Protein 6KLI (pdb70)

Solvent-accessible surface area: 20769 Å² total; per-residue (Å²): 108,109,53,67,1,44,0,31,103,24,140,18,66,39,12,87,91,109,18,57,6,4,0,0,54,40,83,25,24,10,24,31,0,118,6,100,58,62,35,69,0,54,0,27,0,91,0,112,7,86,29,52,0,0,0,2,0,0,10,2,18,0,37,64,3,0,0,4,0,0,0,20,51,1,0,1,0,7,0,96,68,63,39,87,9,65,0,78,0,22,2,42,69,5,13,8,2,0,0,0,2,1,22,2,84,6,10,6,4,12,0,5,1,0,0,3,1,53,10,84,196,88,69,112,25,59,23,117,171,3,73,120,50,60,28,0,10,2,7,12,3,6,36,46,57,14,46,95,12,6,58,78,7,87,147,51,2,4,66,19,76,56,2,46,3,4,3,0,29,3,28,4,0,14,136,22,92,62,3,138,118,79,6,40,100,11,70,0,67,92,47,83,38,4,0,0,1,0,0,1,1,4,6,27,8,3,8,0,0,1,4,3,62,12,129,0,36,0,3,4,3,4,4,29,8,2,119,69,27,56,14,84,43,0,6,0,0,0,0,4,2,1,7,0,23,0,101,0,80,24,43,41,110,31,89,33,33,4,46,8,8,0,6,0,64,0,15,24,34,30,140,97,67,106,18,4,72,113,65,0,5,0,2,0,48,8,74,104,19,46,126,84,12,37,90,37,104,8,65,80,26,139,33,18,55,49,96,48,61,76,11,6,53,52,3,15,69,70,10,87,1,22,68,59,201,128,32,94,41,84,13,0,111,146,33,95,45,94,2,17,0,8,0,8,15,1,0,18,93,30,66,118,164,79,113,2,65,9,37,51,94,22,32,19,1,0,1,0,1,64,21,0,12,90,75,15,113,59,0,0,0,17,1,51,89,75,103,61,106,84,23,46,92,86,85,8,43,37,86,9,98,128,116,50,93,10,24,34,108,141,20,78,103,103,41,42,79,16,160,125,9,15,45,0,24,51,6,96,76,33,22,21,0,4,0,4,2,1,1,2,6,10,46,24,35,20,13,2,0,1,2,2,2,5,17,12,1,19,8,2,11,73,20,112,23,62,32,47,153,118,149,36,46,93,122,20,47,57,113,16,0,11,32,4,0,0,0,8,0,15,17,13,0,10,1,0,1,20,6,93,0,47,8,2,0,0,0,8,0,5,0,2,7,11,26,2,24,63,33,0,0,5,0,0,1,1,1,78,70,24,208,33,121,117,5,55,23,28,97,74,41,122,119,6,22,140,95

B-factor: mean 24.48, std 9.29, range [11.94, 62.38]

Nearest PDB structures (foldseek):
  6klg-assembly1_A  TM=1.002E+00  e=0.000E+00  Zea mays
  1aoz-assembly1_A  TM=8.893E-01  e=3.671E-51  Cucurbita melopepo
  5ehf-assembly1_A  TM=8.232E-01  e=7.717E-39  Antrodiella faginea
  3pps-assembly1_A  TM=8.105E-01  e=1.182E-36  Canariomyces arenarius
  2ih9-assembly1_A  TM=8.086E-01  e=3.743E-34  Melanocarpus albomyces

InterPro domains:
  IPR001117 Multicopper oxidase, second cupredoxin domain [PF00394] (170-324)
  IPR002355 Multicopper oxidase, copper-binding site [PS00080] (547-558)
  IPR008972 Cupredoxin [G3DSA:2.60.40.420] (30-156)
  IPR008972 Cupredoxin [G3DSA:2.60.40.420] (168-362)
  IPR008972 Cupredoxin [G3DSA:2.60.40.420] (390-584)
  IPR008972 Cupredoxin [SSF49503] (34-181)
  IPR008972 Cupredoxin [SSF49503] (165-360)
  IPR008972 Cupredoxin [SSF49503] (372-584)
  IPR011706 Multicopper oxidase, C-terminal [PF07731] (433-567)
  IPR011707 Multicopper oxidase-like, N-terminal [PF07732] (44-158)
  IPR017761 Laccase [TIGR03389] (37-584)
  IPR033138 Multicopper oxidases, conserved site [PS00079] (542-562)
  IPR034285 Laccase, second cupredoxin domain [cd13875] (172-323)
  IPR034288 Laccase, first cupredoxin domain [cd13849] (40-156)
  IPR034289 Laccase, third cupredoxin domain [cd13897] (428-567)
  IPR045087 Multicopper oxidase [PTHR11709] (39-571)

Secondary structure (DSSP, 8-state):
-EEEEEEEEEEEEETTEEEEEEEETTBSS-PPEEEETT-EEEEEEEE-SSS-B-EEEET---TT-GGGT--BTTTB--B-TT-EEEEEEE-SS--EEEEEEE-STTGGGTSEEEEEEEPPTT---SSPPPSEEEEEEEEEE-SS-HHHHHHHHHHH-SPPPPPSEEEETTB--TTSTT-GGG--EEEE-TT-EEEEEEEE--SS-EEEEEETTB-EEEEEETTEEEEEEEES-EEE-TT-EEEEEEE--S--SSSS-SEEEEEEEEE---TTS------EEEEEEETTS-GGGGSSPPB---PPPTT-HHHHHHHHTT--B--SSSS------S-SEEEEEEEEEEEEPPPTT----SGGG-EEEEEETTEEE---SS-HHHHHHHT-TTS-BS---SS-SS---TT-SS--GGGGB-EEE-BEEEE-TTEEEEEEEEE--TTS----EEEETT--EEEEEEEESS--TTTGGGG---SS--EESEEEPPTTEEEEEEEEE-S-EEEEEEESSHHHHHHT-EEEEEE---SSGGGSPPPPPTTPPP-

Radius of gyration: 22.53 Å; Cα contacts (8 Å, |Δi|>4): 1545; chains: 1; bounding box: 57×58×61 Å

CATH classification: 2.60.40.420

Foldseek 3Di:
DEEEWEFDFEWDDDLNFIDTATDTVNFFPHDEAEAAAFDKYKYKYFYQDDAWWWKAFFLQLCFLHLCQGTADLANFDTQGHRGIDMHIGGGHLFAAKAKMAINDAVRRLGHIGIYHYHHDPPDHDPDPDFPEEEEWEKEFAASDHVVVQRVVCVAQLADGDAGPAIETSNAQECPGHPGPVPFAEDEDAAFTKYKYWYAYSYQAFKKKKAKPPWKKWWFDKSRAGWDTDIDRIAIGGHSMIIITMTHRHPDQALPAAQKIKIKMAGQWAPPVDDYNRRMGIHIYGHPSHDPNNNVDPHHYGDTPDNPPLVVNCVRQVRTWGDDDPVHHDDFDDDAQAEAEKEKDWAFAADDPPDFHDYVVSTRIFIEILQEFEDRFPNRNQVCVVVVPPPGAAAPDDRYRPDDDQFLDAPDDNVVRHGYYGAYAHEDEAFHKYKYKYAYGQRVHFDWFWKFKHSAWWFFQFKDAGGDDPVPRNVRTDRDTGHTHRIDGHRRRIMIIIIDTRHRAGKMKMAGSNSVNVNSGRIHIYHYHADPDPSRHNDDNDPDGDDD

Organism: Zea mays (NCBI:txid4577)

Structure (mmCIF, N/CA/C/O backbone):
data_6KLI
#
_entry.id   6KLI
#
_cell.length_a   112.213
_cell.length_b   112.213
_cell.length_c   207.562
_cell.angle_alpha   90.000
_cell.angle_beta   90.000
_cell.angle_gamma   120.000
#
_symmetry.space_group_name_H-M   'P 61 2 2'
#
loop_
_entity.id
_entity.type
_entity.pdbx_description
1 polymer Laccase
2 branched 2-acetamido-2-deoxy-beta-D-glucopyranose-(1-4)-2-acetamido-2-deoxy-beta-D-glucopyranose
3 non-polymer 'COPPER (II) ION'
4 non-polymer 2-acetamido-2-deoxy-beta-D-glucopyranose
5 non-polymer GLYCEROL
6 non-polymer 4-[(1E)-3-hydroxyprop-1-en-1-yl]-2,6-dimethoxyphenol
7 non-polymer 'OXYGEN MOLECULE'
8 water water
#
loop_
_atom_site.group_PDB
_atom_site.id
_atom_site.type_symbol
_atom_site.label_atom_id
_atom_site.label_alt_id
_atom_site.label_comp_id
_atom_site.label_asym_id
_atom_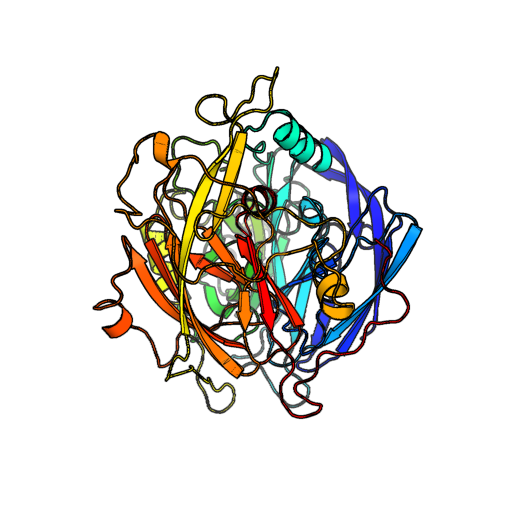site.label_entity_id
_atom_site.label_seq_id
_atom_site.pdbx_PDB_ins_code
_atom_site.Cartn_x
_atom_site.Cartn_y
_atom_site.Cartn_z
_atom_site.occupancy
_atom_site.B_iso_or_equiv
_atom_site.auth_seq_id
_atom_site.auth_comp_id
_atom_site.auth_asym_id
_atom_site.auth_atom_id
_atom_site.pdbx_PDB_model_num
ATOM 1 N N . THR A 1 4 ? -19.334 12.588 -1.692 1.00 44.42 4 THR A N 1
ATOM 2 C CA . THR A 1 4 ? -19.749 13.640 -2.614 1.00 40.34 4 THR A CA 1
ATOM 3 C C . THR A 1 4 ? -21.181 14.119 -2.374 1.00 32.30 4 THR A C 1
ATOM 4 O O . THR A 1 4 ? -21.812 14.628 -3.295 1.00 26.95 4 THR A O 1
ATOM 8 N N . HIS A 1 5 ? -21.703 13.950 -1.154 1.00 29.95 5 HIS A N 1
ATOM 9 C CA . HIS A 1 5 ? -23.037 14.440 -0.824 1.00 29.90 5 HIS A CA 1
ATOM 10 C C . HIS A 1 5 ? -23.005 15.109 0.543 1.00 27.92 5 HIS A C 1
ATOM 11 O O . HIS A 1 5 ? -22.412 14.574 1.483 1.00 25.69 5 HIS A O 1
ATOM 18 N N . TYR A 1 6 ? -23.626 16.283 0.644 1.00 22.49 6 TYR A N 1
ATOM 19 C CA . TYR A 1 6 ? -23.703 17.033 1.894 1.00 22.94 6 TYR A CA 1
ATOM 20 C C . TYR A 1 6 ? -25.146 17.433 2.174 1.00 21.13 6 TYR A C 1
ATOM 21 O O . TYR A 1 6 ? -25.933 17.670 1.257 1.00 22.64 6 TYR A O 1
ATOM 30 N N . ASP A 1 7 ? -25.497 17.498 3.460 1.00 19.87 7 ASP A N 1
ATOM 31 C CA . ASP A 1 7 ? -26.739 18.122 3.899 1.00 22.71 7 ASP A CA 1
ATOM 32 C C . ASP A 1 7 ? -26.354 19.408 4.611 1.00 19.71 7 ASP A C 1
ATOM 33 O O . ASP A 1 7 ? -25.655 19.364 5.623 1.00 20.70 7 ASP A O 1
ATOM 38 N N . PHE A 1 8 ? -26.784 20.543 4.069 1.00 18.02 8 PHE A N 1
ATOM 39 C CA . PHE A 1 8 ? -26.538 21.857 4.661 1.00 16.05 8 PHE A CA 1
ATOM 40 C C . PHE A 1 8 ? -27.867 22.350 5.222 1.00 15.67 8 PHE A C 1
ATOM 41 O O . PHE A 1 8 ? -28.732 22.796 4.470 1.00 17.59 8 PHE A O 1
ATOM 49 N N . VAL A 1 9 ? -28.037 22.275 6.538 1.00 16.41 9 VAL A N 1
ATOM 50 C CA . VAL A 1 9 ? -29.233 22.801 7.181 1.00 14.61 9 VAL A CA 1
ATOM 51 C C . VAL A 1 9 ? -28.938 24.229 7.626 1.00 14.51 9 VAL A C 1
ATOM 52 O O . VAL A 1 9 ? -28.034 24.458 8.441 1.00 18.60 9 VAL A O 1
ATOM 56 N N . ILE A 1 10 ? -29.686 25.187 7.090 1.00 16.00 10 ILE A N 1
ATOM 57 C CA . ILE A 1 10 ? -29.572 26.568 7.553 1.00 16.57 10 ILE A CA 1
ATOM 58 C C . ILE A 1 10 ? -30.286 26.648 8.895 1.00 19.72 10 ILE A C 1
ATOM 59 O O . ILE A 1 10 ? -31.490 26.397 8.973 1.00 18.67 10 ILE A O 1
ATOM 64 N N . THR A 1 11 ? -29.552 27.012 9.946 1.00 18.61 11 THR A N 1
ATOM 65 C CA . THR A 1 11 ? -30.079 26.965 11.307 1.00 22.32 11 THR A CA 1
ATOM 66 C C . THR A 1 11 ? -30.051 28.340 11.953 1.00 23.67 11 THR A C 1
ATOM 67 O O . THR A 1 11 ? -29.162 29.153 11.677 1.00 23.61 11 THR A O 1
ATOM 71 N N . GLU A 1 12 ? -31.031 28.594 12.824 1.00 22.14 12 GLU A N 1
ATOM 72 C CA . GLU A 1 12 ? -30.932 29.712 13.750 1.00 24.63 12 GLU A CA 1
ATOM 73 C C . GLU A 1 12 ? -30.045 29.270 14.894 1.00 27.46 12 GLU A C 1
ATOM 74 O O . GLU A 1 12 ? -30.384 28.316 15.601 1.00 25.18 12 GLU A O 1
ATOM 80 N N . THR A 1 13 ? -28.926 29.953 15.079 1.00 21.78 13 THR A N 1
ATOM 81 C CA . THR A 1 13 ? -27.890 29.513 15.999 1.00 22.01 13 THR A CA 1
ATOM 82 C C . THR A 1 13 ? -27.478 30.662 16.902 1.00 21.64 13 THR A C 1
ATOM 83 O O . THR A 1 13 ? -27.134 31.744 16.420 1.00 20.71 13 THR A O 1
ATOM 87 N N . LYS A 1 14 ? -27.500 30.422 18.212 1.00 23.30 14 LYS A N 1
ATOM 88 C CA . LYS A 1 14 ? -27.035 31.428 19.159 1.00 18.79 14 LYS A CA 1
ATOM 89 C C . LYS A 1 14 ? -25.516 31.385 19.243 1.00 19.89 14 LYS A C 1
ATOM 90 O O . LYS A 1 14 ? -24.919 30.319 19.419 1.00 22.06 14 LYS A O 1
ATOM 96 N N . VAL A 1 15 ? -24.892 32.549 19.092 1.00 18.62 15 VAL A N 1
ATOM 97 C CA . VAL A 1 15 ? -23.445 32.683 19.052 1.00 19.65 15 VAL A CA 1
ATOM 98 C C . VAL A 1 15 ? -23.071 33.929 19.841 1.00 22.36 15 VAL A C 1
ATOM 99 O O . VAL A 1 15 ? -23.749 34.957 19.740 1.00 24.42 15 VAL A O 1
ATOM 103 N N . THR A 1 16 ? -21.994 33.843 20.618 1.00 19.19 16 THR A N 1
ATOM 104 C CA . THR A 1 16 ? -21.473 34.979 21.365 1.00 22.20 16 THR A CA 1
ATOM 105 C C . THR A 1 16 ? -20.066 35.333 20.889 1.00 18.40 16 THR A C 1
ATOM 106 O O . THR A 1 16 ? -19.178 34.474 20.852 1.00 18.96 16 THR A O 1
ATOM 110 N N . ARG A 1 17 ? -19.867 36.601 20.535 1.00 17.23 17 ARG A N 1
ATOM 111 C CA . ARG A 1 17 ? -18.544 37.168 20.317 1.00 16.36 17 ARG A CA 1
ATOM 112 C C . ARG A 1 17 ? -18.540 38.562 20.918 1.00 16.94 17 ARG A C 1
ATOM 113 O O . ARG A 1 17 ? -19.580 39.223 20.972 1.00 18.32 17 ARG A O 1
ATOM 121 N N . LEU A 1 18 ? -17.365 39.011 21.345 1.00 16.93 18 LEU A N 1
ATOM 122 C CA . LEU A 1 18 ? -17.231 40.316 22.011 1.00 17.13 18 LEU A CA 1
ATOM 123 C C . LEU A 1 18 ? -18.209 40.470 23.185 1.00 21.51 18 LEU A C 1
ATOM 124 O O . LEU A 1 18 ? -18.667 41.581 23.483 1.00 22.09 18 LEU A O 1
ATOM 129 N N . CYS A 1 19 ? -18.559 39.359 23.842 1.00 20.95 19 CYS A N 1
ATOM 130 C CA . CYS A 1 19 ? -19.511 39.313 24.960 1.00 20.58 19 CYS A CA 1
ATOM 131 C C . CYS A 1 19 ? -20.948 39.575 24.546 1.00 23.65 19 CYS A C 1
ATOM 132 O O . CYS A 1 19 ? -21.822 39.709 25.416 1.00 24.81 19 CYS A O 1
ATOM 135 N N . HIS A 1 20 ? -21.226 39.670 23.253 1.00 22.37 20 HIS A N 1
ATOM 136 C CA . HIS A 1 20 ? -22.562 39.942 22.749 1.00 23.20 20 HIS A CA 1
ATOM 137 C C . HIS A 1 20 ? -23.120 38.661 22.145 1.00 23.38 20 HIS A C 1
ATOM 138 O O . HIS A 1 20 ? -22.528 38.107 21.212 1.00 20.95 20 HIS A O 1
ATOM 145 N N . GLU A 1 21 ? -24.265 38.214 22.648 1.00 19.62 21 GLU A N 1
ATOM 146 C CA . GLU A 1 21 ? -24.949 37.050 22.106 1.00 23.02 21 GLU A CA 1
ATOM 147 C C . GLU A 1 21 ? -26.049 37.484 21.145 1.00 25.40 21 GLU A C 1
ATOM 148 O O . GLU A 1 21 ? -26.790 38.436 21.409 1.00 23.39 21 GLU A O 1
ATOM 154 N N . LYS A 1 22 ? -26.141 36.789 20.019 1.00 21.52 22 LYS A N 1
ATOM 155 C CA . LYS A 1 22 ? -27.253 36.991 19.105 1.00 19.99 22 LYS A CA 1
ATOM 156 C C . LYS A 1 22 ? -27.527 35.669 18.410 1.00 21.32 22 LYS A C 1
ATOM 157 O O . LYS A 1 22 ? -26.739 34.725 18.498 1.00 24.78 22 LYS A O 1
ATOM 163 N N . THR A 1 23 ? -28.669 35.590 17.745 1.00 21.16 23 THR A N 1
ATOM 164 C CA . THR A 1 23 ? -28.967 34.442 16.908 1.00 20.87 23 THR A CA 1
ATOM 165 C C . THR A 1 23 ? -28.614 34.803 15.474 1.00 22.10 23 THR A C 1
ATOM 166 O O . THR A 1 23 ? -29.063 35.831 14.951 1.00 21.81 23 THR A O 1
ATOM 170 N N . ILE A 1 24 ? -27.784 33.970 14.860 1.00 21.60 24 ILE A N 1
ATOM 171 C CA . ILE A 1 24 ? -27.353 34.168 13.487 1.00 20.08 24 ILE A CA 1
ATOM 172 C C . ILE A 1 24 ? -27.902 33.020 12.658 1.00 22.83 24 ILE A C 1
ATOM 173 O O . ILE A 1 24 ? -28.369 32.010 13.186 1.00 21.45 24 ILE A O 1
ATOM 178 N N . LEU A 1 25 ? -27.846 33.186 11.335 1.00 18.98 25 LEU A N 1
ATOM 179 C CA . LEU A 1 25 ? -27.990 32.047 10.446 1.00 17.46 25 LEU A CA 1
ATOM 180 C C . LEU A 1 25 ? -26.642 31.355 10.339 1.00 18.65 25 LEU A C 1
ATOM 181 O O . LEU A 1 25 ? -25.608 32.014 10.188 1.00 16.26 25 LEU A O 1
ATOM 186 N N . ALA A 1 26 ? -26.644 30.033 10.459 1.00 17.81 26 ALA A N 1
ATOM 187 C CA . ALA A 1 26 ? -25.426 29.257 10.312 1.00 17.98 26 ALA A CA 1
ATOM 188 C C . ALA A 1 26 ? -25.792 28.008 9.533 1.00 20.31 26 ALA A C 1
ATOM 189 O O . ALA A 1 26 ? -26.964 27.764 9.250 1.00 25.45 26 ALA A O 1
ATOM 191 N N . VAL A 1 27 ? -24.785 27.233 9.145 1.00 17.17 27 VAL A N 1
ATOM 192 C CA . VAL A 1 27 ? -25.016 25.977 8.446 1.00 16.58 27 VAL A CA 1
ATOM 193 C C . VAL A 1 27 ? -24.656 24.850 9.394 1.00 15.80 27 VAL A C 1
ATOM 194 O O . VAL A 1 27 ? -23.513 24.761 9.863 1.00 17.32 27 VAL A O 1
ATOM 198 N N . ASN A 1 28 ? -25.638 23.996 9.686 1.00 18.65 28 ASN A N 1
ATOM 199 C CA . ASN A 1 28 ? -25.444 22.878 10.612 1.00 16.67 28 ASN A CA 1
ATOM 200 C C . ASN A 1 28 ? -24.907 23.376 11.948 1.00 17.69 28 ASN A C 1
ATOM 201 O O . ASN A 1 28 ? -24.091 22.722 12.601 1.00 19.21 28 ASN A O 1
ATOM 206 N N . GLY A 1 29 ? -25.392 24.549 12.354 1.00 19.77 29 GLY A N 1
ATOM 207 C CA . GLY A 1 29 ? -24.994 25.177 13.599 1.00 21.84 29 GLY A CA 1
ATOM 208 C C . GLY A 1 29 ? -23.538 25.558 13.709 1.00 21.99 29 GLY A C 1
ATOM 209 O O . GLY A 1 29 ? -23.054 25.774 14.824 1.00 21.19 29 GLY A O 1
ATOM 210 N N . GLN A 1 30 ? -22.824 25.670 12.588 1.00 18.40 30 GLN A N 1
ATOM 211 C CA . GLN A 1 30 ? -21.395 25.960 12.582 1.00 18.16 30 GLN A CA 1
ATOM 212 C C . GLN A 1 30 ? -21.143 27.329 11.965 1.00 17.84 30 GLN A C 1
ATOM 213 O O . GLN A 1 30 ? -21.673 27.638 10.889 1.00 15.57 30 GLN A O 1
ATOM 219 N N . PHE A 1 31 ? -20.337 28.135 12.650 1.00 17.38 31 PHE A N 1
ATOM 220 C CA . PHE A 1 31 ? -19.917 29.454 12.178 1.00 17.88 31 PHE A CA 1
ATOM 221 C C . PHE A 1 31 ? -18.409 29.590 12.372 1.00 18.76 31 PHE A C 1
ATOM 222 O O . PHE A 1 31 ? -17.937 29.560 13.528 1.00 20.23 31 PHE A O 1
ATOM 230 N N . PRO A 1 32 ? -17.599 29.686 11.293 1.00 16.43 32 PRO A N 1
ATOM 231 C CA . PRO A 1 32 ? -17.989 29.489 9.897 1.00 18.05 32 PRO A CA 1
ATOM 232 C C . PRO A 1 32 ? -18.526 28.078 9.674 1.00 16.75 32 PRO A C 1
ATOM 233 O O . PRO A 1 32 ? -18.373 27.212 10.557 1.00 16.68 32 PRO A O 1
ATOM 237 N N . GLY A 1 33 ? -19.151 27.861 8.518 1.00 15.28 33 GLY A N 1
ATOM 238 C CA . GLY A 1 33 ? -19.786 26.597 8.224 1.00 16.36 33 GLY A CA 1
ATOM 239 C C . GLY A 1 33 ? -18.794 25.516 7.822 1.00 16.52 33 GLY A C 1
ATOM 240 O O . GLY A 1 33 ? -17.582 25.724 7.742 1.00 18.07 33 GLY A O 1
ATOM 241 N N . PRO A 1 34 ? -19.337 24.330 7.541 1.00 16.01 34 PRO A N 1
ATOM 242 C CA . PRO A 1 34 ? -18.491 23.173 7.215 1.00 18.37 34 PRO A CA 1
ATOM 243 C C . PRO A 1 34 ? -17.719 23.378 5.925 1.00 18.03 34 PRO A C 1
ATOM 244 O O . PRO A 1 34 ? -18.135 24.125 5.038 1.00 17.51 34 PRO A O 1
ATOM 248 N N . THR A 1 35 ? -16.595 22.675 5.823 1.00 18.51 35 THR A N 1
ATOM 249 C CA . THR A 1 35 ? -15.793 22.641 4.603 1.00 17.32 35 THR A CA 1
ATOM 250 C C . THR A 1 35 ? -16.309 21.557 3.661 1.00 19.13 35 THR A C 1
ATOM 251 O O . THR A 1 35 ? -16.564 20.421 4.083 1.00 19.72 35 THR A O 1
ATOM 255 N N . ILE A 1 36 ? -16.471 21.906 2.391 1.00 17.79 36 ILE A N 1
ATOM 256 C CA . ILE A 1 36 ? -16.717 20.920 1.348 1.00 19.01 36 ILE A CA 1
ATOM 257 C C . ILE A 1 36 ? -15.372 20.438 0.826 1.00 20.18 36 ILE A C 1
ATOM 258 O O . ILE A 1 36 ? -14.522 21.248 0.431 1.00 18.93 36 ILE A O 1
ATOM 263 N N . TYR A 1 37 ? -15.174 19.120 0.835 1.00 19.28 37 TYR A N 1
ATOM 264 C CA . TYR A 1 37 ? -13.964 18.490 0.328 1.00 19.14 37 TYR A CA 1
ATOM 265 C C . TYR A 1 37 ? -14.291 17.765 -0.968 1.00 24.29 37 TYR A C 1
ATOM 266 O O . TYR A 1 37 ? -15.248 16.985 -1.025 1.00 22.92 37 TYR A O 1
ATOM 275 N N . ALA A 1 38 ? -13.504 18.029 -2.006 1.00 19.18 38 ALA A N 1
ATOM 276 C CA . ALA A 1 38 ? -13.696 17.385 -3.291 1.00 20.33 38 ALA A CA 1
ATOM 277 C C . ALA A 1 38 ? -12.325 17.097 -3.874 1.00 21.61 38 ALA A C 1
ATOM 278 O O . ALA A 1 38 ? -11.295 17.529 -3.345 1.00 19.92 38 ALA A O 1
ATOM 280 N N . ARG A 1 39 ? -12.322 16.336 -4.961 1.00 22.31 39 ARG A N 1
ATOM 281 C CA . ARG A 1 39 ? -11.140 16.175 -5.789 1.00 22.08 39 ARG A CA 1
ATOM 282 C C . ARG A 1 39 ? -11.460 16.695 -7.180 1.00 18.79 39 ARG A C 1
ATOM 283 O O . ARG A 1 39 ? -12.626 16.741 -7.582 1.00 20.52 39 ARG A O 1
ATOM 291 N N . LYS A 1 40 ? -10.419 17.104 -7.903 1.00 20.80 40 LYS A N 1
ATOM 292 C CA . LYS A 1 40 ? -10.621 17.713 -9.215 1.00 21.14 40 LYS A CA 1
ATOM 293 C C . LYS A 1 40 ? -11.548 16.866 -10.076 1.00 23.08 40 LYS A C 1
ATOM 294 O O . LYS A 1 40 ? -11.418 15.638 -10.136 1.00 22.59 40 LYS A O 1
ATOM 300 N N . ASP A 1 41 ? -12.510 17.541 -10.705 1.00 20.86 41 ASP A N 1
ATOM 301 C CA . ASP A 1 41 ? -13.531 17.005 -11.599 1.00 19.92 41 ASP A CA 1
ATOM 302 C C . ASP A 1 41 ? -14.645 16.250 -10.885 1.00 20.83 41 ASP A C 1
ATOM 303 O O . ASP A 1 41 ? -15.492 15.649 -11.553 1.00 22.00 41 ASP A O 1
ATOM 308 N N . ASP A 1 42 ? -14.702 16.289 -9.556 1.00 19.83 42 ASP A N 1
ATOM 309 C CA . ASP A 1 42 ? -15.826 15.709 -8.834 1.00 22.06 42 ASP A CA 1
ATOM 310 C C . ASP A 1 42 ? -17.120 16.466 -9.135 1.00 22.93 42 ASP A C 1
ATOM 311 O O . ASP A 1 42 ? -17.114 17.640 -9.512 1.00 21.96 42 ASP A O 1
ATOM 316 N N . VAL A 1 43 ? -18.246 15.778 -8.957 1.00 19.27 43 VAL A N 1
ATOM 317 C CA . VAL A 1 43 ? -19.555 16.419 -8.878 1.00 20.31 43 VAL A CA 1
ATOM 318 C C . VAL A 1 43 ? -20.054 16.228 -7.457 1.00 24.41 43 VAL A C 1
ATOM 319 O O . VAL A 1 43 ? -20.157 15.093 -6.976 1.00 23.06 43 VAL A O 1
ATOM 323 N N . VAL A 1 44 ? -20.357 17.326 -6.778 1.00 19.78 44 VAL A N 1
ATOM 324 C CA . VAL A 1 44 ? -20.779 17.277 -5.383 1.00 20.36 44 VAL A CA 1
ATOM 325 C C . VAL A 1 44 ? -22.226 17.737 -5.295 1.00 19.89 44 VAL A C 1
ATOM 326 O O . VAL A 1 44 ? -22.611 18.727 -5.928 1.00 20.01 44 VAL A O 1
ATOM 330 N N . ILE A 1 45 ? -23.029 17.010 -4.512 1.00 19.59 45 ILE A N 1
ATOM 331 C CA . ILE A 1 45 ? -24.432 17.325 -4.281 1.00 18.28 45 ILE A CA 1
ATOM 332 C C . ILE A 1 45 ? -24.569 17.894 -2.876 1.00 19.43 45 ILE A C 1
ATOM 333 O O . ILE A 1 45 ? -24.070 17.300 -1.913 1.00 21.28 45 ILE A O 1
ATOM 338 N N . VAL A 1 46 ? -25.248 19.031 -2.752 1.00 16.47 46 VAL A N 1
ATOM 339 C CA . VAL A 1 46 ? -25.520 19.630 -1.447 1.00 17.41 46 VAL A CA 1
ATOM 340 C C . VAL A 1 46 ? -27.018 19.846 -1.340 1.00 17.19 46 VAL A C 1
ATOM 341 O O . VAL A 1 46 ? -27.587 20.664 -2.076 1.00 17.13 46 VAL A O 1
ATOM 345 N N . ASN A 1 47 ? -27.659 19.129 -0.426 1.00 17.57 47 ASN A N 1
ATOM 346 C CA . ASN A 1 47 ? -29.064 19.370 -0.134 1.00 20.91 47 ASN A CA 1
ATOM 347 C C . ASN A 1 47 ? -29.143 20.485 0.899 1.00 18.21 47 ASN A C 1
ATOM 348 O O . ASN A 1 47 ? -28.604 20.347 2.000 1.00 19.17 47 ASN A O 1
ATOM 353 N N . VAL A 1 48 ? -29.786 21.591 0.544 1.00 17.97 48 VAL A N 1
ATOM 354 C CA . VAL A 1 48 ? -29.895 22.744 1.431 1.00 16.90 48 VAL A CA 1
ATOM 355 C C . VAL A 1 48 ? -31.297 22.768 2.015 1.00 15.64 48 VAL A C 1
ATOM 356 O O . VAL A 1 48 ? -32.281 22.889 1.277 1.00 20.52 48 VAL A O 1
ATOM 360 N N . TYR A 1 49 ? -31.387 22.636 3.343 1.00 17.67 49 TYR A N 1
ATOM 361 C CA . TYR A 1 49 ? -32.643 22.706 4.080 1.00 18.50 49 TYR A CA 1
ATOM 362 C C . TYR A 1 49 ? -32.682 24.035 4.818 1.00 18.29 49 TYR A C 1
ATOM 363 O O . TYR A 1 49 ? -31.914 24.246 5.768 1.00 19.33 49 TYR A O 1
ATOM 372 N N . ASN A 1 50 ? -33.586 24.922 4.412 1.00 17.71 50 ASN A N 1
ATOM 373 C CA . ASN A 1 50 ? -33.677 26.224 5.073 1.00 19.38 50 ASN A CA 1
ATOM 374 C C . ASN A 1 50 ? -34.574 26.105 6.296 1.00 18.37 50 ASN A C 1
ATOM 375 O O . ASN A 1 50 ? -35.793 26.246 6.209 1.00 20.93 50 ASN A O 1
ATOM 380 N N . GLN A 1 51 ? -33.967 25.883 7.457 1.00 16.08 51 GLN A N 1
ATOM 381 C CA . GLN A 1 51 ? -34.720 25.874 8.707 1.00 17.54 51 GLN A CA 1
ATOM 382 C C . GLN A 1 51 ? -34.614 27.202 9.448 1.00 21.86 51 GLN A C 1
ATOM 383 O O . GLN A 1 51 ? -34.913 27.270 10.646 1.00 20.68 51 GLN A O 1
ATOM 389 N N . GLY A 1 52 ? -34.204 28.264 8.750 1.00 20.09 52 GLY A N 1
ATOM 390 C CA . GLY A 1 52 ? -34.005 29.561 9.357 1.00 21.62 52 GLY A CA 1
ATOM 391 C C . GLY A 1 52 ? -35.178 30.496 9.127 1.00 23.11 52 GLY A C 1
ATOM 392 O O . GLY A 1 52 ? -36.225 30.124 8.591 1.00 22.06 52 GLY A O 1
ATOM 393 N N . TYR A 1 53 ? -34.981 31.750 9.527 1.00 21.13 53 TYR A N 1
ATOM 394 C CA . TYR A 1 53 ? -36.085 32.694 9.585 1.00 25.77 53 TYR A CA 1
ATOM 395 C C . TYR A 1 53 ? -36.248 33.548 8.331 1.00 22.60 53 TYR A C 1
ATOM 396 O O . TYR A 1 53 ? -37.121 34.421 8.315 1.00 21.74 53 TYR A O 1
ATOM 405 N N . LYS A 1 54 ? -35.462 33.328 7.279 1.00 19.22 54 LYS A N 1
ATOM 406 C CA . LYS A 1 54 ? -35.563 34.219 6.132 1.00 19.97 54 LYS A CA 1
ATOM 407 C C . LYS A 1 54 ? -35.202 33.493 4.841 1.00 19.77 54 LYS A C 1
ATOM 408 O O . LYS A 1 54 ? -34.538 32.454 4.846 1.00 20.47 54 LYS A O 1
ATOM 414 N N . ASN A 1 55 ? -35.670 34.071 3.734 1.00 19.41 55 ASN A N 1
ATOM 415 C CA . ASN A 1 55 ? -35.236 33.680 2.395 1.00 18.31 55 ASN A CA 1
ATOM 416 C C . ASN A 1 55 ? -33.716 33.613 2.306 1.00 19.15 55 ASN A C 1
ATOM 417 O O . ASN A 1 55 ? -33.015 34.462 2.861 1.00 19.39 55 ASN A O 1
ATOM 422 N N . ILE A 1 56 ? -33.190 32.636 1.565 1.00 15.81 56 ILE A N 1
ATOM 423 C CA . ILE A 1 56 ? -31.741 32.489 1.465 1.00 15.53 56 ILE A CA 1
ATOM 424 C C . ILE A 1 56 ? -31.401 31.726 0.192 1.00 14.42 56 ILE A C 1
ATOM 425 O O . ILE A 1 56 ? -32.224 30.981 -0.346 1.00 16.49 56 ILE A O 1
ATOM 430 N N . THR A 1 57 ? -30.181 31.937 -0.307 1.00 15.01 57 THR A N 1
ATOM 431 C CA . THR A 1 57 ? -29.594 31.119 -1.365 1.00 14.15 57 THR A CA 1
ATOM 432 C C . THR A 1 57 ? -28.143 30.835 -1.005 1.00 15.20 57 THR A C 1
ATOM 433 O O . THR A 1 57 ? -27.548 31.536 -0.184 1.00 15.08 57 THR A O 1
ATOM 437 N N . LEU A 1 58 ? -27.571 29.798 -1.619 1.00 14.01 58 LEU A N 1
ATOM 438 C CA . LEU A 1 58 ? -26.152 29.495 -1.469 1.00 12.43 58 LEU A CA 1
ATOM 439 C C . LEU A 1 58 ? -25.472 29.522 -2.834 1.00 13.60 58 LEU A C 1
ATOM 440 O O . LEU A 1 58 ? -26.080 29.164 -3.845 1.00 15.93 58 LEU A O 1
ATOM 445 N N . HIS A 1 59 ? -24.197 29.933 -2.840 1.00 12.36 59 HIS A N 1
ATOM 446 C CA . HIS A 1 59 ? -23.368 30.047 -4.044 1.00 13.68 59 HIS A CA 1
ATOM 447 C C . HIS A 1 59 ? -22.030 29.354 -3.813 1.00 14.59 59 HIS A C 1
ATOM 448 O O . HIS A 1 59 ? -21.461 29.431 -2.719 1.00 13.34 59 HIS A O 1
ATOM 455 N N . TRP A 1 60 ? -21.519 28.687 -4.846 1.00 12.95 60 TRP A N 1
ATOM 456 C CA . TRP A 1 60 ? -20.257 27.954 -4.765 1.00 14.11 60 TRP A CA 1
ATOM 457 C C . TRP A 1 60 ? -19.232 28.827 -5.478 1.00 16.12 60 TRP A C 1
ATOM 458 O O . TRP A 1 60 ? -19.092 28.794 -6.700 1.00 14.65 60 TRP A O 1
ATOM 469 N N . HIS A 1 61 ? -18.562 29.672 -4.701 1.00 14.02 61 HIS A N 1
ATOM 470 C CA . HIS A 1 61 ? -17.793 30.763 -5.289 1.00 14.81 61 HIS A CA 1
ATOM 471 C C . HIS A 1 61 ? -16.591 30.235 -6.063 1.00 13.61 61 HIS A C 1
ATOM 472 O O . HIS A 1 61 ? -15.758 29.511 -5.512 1.00 15.12 61 HIS A O 1
ATOM 479 N N . GLY A 1 62 ? -16.460 30.657 -7.324 1.00 13.65 62 GLY A N 1
ATOM 480 C CA . GLY A 1 62 ? -15.321 30.259 -8.128 1.00 13.76 62 GLY A CA 1
ATOM 481 C C . GLY A 1 62 ? -15.495 28.944 -8.854 1.00 15.15 62 GLY A C 1
ATOM 482 O O . GLY A 1 62 ? -14.585 28.527 -9.583 1.00 16.20 62 GLY A O 1
ATOM 483 N N . VAL A 1 63 ? -16.627 28.277 -8.683 1.00 13.11 63 VAL A N 1
ATOM 484 C CA . VAL A 1 63 ? -16.932 27.070 -9.447 1.00 14.78 63 VAL A CA 1
ATOM 485 C C . VAL A 1 63 ? -17.641 27.481 -10.734 1.00 14.34 63 VAL A C 1
ATOM 486 O O . VAL A 1 63 ? -18.705 28.108 -10.698 1.00 14.18 63 VAL A O 1
ATOM 490 N N . ASP A 1 64 ? -17.046 27.128 -11.881 1.00 14.43 64 ASP A N 1
ATOM 491 C CA . ASP A 1 64 ? -17.614 27.518 -13.172 1.00 16.48 64 ASP A CA 1
ATOM 492 C C . ASP A 1 64 ? -19.068 27.107 -13.310 1.00 14.52 64 ASP A C 1
ATOM 493 O O . ASP A 1 64 ? -19.877 27.843 -13.892 1.00 14.17 64 ASP A O 1
ATOM 498 N N . GLN A 1 65 ? -19.410 25.914 -12.827 1.00 15.45 65 GLN A N 1
ATOM 499 C CA . GLN A 1 65 ? -20.746 25.364 -13.037 1.00 15.90 65 GLN A CA 1
ATOM 500 C C . GLN A 1 65 ? -21.063 25.296 -14.532 1.00 14.95 65 GLN A C 1
ATOM 501 O O . GLN A 1 65 ? -22.028 25.921 -14.989 1.00 15.08 65 GLN A O 1
ATOM 507 N N . PRO A 1 66 ? -20.292 24.555 -15.323 1.00 15.24 66 PRO A N 1
ATOM 508 C CA . PRO A 1 66 ? -20.517 24.560 -16.779 1.00 15.75 66 PRO A CA 1
ATOM 509 C C . PRO A 1 66 ? -21.931 24.127 -17.139 1.00 15.48 66 PRO A C 1
ATOM 510 O O . PRO A 1 66 ? -22.399 23.057 -16.730 1.00 16.81 66 PRO A O 1
ATOM 514 N N . ARG A 1 67 ? -22.605 24.977 -17.909 1.00 15.13 67 ARG A N 1
ATOM 515 C CA . ARG A 1 67 ? -23.964 24.779 -18.405 1.00 17.29 67 ARG A CA 1
ATOM 516 C C . ARG A 1 67 ? -24.996 24.741 -17.289 1.00 17.50 67 ARG A C 1
ATOM 517 O O . ARG A 1 67 ? -26.158 24.417 -17.545 1.00 17.98 67 ARG A O 1
ATOM 525 N N . ASN A 1 68 ? -24.620 25.109 -16.063 1.00 16.17 68 ASN A N 1
ATOM 526 C CA . ASN A 1 68 ? -25.434 24.826 -14.878 1.00 14.28 68 ASN A CA 1
ATOM 527 C C . ASN A 1 68 ? -25.647 26.063 -14.002 1.00 16.69 68 ASN A C 1
ATOM 528 O O . ASN A 1 68 ? -25.367 26.038 -12.797 1.00 15.17 68 ASN A O 1
ATOM 533 N N . PRO A 1 69 ? -26.200 27.152 -14.550 1.00 16.52 69 PRO A N 1
ATOM 534 C CA . PRO A 1 69 ? -26.466 28.316 -13.693 1.00 13.28 69 PRO A CA 1
ATOM 535 C C . PRO A 1 69 ? -27.544 28.047 -12.665 1.00 15.21 69 PRO A C 1
ATOM 536 O O . PRO A 1 69 ? -27.631 28.793 -11.683 1.00 14.68 69 PRO A O 1
ATOM 540 N N . TRP A 1 70 ? -28.364 27.012 -12.881 1.00 15.57 70 TRP A N 1
ATOM 541 C CA . TRP A 1 70 ? -29.448 26.679 -11.966 1.00 16.43 70 TRP A CA 1
ATOM 542 C C . TRP A 1 70 ? -28.952 26.460 -10.550 1.00 14.43 70 TRP A C 1
ATOM 543 O O . TRP A 1 70 ? -29.698 26.717 -9.600 1.00 16.18 70 TRP A O 1
ATOM 554 N N . SER A 1 71 ? -27.726 25.955 -10.388 1.00 14.95 71 SER A N 1
ATOM 555 C CA . SER A 1 71 ? -27.155 25.702 -9.072 1.00 15.65 71 SER A CA 1
ATOM 556 C C . SER A 1 71 ? -26.130 26.757 -8.655 1.00 16.19 71 SER A C 1
ATOM 557 O O . SER A 1 71 ? -25.321 26.499 -7.758 1.00 16.81 71 SER A O 1
ATOM 560 N N . ASP A 1 72 ? -26.146 27.935 -9.278 1.00 14.91 72 ASP A N 1
ATOM 561 C CA . ASP A 1 72 ? -25.122 28.939 -8.996 1.00 14.49 72 ASP A CA 1
ATOM 562 C C . ASP A 1 72 ? -25.465 29.819 -7.800 1.00 14.94 72 ASP A C 1
ATOM 563 O O . ASP A 1 72 ? -24.555 30.265 -7.086 1.00 14.18 72 ASP A O 1
ATOM 568 N N . GLY A 1 73 ? -26.743 30.126 -7.587 1.00 14.71 73 GLY A N 1
ATOM 569 C CA . GLY A 1 73 ? -27.154 30.703 -6.327 1.00 15.09 73 GLY A CA 1
ATOM 570 C C . GLY A 1 73 ? -27.517 32.181 -6.205 1.00 15.01 73 GLY A C 1
ATOM 571 O O . GLY A 1 73 ? -28.279 32.530 -5.300 1.00 17.00 73 GLY A O 1
ATOM 572 N N . PRO A 1 74 ? -26.986 33.096 -7.021 1.00 14.64 74 PRO A N 1
ATOM 573 C CA . PRO A 1 74 ? -27.211 34.518 -6.699 1.00 14.07 74 PRO A CA 1
ATOM 574 C C . PRO A 1 74 ? -28.700 34.876 -6.743 1.00 17.14 74 PRO A C 1
ATOM 575 O O . PRO A 1 74 ? -29.393 34.618 -7.727 1.00 14.00 74 PRO A O 1
ATOM 579 N N . GLU A 1 75 ? -29.190 35.456 -5.643 1.00 15.64 75 GLU A N 1
ATOM 580 C CA . GLU A 1 75 ? -30.619 35.712 -5.482 1.00 14.45 75 GLU A CA 1
ATOM 581 C C . GLU A 1 75 ? -31.152 36.640 -6.567 1.00 16.38 75 GLU A C 1
ATOM 582 O O . GLU A 1 75 ? -30.588 37.706 -6.819 1.00 17.85 75 GLU A O 1
ATOM 588 N N . TYR A 1 76 ? -32.257 36.231 -7.198 1.00 16.08 76 TYR A N 1
ATOM 589 C CA . TYR A 1 76 ? -32.953 36.946 -8.272 1.00 16.71 76 TYR A CA 1
ATOM 590 C C . TYR A 1 76 ? -32.135 37.025 -9.553 1.00 15.97 76 TYR A C 1
ATOM 591 O O . TYR A 1 76 ? -32.572 37.669 -10.522 1.00 17.86 76 TYR A O 1
ATOM 600 N N . ILE A 1 77 ? -30.996 36.339 -9.610 1.00 14.85 77 ILE A N 1
ATOM 601 C CA . ILE A 1 77 ? -30.221 36.248 -10.843 1.00 16.10 77 ILE A CA 1
ATOM 602 C C . ILE A 1 77 ? -30.417 34.860 -11.445 1.00 16.73 77 ILE A C 1
ATOM 603 O O . ILE A 1 77 ? -30.894 34.733 -12.574 1.00 16.03 77 ILE A O 1
ATOM 608 N N . THR A 1 78 ? -30.070 33.798 -10.702 1.00 14.00 78 THR A N 1
ATOM 609 C CA . THR A 1 78 ? -30.279 32.446 -11.216 1.00 15.49 78 THR A CA 1
ATOM 610 C C . THR A 1 78 ? -31.408 31.705 -10.516 1.00 16.89 78 THR A C 1
ATOM 611 O O . THR A 1 78 ? -31.792 30.615 -10.965 1.00 16.85 78 THR A O 1
ATOM 615 N N . GLN A 1 79 ? -31.942 32.254 -9.438 1.00 16.84 79 GLN A N 1
ATOM 616 C CA . GLN A 1 79 ? -33.012 31.572 -8.730 1.00 15.96 79 GLN A CA 1
ATOM 617 C C . GLN A 1 79 ? -33.732 32.572 -7.858 1.00 18.91 79 GLN A C 1
ATOM 618 O O . GLN A 1 79 ? -33.159 33.584 -7.450 1.00 16.86 79 GLN A O 1
ATOM 624 N N . CYS A 1 80 ? -34.989 32.272 -7.577 1.00 16.98 80 CYS A N 1
ATOM 625 C CA . CYS A 1 80 ? -35.641 32.931 -6.470 1.00 18.42 80 CYS A CA 1
ATOM 626 C C . CYS A 1 80 ? -35.250 32.211 -5.177 1.00 16.78 80 CYS A C 1
ATOM 627 O O . CYS A 1 80 ? -34.697 31.109 -5.215 1.00 18.93 80 CYS A O 1
ATOM 630 N N . PRO A 1 81 ? -35.453 32.832 -4.021 1.00 17.49 81 PRO A N 1
ATOM 631 C CA . PRO A 1 81 ? -34.821 32.309 -2.802 1.00 18.29 81 PRO A CA 1
ATOM 632 C C . PRO A 1 81 ? -35.462 31.023 -2.309 1.00 19.05 81 PRO A C 1
ATOM 633 O O . PRO A 1 81 ? -36.608 30.693 -2.627 1.00 19.40 81 PRO A O 1
ATOM 637 N N . ILE A 1 82 ? -34.682 30.292 -1.517 1.00 19.43 82 ILE A N 1
ATOM 638 C CA . ILE A 1 82 ? -35.190 29.159 -0.749 1.00 19.18 82 ILE A CA 1
ATOM 639 C C . ILE A 1 82 ? -35.943 29.736 0.441 1.00 18.54 82 ILE A C 1
ATOM 640 O O . ILE A 1 82 ? -35.349 30.371 1.311 1.00 18.30 82 ILE A O 1
ATOM 645 N N . GLN A 1 83 ? -37.253 29.536 0.470 1.00 21.36 83 GLN A N 1
ATOM 646 C CA . GLN A 1 83 ? -38.052 30.134 1.518 1.00 22.07 83 GLN A CA 1
ATOM 647 C C . GLN A 1 83 ? -37.889 29.351 2.812 1.00 18.81 83 GLN A C 1
ATOM 648 O O . GLN A 1 83 ? -37.443 28.199 2.798 1.00 19.73 83 GLN A O 1
ATOM 654 N N . PRO A 1 84 ? -38.203 29.968 3.951 1.00 20.81 84 PRO A N 1
ATOM 655 C CA . PRO A 1 84 ? -38.115 29.233 5.219 1.00 20.84 84 PRO A CA 1
ATOM 656 C C . PRO A 1 84 ? -38.986 27.989 5.156 1.00 20.33 84 PRO A C 1
ATOM 657 O O . PRO A 1 84 ? -40.116 28.028 4.657 1.00 21.13 84 PRO A O 1
ATOM 661 N N . GLY A 1 85 ? -38.418 26.868 5.602 1.00 21.86 85 GLY A N 1
ATOM 662 C CA . GLY A 1 85 ? -39.088 25.585 5.546 1.00 24.78 85 GLY A CA 1
ATOM 663 C C . GLY A 1 85 ? -38.944 24.839 4.239 1.00 25.92 85 GLY A C 1
ATOM 664 O O . GLY A 1 85 ? -39.362 23.676 4.159 1.00 23.29 85 GLY A O 1
ATOM 665 N N . ALA A 1 86 ? -38.382 25.468 3.209 1.00 21.40 86 ALA A N 1
ATOM 666 C CA . ALA A 1 86 ? -38.191 24.840 1.911 1.00 19.16 86 ALA A CA 1
ATOM 667 C C . ALA A 1 86 ? -36.780 24.276 1.808 1.00 19.91 86 ALA A C 1
ATOM 668 O O . ALA A 1 86 ? -35.917 24.517 2.654 1.00 19.88 86 ALA A O 1
ATOM 670 N N . ASN A 1 87 ? -36.554 23.499 0.758 1.00 21.24 87 ASN A N 1
ATOM 671 C CA . ASN A 1 87 ? -35.232 22.948 0.518 1.00 21.50 87 ASN A CA 1
ATOM 672 C C . ASN A 1 87 ? -34.906 23.068 -0.960 1.00 20.77 87 ASN A C 1
ATOM 673 O O . ASN A 1 87 ? -35.786 23.274 -1.799 1.00 21.09 87 ASN A O 1
ATOM 678 N N . PHE A 1 88 ? -33.626 22.907 -1.275 1.00 18.33 88 PHE A N 1
ATOM 679 C CA . PHE A 1 88 ? -33.210 22.882 -2.669 1.00 19.54 88 PHE A CA 1
ATOM 680 C C . PHE A 1 88 ? -31.897 22.126 -2.772 1.00 20.75 88 PHE A C 1
ATOM 681 O O . PHE A 1 88 ? -31.011 22.299 -1.934 1.00 20.18 88 PHE A O 1
ATOM 689 N N . THR A 1 89 ? -31.784 21.287 -3.796 1.00 20.03 89 THR A N 1
ATOM 690 C CA . THR A 1 89 ? -30.596 20.474 -4.018 1.00 18.84 89 THR A CA 1
ATOM 691 C C . THR A 1 89 ? -29.696 21.150 -5.044 1.00 19.23 89 THR A C 1
ATOM 692 O O . THR A 1 89 ? -30.089 21.315 -6.202 1.00 19.70 89 THR A O 1
ATOM 696 N N . TYR A 1 90 ? -28.487 21.503 -4.627 1.00 15.25 90 TYR A N 1
ATOM 697 C CA . TYR A 1 90 ? -27.507 22.097 -5.526 1.00 16.88 90 TYR A CA 1
ATOM 698 C C . TYR A 1 90 ? -26.589 21.020 -6.069 1.00 19.39 90 TYR A C 1
ATOM 699 O O . TYR A 1 90 ? -26.147 20.137 -5.331 1.00 17.58 90 TYR A O 1
ATOM 708 N N . LYS A 1 91 ? -26.295 21.103 -7.362 1.00 17.62 91 LYS A N 1
ATOM 709 C CA . LYS A 1 91 ? -25.298 20.256 -7.997 1.00 17.76 91 LYS A CA 1
ATOM 710 C C . LYS A 1 91 ? -24.071 21.114 -8.282 1.00 18.25 91 LYS A C 1
ATOM 711 O O . LYS A 1 91 ? -24.172 22.105 -9.010 1.00 19.97 91 LYS A O 1
ATOM 717 N N . ILE A 1 92 ? -22.930 20.761 -7.689 1.00 16.84 92 ILE A N 1
ATOM 718 C CA . ILE A 1 92 ? -21.684 21.509 -7.860 1.00 15.65 92 ILE A CA 1
ATOM 719 C C . ILE A 1 92 ? -20.797 20.727 -8.820 1.00 18.18 92 ILE A C 1
ATOM 720 O O . ILE A 1 92 ? -20.320 19.640 -8.483 1.00 20.17 92 ILE A O 1
ATOM 725 N N . ILE A 1 93 ? -20.544 21.277 -10.005 1.00 18.10 93 ILE A N 1
ATOM 726 C CA . ILE A 1 93 ? -19.774 20.592 -11.045 1.00 16.14 93 ILE A CA 1
ATOM 727 C C . ILE A 1 93 ? -18.378 21.202 -11.071 1.00 19.29 93 ILE A C 1
ATOM 728 O O . ILE A 1 93 ? -18.179 22.292 -11.615 1.00 19.49 93 ILE A O 1
ATOM 733 N N . PHE A 1 94 ? -17.405 20.500 -10.492 1.00 16.59 94 PHE A N 1
ATOM 734 C CA . PHE A 1 94 ? -16.024 20.948 -10.536 1.00 17.55 94 PHE A CA 1
ATOM 735 C C . PHE A 1 94 ? -15.380 20.498 -11.840 1.00 19.21 94 PHE A C 1
ATOM 736 O O . PHE A 1 94 ? -15.607 19.377 -12.301 1.00 19.69 94 PHE A O 1
ATOM 744 N N . THR A 1 95 ? -14.588 21.377 -12.442 1.00 19.52 95 THR A N 1
ATOM 745 C CA . THR A 1 95 ? -13.887 21.014 -13.667 1.00 20.42 95 THR A CA 1
ATOM 746 C C . THR A 1 95 ? -12.425 21.442 -13.588 1.00 19.83 95 THR A C 1
ATOM 747 O O . THR A 1 95 ? -11.569 20.663 -13.157 1.00 20.64 95 THR A O 1
ATOM 751 N N . GLU A 1 96 ? -12.128 22.683 -13.970 1.00 18.56 96 GLU A N 1
ATOM 752 C CA . GLU A 1 96 ? -10.749 23.147 -14.038 1.00 17.75 96 GLU A CA 1
ATOM 753 C C . GLU A 1 96 ? -10.170 23.535 -12.681 1.00 19.41 96 GLU A C 1
ATOM 754 O O . GLU A 1 96 ? -8.958 23.742 -12.583 1.00 19.57 96 GLU A O 1
ATOM 760 N N . GLU A 1 97 ? -10.993 23.630 -11.641 1.00 18.27 97 GLU A N 1
ATOM 761 C CA . GLU A 1 97 ? -10.564 24.184 -10.357 1.00 18.87 97 GLU A CA 1
ATOM 762 C C . GLU A 1 97 ? -9.790 23.164 -9.534 1.00 16.57 97 GLU A C 1
ATOM 763 O O . GLU A 1 97 ? -10.224 22.021 -9.373 1.00 18.04 97 GLU A O 1
ATOM 769 N N . GLU A 1 98 ? -8.661 23.590 -8.979 1.00 16.16 98 GLU A N 1
ATOM 770 C CA . GLU A 1 98 ? -7.889 22.741 -8.075 1.00 17.40 98 GLU A CA 1
ATOM 771 C C . GLU A 1 98 ? -7.173 23.653 -7.099 1.00 18.10 98 GLU A C 1
ATOM 772 O O . GLU A 1 98 ? -6.351 24.476 -7.511 1.00 20.12 98 GLU A O 1
ATOM 778 N N . GLY A 1 99 ? -7.491 23.524 -5.814 1.00 16.71 99 GLY A N 1
ATOM 779 C CA . GLY A 1 99 ? -6.970 24.470 -4.844 1.00 17.01 99 GLY A CA 1
ATOM 780 C C . GLY A 1 99 ? -8.011 24.817 -3.797 1.00 17.69 99 GLY A C 1
ATOM 781 O O . GLY A 1 99 ? -8.699 23.921 -3.310 1.00 16.62 99 GLY A O 1
ATOM 782 N N . THR A 1 100 ? -8.158 26.098 -3.455 1.00 17.33 100 THR A N 1
ATOM 783 C CA . THR A 1 100 ? -9.133 26.532 -2.455 1.00 15.58 100 THR A CA 1
ATOM 784 C C . THR A 1 100 ? -10.175 27.436 -3.098 1.00 15.38 100 THR A C 1
ATOM 785 O O . THR A 1 100 ? -9.822 28.386 -3.803 1.00 15.70 100 THR A O 1
ATOM 789 N N . LEU A 1 101 ? -11.449 27.137 -2.853 1.00 13.72 101 LEU A N 1
ATOM 790 C CA . LEU A 1 101 ? -12.539 28.037 -3.195 1.00 13.02 101 LEU A CA 1
ATOM 791 C C . LEU A 1 101 ? -13.326 28.205 -1.900 1.00 12.07 101 LEU A C 1
ATOM 792 O O . LEU A 1 101 ? -12.835 27.889 -0.808 1.00 13.90 101 LEU A O 1
ATOM 797 N N . TRP A 1 102 ? -14.556 28.697 -2.000 1.00 13.35 102 TRP A N 1
ATOM 798 C CA . TRP A 1 102 ? -15.378 28.793 -0.800 1.00 14.57 102 TRP A CA 1
ATOM 799 C C . TRP A 1 102 ? -16.834 28.896 -1.220 1.00 14.11 102 TRP A C 1
ATOM 800 O O . TRP A 1 102 ? -17.153 29.041 -2.398 1.00 15.53 102 TRP A O 1
ATOM 811 N N . TRP A 1 103 ? -17.723 28.776 -0.246 1.00 13.14 103 TRP A N 1
ATOM 812 C CA . TRP A 1 103 ? -19.147 28.866 -0.519 1.00 13.44 103 TRP A CA 1
ATOM 813 C C . TRP A 1 103 ? -19.750 29.870 0.444 1.00 13.97 103 TRP A C 1
ATOM 814 O O . TRP A 1 103 ? -19.215 30.092 1.536 1.00 13.86 103 TRP A O 1
ATOM 825 N N . HIS A 1 104 ? -20.859 30.477 0.031 1.00 14.42 104 HIS A N 1
ATOM 826 C CA . HIS A 1 104 ? -21.443 31.499 0.892 1.00 13.47 104 HIS A CA 1
ATOM 827 C C . HIS A 1 104 ? -22.861 31.788 0.445 1.00 12.96 104 HIS A C 1
ATOM 828 O O . HIS A 1 104 ? -23.212 31.588 -0.719 1.00 13.91 104 HIS A O 1
ATOM 835 N N . ALA A 1 105 ? -23.679 32.256 1.388 1.00 13.24 105 ALA A N 1
ATOM 836 C CA . ALA A 1 105 ? -24.999 32.732 1.016 1.00 13.48 105 ALA A CA 1
ATOM 837 C C . ALA A 1 105 ? -24.871 33.813 -0.049 1.00 12.86 105 ALA A C 1
ATOM 838 O O . ALA A 1 105 ? -23.878 34.544 -0.104 1.00 15.35 105 ALA A O 1
ATOM 840 N N . HIS A 1 106 ? -25.875 33.907 -0.915 1.00 12.07 106 HIS A N 1
ATOM 841 C CA . HIS A 1 106 ? -25.834 34.927 -1.964 1.00 14.05 106 HIS A CA 1
ATOM 842 C C . HIS A 1 106 ? -27.134 35.699 -1.977 1.00 16.71 106 HIS A C 1
ATOM 843 O O . HIS A 1 106 ? -27.720 35.984 -3.020 1.00 16.26 106 HIS A O 1
ATOM 850 N N . SER A 1 107 ? -27.576 36.065 -0.774 1.00 14.11 107 SER A N 1
ATOM 851 C CA . SER A 1 107 ? -28.834 36.759 -0.533 1.00 16.09 107 SER A CA 1
ATOM 852 C C . SER A 1 107 ? -28.566 37.823 0.516 1.00 17.17 107 SER A C 1
ATOM 853 O O . SER A 1 107 ? -28.080 37.503 1.604 1.00 16.32 107 SER A O 1
ATOM 856 N N . GLU A 1 108 ? -28.856 39.082 0.184 1.00 15.74 108 GLU A N 1
ATOM 857 C CA . GLU A 1 108 ? -28.754 40.196 1.147 1.00 16.93 108 GLU A CA 1
ATOM 858 C C . GLU A 1 108 ? -27.362 40.166 1.779 1.00 18.10 108 GLU A C 1
ATOM 859 O O . GLU A 1 108 ? -26.372 40.005 1.049 1.00 17.53 108 GLU A O 1
ATOM 865 N N . PHE A 1 109 ? -27.237 40.313 3.104 1.00 14.29 109 PHE A N 1
ATOM 866 C CA . PHE A 1 109 ? -25.942 40.245 3.769 1.00 15.32 109 PHE A CA 1
ATOM 867 C C . PHE A 1 109 ? -25.742 38.915 4.496 1.00 13.73 109 PHE A C 1
ATOM 868 O O . PHE A 1 109 ? -24.916 38.827 5.412 1.00 14.94 109 PHE A O 1
ATOM 876 N N . ASP A 1 110 ? -26.484 37.877 4.099 1.00 14.75 110 ASP A N 1
ATOM 877 C CA . ASP A 1 110 ? -26.508 36.628 4.854 1.00 16.67 110 ASP A CA 1
ATOM 878 C C . ASP A 1 110 ? -25.143 35.961 4.918 1.00 16.22 110 ASP A C 1
ATOM 879 O O . ASP A 1 110 ? -24.861 35.230 5.875 1.00 13.94 110 ASP A O 1
ATOM 884 N N . ARG A 1 111 ? -24.282 36.189 3.923 1.00 16.41 111 ARG A N 1
ATOM 885 C CA . ARG A 1 111 ? -22.969 35.553 3.957 1.00 14.33 111 ARG A CA 1
ATOM 886 C C . ARG A 1 111 ? -22.083 36.077 5.081 1.00 13.52 111 ARG A C 1
ATOM 887 O O . ARG A 1 111 ? -21.003 35.522 5.294 1.00 13.70 111 ARG A O 1
ATOM 895 N N . ALA A 1 112 ? -22.495 37.123 5.803 1.00 13.53 112 ALA A N 1
ATOM 896 C CA . ALA A 1 112 ? -21.715 37.553 6.965 1.00 14.54 112 ALA A CA 1
ATOM 897 C C . ALA A 1 112 ? -21.430 36.394 7.908 1.00 13.21 112 ALA A C 1
ATOM 898 O O . ALA A 1 112 ? -20.361 36.335 8.529 1.00 15.84 112 ALA A O 1
ATOM 900 N N . THR A 1 113 ? -22.391 35.476 8.053 1.00 14.93 113 THR A N 1
ATOM 901 C CA . THR A 1 113 ? -22.211 34.286 8.876 1.00 13.61 113 THR A CA 1
ATOM 902 C C . THR A 1 113 ? -22.376 32.976 8.113 1.00 15.90 113 THR A C 1
ATOM 903 O O . THR A 1 113 ? -21.905 31.942 8.597 1.00 17.25 113 THR A O 1
ATOM 907 N N . VAL A 1 114 ? -23.014 32.985 6.947 1.00 15.22 114 VAL A N 1
ATOM 908 C CA . VAL A 1 114 ? -23.302 31.759 6.202 1.00 14.83 114 VAL A CA 1
ATOM 909 C C . VAL A 1 114 ? -22.238 31.647 5.111 1.00 15.77 114 VAL A C 1
ATOM 910 O O . VAL A 1 114 ? -22.392 32.177 4.008 1.00 15.01 114 VAL A O 1
ATOM 914 N N . HIS A 1 115 ? -21.144 30.955 5.428 1.00 14.75 115 HIS A N 1
ATOM 915 C CA . HIS A 1 115 ? -20.022 30.762 4.519 1.00 13.90 115 HIS A CA 1
ATOM 916 C C . HIS A 1 115 ? -19.107 29.679 5.079 1.00 15.14 115 HIS A C 1
ATOM 917 O O . HIS A 1 115 ? -19.125 29.371 6.274 1.00 15.93 115 HIS A O 1
ATOM 924 N N . GLY A 1 116 ? -18.303 29.106 4.195 1.00 15.09 116 GLY A N 1
ATOM 925 C CA . GLY A 1 116 ? -17.317 28.126 4.615 1.00 14.25 116 GLY A CA 1
ATOM 926 C C . GLY A 1 116 ? -16.409 27.816 3.445 1.00 14.99 116 GLY A C 1
ATOM 927 O O . GLY A 1 116 ? -16.584 28.340 2.341 1.00 15.47 116 GLY A O 1
ATOM 928 N N . ALA A 1 117 ? -15.436 26.947 3.698 1.00 15.20 117 ALA A N 1
ATOM 929 C CA . ALA A 1 117 ? -14.390 26.657 2.722 1.00 14.77 117 ALA A CA 1
ATOM 930 C C . ALA A 1 117 ? -14.799 25.571 1.722 1.00 15.59 117 ALA A C 1
ATOM 931 O O . ALA A 1 117 ? -15.663 24.734 1.989 1.00 16.29 117 ALA A O 1
ATOM 933 N N . ILE A 1 118 ? -14.173 25.606 0.545 1.00 15.55 118 ILE A N 1
ATOM 934 C CA . ILE A 1 118 ? -14.166 24.483 -0.389 1.00 15.05 118 ILE A CA 1
ATOM 935 C C . ILE A 1 118 ? -12.713 24.118 -0.650 1.00 16.10 118 ILE A C 1
ATOM 936 O O . ILE A 1 118 ? -11.919 24.970 -1.065 1.00 15.26 118 ILE A O 1
ATOM 941 N N . VAL A 1 119 ? -12.379 22.849 -0.451 1.00 15.98 119 VAL A N 1
ATOM 942 C CA . VAL A 1 119 ? -11.036 22.344 -0.713 1.00 15.92 119 VAL A CA 1
ATOM 943 C C . VAL A 1 119 ? -11.128 21.353 -1.8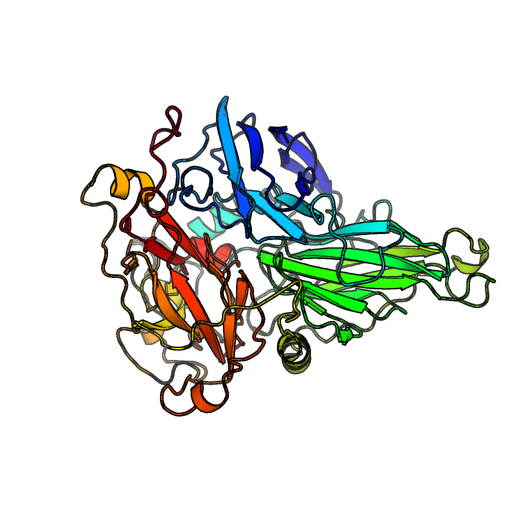70 1.00 18.09 119 VAL A C 1
ATOM 944 O O . VAL A 1 119 ? -11.867 20.366 -1.791 1.00 20.19 119 VAL A O 1
ATOM 948 N N . ILE A 1 120 ? -10.409 21.622 -2.959 1.00 18.31 120 ILE A N 1
ATOM 949 C CA . ILE A 1 120 ? -10.391 20.725 -4.116 1.00 17.44 120 ILE A CA 1
ATOM 950 C C . ILE A 1 120 ? -8.983 20.156 -4.230 1.00 17.69 120 ILE A C 1
ATOM 951 O O . ILE A 1 120 ? -8.053 20.848 -4.663 1.00 19.79 120 ILE A O 1
ATOM 956 N N . HIS A 1 121 ? -8.827 18.898 -3.845 1.00 19.90 121 HIS A N 1
ATOM 957 C CA . HIS A 1 121 ? -7.536 18.239 -3.888 1.00 20.63 121 HIS A CA 1
ATOM 958 C C . HIS A 1 121 ? -7.243 17.736 -5.300 1.00 20.38 121 HIS A C 1
ATOM 959 O O . HIS A 1 121 ? -8.159 17.556 -6.106 1.00 19.85 121 HIS A O 1
ATOM 966 N N . PRO A 1 122 ? -5.969 17.510 -5.630 1.00 20.92 122 PRO A N 1
ATOM 967 C CA . PRO A 1 122 ? -5.654 16.842 -6.900 1.00 24.42 122 PRO A CA 1
ATOM 968 C C . PRO A 1 122 ? -6.435 15.542 -7.025 1.00 24.29 122 PRO A C 1
ATOM 969 O O . PRO A 1 122 ? -6.662 14.836 -6.043 1.00 24.77 122 PRO A O 1
ATOM 973 N N . LYS A 1 123 ? -6.878 15.232 -8.241 1.00 26.19 123 LYS A N 1
ATOM 974 C CA . LYS A 1 123 ? -7.593 13.978 -8.411 1.00 27.64 123 LYS A CA 1
ATOM 975 C C . LYS A 1 123 ? -6.628 12.797 -8.297 1.00 32.67 123 LYS A C 1
ATOM 976 O O . LYS A 1 123 ? -5.402 12.951 -8.376 1.00 29.49 123 LYS A O 1
ATOM 982 N N . ARG A 1 124 ? -7.206 11.613 -8.076 1.00 34.44 124 ARG A N 1
ATOM 983 C CA . ARG A 1 124 ? -6.428 10.390 -7.913 1.00 34.03 124 ARG A CA 1
ATOM 984 C C . ARG A 1 124 ? -5.464 10.223 -9.081 1.00 32.07 124 ARG A C 1
ATOM 985 O O . ARG A 1 124 ? -5.834 10.425 -10.238 1.00 30.72 124 ARG A O 1
ATOM 993 N N . GLY A 1 125 ? -4.212 9.900 -8.767 1.00 35.33 125 GLY A N 1
ATOM 994 C CA . GLY A 1 125 ? -3.192 9.754 -9.784 1.00 33.63 125 GLY A CA 1
ATOM 995 C C . GLY A 1 125 ? -2.449 11.023 -10.133 1.00 35.41 125 GLY A C 1
ATOM 996 O O . GLY A 1 125 ? -1.566 10.985 -10.996 1.00 34.85 125 GLY A O 1
ATOM 997 N N . THR A 1 126 ? -2.781 12.152 -9.504 1.00 31.24 126 THR A N 1
ATOM 998 C CA . THR A 1 126 ? -2.044 13.394 -9.682 1.00 29.89 126 THR A CA 1
ATOM 999 C C . THR A 1 126 ? -1.621 13.908 -8.315 1.00 26.62 126 THR A C 1
ATOM 1000 O O . THR A 1 126 ? -2.103 13.446 -7.278 1.00 28.21 126 THR A O 1
ATOM 1004 N N . VAL A 1 127 ? -0.702 14.872 -8.310 1.00 28.04 127 VAL A N 1
ATOM 1005 C CA . VAL A 1 127 ? -0.185 15.443 -7.072 1.00 28.83 127 VAL A CA 1
ATOM 1006 C C . VAL A 1 127 ? -0.040 16.952 -7.231 1.00 26.67 127 VAL A C 1
ATOM 1007 O O . VAL A 1 127 ? -0.135 17.503 -8.329 1.00 26.02 127 VAL A O 1
ATOM 1011 N N . TYR A 1 128 ? 0.173 17.614 -6.096 1.00 28.05 128 TYR A N 1
ATOM 1012 C CA . TYR A 1 128 ? 0.494 19.028 -6.085 1.00 24.87 128 TYR A CA 1
ATOM 1013 C C . TYR A 1 128 ? 1.761 19.294 -6.895 1.00 27.82 128 TYR A C 1
ATOM 1014 O O . TYR A 1 128 ? 2.675 18.462 -6.927 1.00 29.08 128 TYR A O 1
ATOM 1023 N N . PRO A 1 129 ? 1.875 20.478 -7.501 1.00 27.63 129 PRO A N 1
ATOM 1024 C CA . PRO A 1 129 ? 3.146 20.865 -8.123 1.00 27.43 129 PRO A CA 1
ATOM 1025 C C . PRO A 1 129 ? 4.232 21.217 -7.123 1.00 27.07 129 PRO A C 1
ATOM 1026 O O . PRO A 1 129 ? 5.349 21.545 -7.534 1.00 34.82 129 PRO A O 1
ATOM 1030 N N . TYR A 1 130 ? 3.953 21.151 -5.832 1.00 27.15 130 TYR A N 1
ATOM 1031 C CA . TYR A 1 130 ? 4.920 21.417 -4.783 1.00 27.12 130 TYR A CA 1
ATOM 1032 C C . TYR A 1 130 ? 4.932 20.227 -3.838 1.00 25.89 130 TYR A C 1
ATOM 1033 O O . TYR A 1 130 ? 4.012 19.403 -3.866 1.00 26.38 130 TYR A O 1
ATOM 1042 N N . PRO A 1 131 ? 5.968 20.090 -3.001 1.00 27.23 131 PRO A N 1
ATOM 1043 C CA . PRO A 1 131 ? 6.017 18.940 -2.086 1.00 30.18 131 PRO A CA 1
ATOM 1044 C C . PRO A 1 131 ? 4.794 18.907 -1.187 1.00 29.72 131 PRO A C 1
ATOM 1045 O O . PRO A 1 131 ? 4.332 19.942 -0.705 1.00 30.73 131 PRO A O 1
ATOM 1049 N N . LYS A 1 132 ? 4.277 17.706 -0.965 1.00 27.80 132 LYS A N 1
ATOM 1050 C CA . LYS A 1 132 ? 3.039 17.535 -0.214 1.00 28.03 132 LYS A CA 1
ATOM 1051 C C . LYS A 1 132 ? 3.162 18.132 1.187 1.00 32.97 132 LYS A C 1
ATOM 1052 O O . LYS A 1 132 ? 4.041 17.715 1.957 1.00 29.99 132 LYS A O 1
ATOM 1058 N N . PRO A 1 133 ? 2.324 19.103 1.555 1.00 30.14 133 PRO A N 1
ATOM 1059 C CA . PRO A 1 133 ? 2.442 19.701 2.889 1.00 26.16 133 PRO A CA 1
ATOM 1060 C C . PRO A 1 133 ? 2.142 18.686 3.976 1.00 27.35 133 PRO A C 1
ATOM 1061 O O . PRO A 1 133 ? 1.347 17.758 3.798 1.00 28.67 133 PRO A O 1
ATOM 1065 N N . HIS A 1 134 ? 2.786 18.882 5.126 1.00 27.17 134 HIS A N 1
ATOM 1066 C CA . HIS A 1 134 ? 2.531 18.003 6.257 1.00 26.62 134 HIS A CA 1
ATOM 1067 C C . HIS A 1 134 ? 1.089 18.128 6.734 1.00 31.51 134 HIS A C 1
ATOM 1068 O O . HIS A 1 134 ? 0.427 17.119 7.005 1.00 29.46 134 HIS A O 1
ATOM 1075 N N . LYS A 1 135 ? 0.585 19.357 6.849 1.00 25.37 135 LYS A N 1
ATOM 1076 C CA . LYS A 1 135 ? -0.805 19.600 7.215 1.00 27.93 135 LYS A CA 1
ATOM 1077 C C . LYS A 1 135 ? -1.327 20.792 6.427 1.00 23.68 135 LYS A C 1
ATOM 1078 O O . LYS A 1 135 ? -0.558 21.581 5.874 1.00 24.37 135 LYS A O 1
ATOM 1084 N N . GLU A 1 136 ? -2.654 20.917 6.394 1.00 23.10 136 GLU A N 1
ATOM 1085 C CA . GLU A 1 136 ? -3.345 21.971 5.661 1.00 21.54 136 GLU A CA 1
ATOM 1086 C C . GLU A 1 136 ? -4.390 22.596 6.573 1.00 22.00 136 GLU A C 1
ATOM 1087 O O . GLU A 1 136 ? -5.013 21.897 7.376 1.00 21.36 136 GLU A O 1
ATOM 1093 N N . MET A 1 137 ? -4.578 23.914 6.451 1.00 19.38 137 MET A N 1
ATOM 1094 C CA . MET A 1 137 ? -5.473 24.624 7.361 1.00 20.46 137 MET A CA 1
ATOM 1095 C C . MET A 1 137 ? -6.219 25.752 6.648 1.00 20.36 137 MET A C 1
ATOM 1096 O O . MET A 1 137 ? -5.583 26.703 6.172 1.00 20.55 137 MET A O 1
ATOM 1101 N N . PRO A 1 138 ? -7.550 25.680 6.530 1.00 20.80 138 PRO A N 1
ATOM 1102 C CA . PRO A 1 138 ? -8.306 26.860 6.089 1.00 20.38 138 PRO A CA 1
ATOM 1103 C C . PRO A 1 138 ? -8.157 28.007 7.082 1.00 20.12 138 PRO A C 1
ATOM 1104 O O . PRO A 1 138 ? -8.213 27.819 8.301 1.00 19.86 138 PRO A O 1
ATOM 1108 N N . ILE A 1 139 ? -7.937 29.202 6.543 1.00 16.94 139 ILE A N 1
ATOM 1109 C CA . ILE A 1 139 ? -7.789 30.424 7.323 1.00 16.43 139 ILE A CA 1
ATOM 1110 C C . ILE A 1 139 ? -8.789 31.413 6.733 1.00 16.72 139 ILE A C 1
ATOM 1111 O O . ILE A 1 139 ? -8.501 32.062 5.722 1.00 15.81 139 ILE A O 1
ATOM 1116 N N . ILE A 1 140 ? -9.963 31.534 7.355 1.00 15.55 140 ILE A N 1
ATOM 1117 C CA . ILE A 1 140 ? -11.051 32.343 6.811 1.00 13.97 140 ILE A CA 1
ATOM 1118 C C . ILE A 1 140 ? -11.029 33.698 7.506 1.00 16.61 140 ILE A C 1
ATOM 1119 O O . ILE A 1 140 ? -11.196 33.781 8.730 1.00 17.39 140 ILE A O 1
ATOM 1124 N N . LEU A 1 141 ? -10.800 34.757 6.736 1.00 15.43 141 LEU A N 1
ATOM 1125 C CA . LEU A 1 141 ? -10.890 36.108 7.270 1.00 15.81 141 LEU A CA 1
ATOM 1126 C C . LEU A 1 141 ? -12.326 36.590 7.132 1.00 15.28 141 LEU A C 1
ATOM 1127 O O . LEU A 1 141 ? -12.967 36.375 6.098 1.00 14.70 141 LEU A O 1
ATOM 1132 N N . GLY A 1 142 ? -12.846 37.212 8.190 1.00 15.74 142 GLY A N 1
ATOM 1133 C CA . GLY A 1 142 ? -14.231 37.632 8.144 1.00 14.99 142 GLY A CA 1
ATOM 1134 C C . GLY A 1 142 ? -14.512 38.823 9.036 1.00 14.93 142 GLY A C 1
ATOM 1135 O O . GLY A 1 142 ? -13.586 39.462 9.549 1.00 14.96 142 GLY A O 1
ATOM 1136 N N . GLU A 1 143 ? -15.787 39.137 9.207 1.00 16.08 143 GLU A N 1
ATOM 1137 C CA . GLU A 1 143 ? -16.205 40.245 10.050 1.00 16.90 143 GLU A CA 1
ATOM 1138 C C . GLU A 1 143 ? -17.278 39.779 11.018 1.00 15.73 143 GLU A C 1
ATOM 1139 O O . GLU A 1 143 ? -18.013 38.822 10.755 1.00 18.02 143 GLU A O 1
ATOM 1145 N N . TRP A 1 144 ? -17.376 40.496 12.135 1.00 15.36 144 TRP A N 1
ATOM 1146 C CA . TRP A 1 144 ? -18.429 40.287 13.113 1.00 15.17 144 TRP A CA 1
ATOM 1147 C C . TRP A 1 144 ? -19.077 41.627 13.443 1.00 14.82 144 TRP A C 1
ATOM 1148 O O . TRP A 1 144 ? -18.374 42.613 13.685 1.00 16.07 144 TRP A O 1
ATOM 1159 N N . TRP A 1 145 ? -20.406 41.665 13.424 1.00 14.27 145 TRP A N 1
ATOM 1160 C CA . TRP A 1 145 ? -21.184 42.762 13.991 1.00 14.82 145 TRP A CA 1
ATOM 1161 C C . TRP A 1 145 ? -21.902 42.263 15.237 1.00 17.64 145 TRP A C 1
ATOM 1162 O O . TRP A 1 145 ? -22.440 41.156 15.241 1.00 15.23 145 TRP A O 1
ATOM 1173 N N . ASN A 1 146 ? -21.944 43.093 16.282 1.00 17.04 146 ASN A N 1
ATOM 1174 C CA . ASN A 1 146 ? -22.748 42.738 17.450 1.00 16.27 146 ASN A CA 1
ATOM 1175 C C . ASN A 1 146 ? -24.235 42.756 17.131 1.00 18.69 146 ASN A C 1
ATOM 1176 O O . ASN A 1 146 ? -24.988 41.900 17.608 1.00 17.18 146 ASN A O 1
ATOM 1181 N N . ALA A 1 147 ? -24.676 43.747 16.357 1.00 15.93 147 ALA A N 1
ATOM 1182 C CA . ALA A 1 147 ? -26.051 43.837 15.896 1.00 18.12 147 ALA A CA 1
ATOM 1183 C C . ALA A 1 147 ? -26.351 42.725 14.894 1.00 18.39 147 ALA A C 1
ATOM 1184 O O . ALA A 1 147 ? -25.443 42.156 14.283 1.00 18.31 147 ALA A O 1
ATOM 1186 N N . ASP A 1 148 ? -27.637 42.383 14.771 1.00 18.37 148 ASP A N 1
ATOM 1187 C CA . ASP A 1 148 ? -28.069 41.496 13.692 1.00 20.50 148 ASP A CA 1
ATOM 1188 C C . ASP A 1 148 ? -27.644 42.108 12.369 1.00 18.57 148 ASP A C 1
ATOM 1189 O O . ASP A 1 148 ? -27.895 43.290 12.120 1.00 17.86 148 ASP A O 1
ATOM 1194 N N . VAL A 1 149 ? -27.014 41.306 11.511 1.00 18.34 149 VAL A N 1
ATOM 1195 C CA . VAL A 1 149 ? -26.582 41.856 10.231 1.00 17.70 149 VAL A CA 1
ATOM 1196 C C . VAL A 1 149 ? -27.779 42.266 9.383 1.00 17.20 149 VAL A C 1
ATOM 1197 O O . VAL A 1 149 ? -27.691 43.204 8.575 1.00 17.85 149 VAL A O 1
ATOM 1201 N N . GLU A 1 150 ? -28.912 41.577 9.533 1.00 16.91 150 GLU A N 1
ATOM 1202 C CA . GLU A 1 150 ? -30.126 42.008 8.845 1.00 17.51 150 GLU A CA 1
ATOM 1203 C C . GLU A 1 150 ? -30.510 43.434 9.230 1.00 19.89 150 GLU A C 1
ATOM 1204 O O . GLU A 1 150 ? -31.000 44.206 8.396 1.00 19.70 150 GLU A O 1
ATOM 1210 N N . GLN A 1 151 ? -30.301 43.800 10.495 1.00 19.02 151 GLN A N 1
ATOM 1211 C CA . GLN A 1 151 ? -30.636 45.147 10.946 1.00 19.47 151 GLN A CA 1
ATOM 1212 C C . GLN A 1 151 ? -29.628 46.166 10.434 1.00 19.17 151 GLN A C 1
ATOM 1213 O O . GLN A 1 151 ? -29.993 47.301 10.102 1.00 20.53 151 GLN A O 1
ATOM 1219 N N . ILE A 1 152 ? -28.352 45.779 10.378 1.00 17.01 152 ILE A N 1
ATOM 1220 C CA . ILE A 1 152 ? -27.323 46.621 9.771 1.00 17.56 152 ILE A CA 1
ATOM 1221 C C . ILE A 1 152 ? -27.688 46.953 8.325 1.00 17.09 152 ILE A C 1
ATOM 1222 O O . ILE A 1 152 ? -27.613 48.112 7.892 1.00 15.99 152 ILE A O 1
ATOM 1227 N N . LEU A 1 153 ? -28.103 45.944 7.557 1.00 16.30 153 LEU A N 1
ATOM 1228 C CA . LEU A 1 153 ? -28.517 46.183 6.175 1.00 17.61 153 LEU A CA 1
ATOM 1229 C C . LEU A 1 153 ? -29.776 47.047 6.111 1.00 18.64 153 LEU A C 1
ATOM 1230 O O . LEU A 1 153 ? -29.812 48.063 5.409 1.00 17.01 153 LEU A O 1
ATOM 1235 N N . LEU A 1 154 ? -30.815 46.661 6.853 1.00 17.03 154 LEU A N 1
ATOM 1236 C CA . LEU A 1 154 ? -32.089 47.372 6.781 1.00 19.96 154 LEU A CA 1
ATOM 1237 C C . LEU A 1 154 ? -31.931 48.846 7.128 1.00 18.39 154 LEU A C 1
ATOM 1238 O O . LEU A 1 154 ? -32.549 49.707 6.490 1.00 21.01 154 LEU A O 1
ATOM 1243 N N . GLU A 1 155 ? -31.123 49.154 8.143 1.00 18.04 155 GLU A N 1
ATOM 1244 C CA . GLU A 1 155 ? -30.925 50.546 8.532 1.00 22.28 155 GLU A CA 1
ATOM 1245 C C . GLU A 1 155 ? -30.293 51.352 7.406 1.00 22.71 155 GLU A C 1
ATOM 1246 O O . GLU A 1 155 ? -30.708 52.486 7.132 1.00 20.34 155 GLU A O 1
ATOM 1252 N N . SER A 1 156 ? -29.296 50.781 6.730 1.00 19.65 156 SER A N 1
ATOM 1253 C CA . SER A 1 156 ? -28.691 51.500 5.616 1.00 18.31 156 SER A CA 1
ATOM 1254 C C . SER A 1 156 ? -29.673 51.638 4.459 1.00 18.87 156 SER A C 1
ATOM 1255 O O . SER A 1 156 ? -29.667 52.659 3.764 1.00 19.76 156 SER A O 1
ATOM 1258 N N . GLN A 1 157 ? -30.537 50.639 4.256 1.00 18.92 157 GLN A N 1
ATOM 1259 C CA . GLN A 1 157 ? -31.590 50.759 3.251 1.00 21.31 157 GLN A CA 1
ATOM 1260 C C . GLN A 1 157 ? -32.556 51.887 3.592 1.00 20.50 157 GLN A C 1
ATOM 1261 O O . GLN A 1 157 ? -33.010 52.617 2.705 1.00 20.57 157 GLN A O 1
ATOM 1267 N N . ARG A 1 158 ? -32.871 52.053 4.879 1.00 19.67 158 ARG A N 1
ATOM 1268 C CA . ARG A 1 158 ? -33.828 53.080 5.283 1.00 21.26 158 ARG A CA 1
ATOM 1269 C C . ARG A 1 158 ? -33.226 54.478 5.182 1.00 22.87 158 ARG A C 1
ATOM 1270 O O . ARG A 1 158 ? -33.846 55.383 4.617 1.00 27.07 158 ARG A O 1
ATOM 1278 N N . THR A 1 159 ? -32.011 54.673 5.702 1.00 20.35 159 THR A N 1
ATOM 1279 C CA . THR A 1 159 ? -31.418 56.007 5.716 1.00 20.94 159 THR A CA 1
ATOM 1280 C C . THR A 1 159 ? -30.849 56.421 4.368 1.00 23.09 159 THR A C 1
ATOM 1281 O O . THR A 1 159 ? -30.729 57.622 4.104 1.00 20.58 159 THR A O 1
ATOM 1285 N N . GLY A 1 160 ? -30.447 55.463 3.533 1.00 19.81 160 GLY A N 1
ATOM 1286 C CA . GLY A 1 160 ? -29.669 55.806 2.357 1.00 22.60 160 GLY A CA 1
ATOM 1287 C C . GLY A 1 160 ? -28.226 56.172 2.624 1.00 19.73 160 GLY A C 1
ATOM 1288 O O . GLY A 1 160 ? -27.539 56.623 1.700 1.00 20.51 160 GLY A O 1
ATOM 1289 N N . GLY A 1 161 ? -27.741 55.993 3.855 1.00 18.72 161 GLY A N 1
ATOM 1290 C CA . GLY A 1 161 ? -26.372 56.296 4.209 1.00 18.53 161 GLY A CA 1
ATOM 1291 C C . GLY A 1 161 ? -25.478 55.064 4.165 1.00 17.43 161 GLY A C 1
ATOM 1292 O O . GLY A 1 161 ? -25.862 53.995 3.692 1.00 20.86 161 GLY A O 1
ATOM 1293 N N . ASP A 1 162 ? -24.257 55.231 4.664 1.00 18.28 162 ASP A N 1
ATOM 1294 C CA . ASP A 1 162 ? -23.288 54.152 4.581 1.00 20.55 162 ASP A CA 1
ATOM 1295 C C . ASP A 1 162 ? -23.647 53.042 5.563 1.00 23.57 162 ASP A C 1
ATOM 1296 O O . ASP A 1 162 ? -24.361 53.256 6.540 1.00 19.68 162 ASP A O 1
ATOM 1301 N N . VAL A 1 163 ? -23.150 51.844 5.276 1.00 19.45 163 VAL A N 1
ATOM 1302 C CA . VAL A 1 163 ? -23.371 50.676 6.124 1.00 20.35 163 VAL A CA 1
ATOM 1303 C C . VAL A 1 163 ? -22.475 50.786 7.349 1.00 18.04 163 VAL A C 1
ATOM 1304 O O . VAL A 1 163 ? -21.288 51.108 7.231 1.00 18.65 163 VAL A O 1
ATOM 1308 N N . ASN A 1 164 ? -23.030 50.510 8.534 1.00 17.39 164 ASN A N 1
ATOM 1309 C CA . ASN A 1 164 ? -22.224 50.549 9.748 1.00 16.47 164 ASN A CA 1
ATOM 1310 C C . ASN A 1 164 ? -21.035 49.614 9.626 1.00 17.28 164 ASN A C 1
ATOM 1311 O O . ASN A 1 164 ? -21.162 48.504 9.109 1.00 18.01 164 ASN A O 1
ATOM 1316 N N . ILE A 1 165 ? -19.882 50.051 10.142 1.00 17.32 165 ILE A N 1
ATOM 1317 C CA . ILE A 1 165 ? -18.705 49.196 10.116 1.00 18.72 165 ILE A CA 1
ATOM 1318 C C . ILE A 1 165 ? -18.880 48.042 11.091 1.00 19.11 165 ILE A C 1
ATOM 1319 O O . ILE A 1 165 ? -19.609 48.132 12.095 1.00 17.89 165 ILE A O 1
ATOM 1324 N N . SER A 1 166 ? -18.196 46.945 10.798 1.00 16.55 166 SER A N 1
ATOM 1325 C CA . SER A 1 166 ? -18.212 45.808 11.702 1.00 15.88 166 SER A CA 1
ATOM 1326 C C . SER A 1 166 ? -17.515 46.161 13.011 1.00 17.70 166 SER A C 1
ATOM 1327 O O . SER A 1 166 ? -16.739 47.124 13.109 1.00 17.04 166 SER A O 1
ATOM 1330 N N . ASP A 1 167 ? -17.811 45.364 14.034 1.00 17.00 167 ASP A N 1
ATOM 1331 C CA . ASP A 1 167 ? -17.203 45.555 15.340 1.00 16.88 167 ASP A CA 1
ATOM 1332 C C . ASP A 1 167 ? -15.869 44.844 15.479 1.00 19.99 167 ASP A C 1
ATOM 1333 O O . ASP A 1 167 ? -15.052 45.251 16.315 1.00 20.68 167 ASP A O 1
ATOM 1338 N N . ALA A 1 168 ? -15.614 43.810 14.673 1.00 16.95 168 ALA A N 1
ATOM 1339 C CA . ALA A 1 168 ? -14.332 43.123 14.710 1.00 16.38 168 ALA A CA 1
ATOM 1340 C C . ALA A 1 168 ? -14.056 42.476 13.360 1.00 17.16 168 ALA A C 1
ATOM 1341 O O . ALA A 1 168 ? -14.975 42.060 12.652 1.00 16.45 168 ALA A O 1
ATOM 1343 N N . ASN A 1 169 ? -12.778 42.412 13.013 1.00 18.24 169 ASN A N 1
ATOM 1344 C CA . ASN A 1 169 ? -12.319 41.458 12.021 1.00 15.40 169 ASN A CA 1
ATOM 1345 C C . ASN A 1 169 ? -12.038 40.122 12.698 1.00 18.43 169 ASN A C 1
ATOM 1346 O O . ASN A 1 169 ? -11.776 40.062 13.902 1.00 17.28 169 ASN A O 1
ATOM 1351 N N . THR A 1 170 ? -12.124 39.033 11.933 1.00 16.61 170 THR A N 1
ATOM 1352 C CA . THR A 1 170 ? -12.049 37.708 12.540 1.00 15.67 170 THR A CA 1
ATOM 1353 C C . THR A 1 170 ? -11.179 36.776 11.711 1.00 15.34 170 THR A C 1
ATOM 1354 O O . THR A 1 170 ? -11.047 36.933 10.494 1.00 17.16 170 THR A O 1
ATOM 1358 N N . ILE A 1 171 ? -10.636 35.761 12.390 1.00 17.04 171 ILE A N 1
ATOM 1359 C CA . ILE A 1 171 ? -9.971 34.623 11.761 1.00 16.36 171 ILE A CA 1
ATOM 1360 C C . ILE A 1 171 ? -10.702 33.373 12.223 1.00 17.99 171 ILE A C 1
ATOM 1361 O O . ILE A 1 171 ? -10.806 33.116 13.433 1.00 17.17 171 ILE A O 1
ATOM 1366 N N . ASN A 1 172 ? -11.263 32.631 11.267 1.00 17.60 172 ASN A N 1
ATOM 1367 C CA . ASN A 1 172 ? -12.061 31.442 11.561 1.00 16.42 172 ASN A CA 1
ATOM 1368 C C . ASN A 1 172 ? -13.130 31.745 12.610 1.00 18.13 172 ASN A C 1
ATOM 1369 O O . ASN A 1 172 ? -13.388 30.964 13.531 1.00 18.46 172 ASN A O 1
ATOM 1374 N N . GLY A 1 173 ? -13.769 32.904 12.444 1.00 17.85 173 GLY A N 1
ATOM 1375 C CA . GLY A 1 173 ? -14.855 33.335 13.297 1.00 16.89 173 GLY A CA 1
ATOM 1376 C C . GLY A 1 173 ? -14.430 33.960 14.609 1.00 17.01 173 GLY A C 1
ATOM 1377 O O . GLY A 1 173 ? -15.303 34.376 15.378 1.00 18.51 173 GLY A O 1
ATOM 1378 N N . GLN A 1 174 ? -13.128 34.056 14.883 1.00 17.42 174 GLN A N 1
ATOM 1379 C CA . GLN A 1 174 ? -12.629 34.477 16.196 1.00 18.99 174 GLN A CA 1
ATOM 1380 C C . GLN A 1 174 ? -11.841 35.776 16.079 1.00 16.37 174 GLN A C 1
ATOM 1381 O O . GLN A 1 174 ? -10.833 35.827 15.351 1.00 19.15 174 GLN A O 1
ATOM 1387 N N . PRO A 1 175 ? -12.248 36.846 16.767 1.00 18.34 175 PRO A N 1
ATOM 1388 C CA . PRO A 1 175 ? -11.501 38.114 16.664 1.00 18.73 175 PRO A CA 1
ATOM 1389 C C . PRO A 1 175 ? -10.043 38.014 17.085 1.00 18.55 175 PRO A C 1
ATOM 1390 O O . PRO A 1 175 ? -9.191 38.702 16.505 1.00 18.03 175 PRO A O 1
ATOM 1394 N N . GLY A 1 176 ? -9.724 37.190 18.076 1.00 19.61 176 GLY A N 1
ATOM 1395 C CA . GLY A 1 176 ? -8.347 37.018 18.491 1.00 22.32 176 GLY A CA 1
ATOM 1396 C C . GLY A 1 176 ? -8.021 37.714 19.798 1.00 22.91 176 GLY A C 1
ATOM 1397 O O . GLY A 1 176 ? -8.894 38.133 20.557 1.00 22.99 176 GLY A O 1
ATOM 1398 N N . ASP A 1 177 ? -6.717 37.880 20.030 1.00 22.03 177 ASP A N 1
ATOM 1399 C CA . ASP A 1 177 ? -6.226 38.218 21.364 1.00 25.00 177 ASP A CA 1
ATOM 1400 C C . ASP A 1 177 ? -6.553 39.645 21.798 1.00 28.37 177 ASP A C 1
ATOM 1401 O O . ASP A 1 177 ? -6.555 39.914 23.006 1.00 29.19 177 ASP A O 1
ATOM 1406 N N . PHE A 1 178 ? -6.809 40.569 20.867 1.00 23.86 178 PHE A N 1
ATOM 1407 C CA . PHE A 1 178 ? -6.875 41.987 21.205 1.00 26.42 178 PHE A CA 1
ATOM 1408 C C . PHE A 1 178 ? -8.284 42.564 21.134 1.00 29.10 178 PHE A C 1
ATOM 1409 O O . PHE A 1 178 ? -8.442 43.783 21.017 1.00 35.83 178 PHE A O 1
ATOM 1417 N N . ALA A 1 179 ? -9.305 41.725 21.203 1.00 25.02 179 ALA A N 1
ATOM 1418 C CA . ALA A 1 179 ? -10.684 42.174 21.248 1.00 23.47 179 ALA A CA 1
ATOM 1419 C C . ALA A 1 179 ? -11.288 41.780 22.589 1.00 22.77 179 ALA A C 1
ATOM 1420 O O . ALA A 1 179 ? -10.815 40.836 23.231 1.00 22.35 179 ALA A O 1
ATOM 1422 N N . PRO A 1 180 ? -12.331 42.476 23.045 1.00 23.39 180 PRO A N 1
ATOM 1423 C CA . PRO A 1 180 ? -12.933 42.118 24.336 1.00 24.56 180 PRO A CA 1
ATOM 1424 C C . PRO A 1 180 ? -13.571 40.739 24.285 1.00 25.24 180 PRO A C 1
ATOM 1425 O O . PRO A 1 180 ? -14.137 40.334 23.266 1.00 21.17 180 PRO A O 1
ATOM 1429 N N . CYS A 1 181 ? -13.454 40.011 25.400 1.00 22.58 181 CYS A N 1
ATOM 1430 C CA . CYS A 1 181 ? -14.115 38.717 25.574 1.00 22.15 181 CYS A CA 1
ATOM 1431 C C . CYS A 1 181 ? -13.724 37.726 24.481 1.00 24.20 181 CYS A C 1
ATOM 1432 O O . CYS A 1 181 ? -14.533 36.890 24.080 1.00 22.57 181 CYS A O 1
ATOM 1435 N N . SER A 1 182 ? -12.487 37.807 23.993 1.00 22.50 182 SER A N 1
ATOM 1436 C CA . SER A 1 182 ? -12.071 37.033 22.824 1.00 22.11 182 SER A CA 1
ATOM 1437 C C . SER A 1 182 ? -10.805 36.213 23.029 1.00 25.99 182 SER A C 1
ATOM 1438 O O . SER A 1 182 ? -10.608 35.231 22.299 1.00 22.98 182 SER A O 1
ATOM 1441 N N . LYS A 1 183 ? -9.958 36.561 24.001 1.00 23.98 183 LYS A N 1
ATOM 1442 C CA . LYS A 1 183 ? -8.633 35.958 24.093 1.00 25.36 183 LYS A CA 1
ATOM 1443 C C . LYS A 1 183 ? -8.702 34.469 24.407 1.00 23.82 183 LYS A C 1
ATOM 1444 O O . LYS A 1 183 ? -7.819 33.712 23.995 1.00 26.88 183 LYS A O 1
ATOM 1450 N N . GLU A 1 184 ? -9.743 34.029 25.115 1.00 24.46 184 GLU A N 1
ATOM 1451 C CA . GLU A 1 184 ? -9.842 32.621 25.487 1.00 23.91 184 GLU A CA 1
ATOM 1452 C C . GLU A 1 184 ? -10.053 31.721 24.274 1.00 29.07 184 GLU A C 1
ATOM 1453 O O . GLU A 1 184 ? -9.628 30.560 24.285 1.00 26.21 184 GLU A O 1
ATOM 1459 N N . ASP A 1 185 ? -10.684 32.233 23.217 1.00 23.57 185 ASP A N 1
ATOM 1460 C CA . ASP A 1 185 ? -11.059 31.403 22.078 1.00 22.35 185 ASP A CA 1
ATOM 1461 C C . ASP A 1 185 ? -10.382 31.815 20.776 1.00 23.25 185 ASP A C 1
ATOM 1462 O O . ASP A 1 185 ? -10.821 31.376 19.704 1.00 21.35 185 ASP A O 1
ATOM 1467 N N . THR A 1 186 ? -9.335 32.640 20.844 1.00 20.01 186 THR A N 1
ATOM 1468 C CA . THR A 1 186 ? -8.482 32.927 19.695 1.00 20.33 186 THR A CA 1
ATOM 1469 C C . THR A 1 186 ? -8.164 31.648 18.926 1.00 22.81 186 THR A C 1
ATOM 1470 O O . THR A 1 186 ? -7.846 30.614 19.521 1.00 21.15 186 THR A O 1
ATOM 1474 N N . PHE A 1 187 ? -8.269 31.706 17.600 1.00 19.17 187 PHE A N 1
ATOM 1475 C CA . PHE A 1 187 ? -7.936 30.533 16.794 1.00 22.18 187 PHE A CA 1
ATOM 1476 C C . PHE A 1 187 ? -6.459 30.191 16.947 1.00 21.79 187 PHE A C 1
ATOM 1477 O O . PHE A 1 187 ? -5.598 31.070 16.887 1.00 20.57 187 PHE A O 1
ATOM 1485 N N . LYS A 1 188 ? -6.163 28.908 17.145 1.00 22.31 188 LYS A N 1
ATOM 1486 C CA . LYS A 1 188 ? -4.792 28.449 17.322 1.00 25.14 188 LYS A CA 1
ATOM 1487 C C . LYS A 1 188 ? -4.528 27.255 16.424 1.00 24.52 188 LYS A C 1
ATOM 1488 O O . LYS A 1 188 ? -5.395 26.392 16.263 1.00 28.12 188 LYS A O 1
ATOM 1494 N N . MET A 1 189 ? -3.323 27.185 15.867 1.00 24.84 189 MET A N 1
ATOM 1495 C CA . MET A 1 189 ? -2.908 26.000 15.130 1.00 28.79 189 MET A CA 1
ATOM 1496 C C . MET A 1 189 ? -1.527 25.565 15.601 1.00 29.30 189 MET A C 1
ATOM 1497 O O . MET A 1 189 ? -0.660 26.400 15.877 1.00 27.87 189 MET A O 1
ATOM 1502 N N . SER A 1 190 ? -1.337 24.251 15.705 1.00 29.70 190 SER A N 1
ATOM 1503 C CA . SER A 1 190 ? -0.085 23.671 16.171 1.00 29.24 190 SER A CA 1
ATOM 1504 C C . SER A 1 190 ? 0.821 23.352 14.992 1.00 30.37 190 SER A C 1
ATOM 1505 O O . SER A 1 190 ? 0.361 22.844 13.969 1.00 30.09 190 SER A O 1
ATOM 1508 N N . VAL A 1 191 ? 2.116 23.645 15.140 1.00 30.06 191 VAL A N 1
ATOM 1509 C CA . VAL A 1 191 ? 3.107 23.296 14.130 1.00 28.26 191 VAL A CA 1
ATOM 1510 C C . VAL A 1 191 ? 4.256 22.536 14.784 1.00 34.28 191 VAL A C 1
ATOM 1511 O O . VAL A 1 191 ? 4.567 22.733 15.962 1.00 33.03 191 VAL A O 1
ATOM 1515 N N . GLU A 1 192 ? 4.874 21.645 14.010 1.00 32.62 192 GLU A N 1
ATOM 1516 C CA . GLU A 1 192 ? 6.090 20.948 14.409 1.00 37.64 192 GLU A CA 1
ATOM 1517 C C . GLU A 1 192 ? 7.279 21.545 13.674 1.00 35.56 192 GLU A C 1
ATOM 1518 O O . GLU A 1 192 ? 7.173 21.895 12.495 1.00 35.60 192 GLU A O 1
ATOM 1524 N N . HIS A 1 193 ? 8.417 21.630 14.360 1.00 33.81 193 HIS A N 1
ATOM 1525 C CA . HIS A 1 193 ? 9.618 22.158 13.727 1.00 35.75 193 HIS A CA 1
ATOM 1526 C C . HIS A 1 193 ? 9.973 21.330 12.496 1.00 34.11 193 HIS A C 1
ATOM 1527 O O . HIS A 1 193 ? 9.903 20.098 12.514 1.00 34.37 193 HIS A O 1
ATOM 1534 N N . GLY A 1 194 ? 10.317 22.016 11.404 1.00 38.34 194 GLY A N 1
ATOM 1535 C CA . GLY A 1 194 ? 10.754 21.360 10.189 1.00 35.44 194 GLY A CA 1
ATOM 1536 C C . GLY A 1 194 ? 9.665 20.989 9.199 1.00 39.27 194 GLY A C 1
ATOM 1537 O O . GLY A 1 194 ? 9.989 20.679 8.046 1.00 37.06 194 GLY A O 1
ATOM 1538 N N . LYS A 1 195 ? 8.395 21.014 9.596 1.00 34.48 195 LYS A N 1
ATOM 1539 C CA . LYS A 1 195 ? 7.305 20.640 8.705 1.00 31.46 195 LYS A CA 1
ATOM 1540 C C . LYS A 1 195 ? 6.770 21.860 7.953 1.00 30.39 195 LYS A C 1
ATOM 1541 O O . LYS A 1 195 ? 6.934 23.005 8.376 1.00 30.08 195 LYS A O 1
ATOM 1547 N N . THR A 1 196 ? 6.119 21.602 6.823 1.00 29.86 196 THR A N 1
ATOM 1548 C CA . THR A 1 196 ? 5.556 22.663 5.999 1.00 28.21 196 THR A CA 1
ATOM 1549 C C . THR A 1 196 ? 4.037 22.558 5.997 1.00 27.14 196 THR A C 1
ATOM 1550 O O . THR A 1 196 ? 3.476 21.457 5.922 1.00 27.68 196 THR A O 1
ATOM 1554 N N . TYR A 1 197 ? 3.381 23.714 6.084 1.00 24.87 197 TYR A N 1
ATOM 1555 C CA . TYR A 1 197 ? 1.941 23.802 6.254 1.00 24.12 197 TYR A CA 1
ATOM 1556 C C . TYR A 1 197 ? 1.338 24.606 5.116 1.00 21.64 197 TYR A C 1
ATOM 1557 O O . TYR A 1 197 ? 1.899 25.623 4.697 1.00 24.55 197 TYR A O 1
ATOM 1566 N N . LEU A 1 198 ? 0.204 24.140 4.614 1.00 20.39 198 LEU A N 1
ATOM 1567 C CA . LEU A 1 198 ? -0.522 24.843 3.564 1.00 19.59 198 LEU A CA 1
ATOM 1568 C C . LEU A 1 198 ? -1.633 25.648 4.228 1.00 21.03 198 LEU A C 1
ATOM 1569 O O . LEU A 1 198 ? -2.589 25.073 4.759 1.00 20.82 198 LEU A O 1
ATOM 1574 N N . LEU A 1 199 ? -1.492 26.971 4.218 1.00 22.22 199 LEU A N 1
ATOM 1575 C CA . LEU A 1 199 ? -2.548 27.864 4.676 1.00 19.01 199 LEU A CA 1
ATOM 1576 C C . LEU A 1 199 ? -3.458 28.155 3.489 1.00 18.21 199 LEU A C 1
ATOM 1577 O O . LEU A 1 199 ? -2.996 28.662 2.463 1.00 18.55 199 LEU A O 1
ATOM 1582 N N . ARG A 1 200 ? -4.740 27.828 3.629 1.00 16.93 200 ARG A N 1
ATOM 1583 C CA . ARG A 1 200 ? -5.746 28.106 2.604 1.00 16.14 200 ARG A CA 1
ATOM 1584 C C . ARG A 1 200 ? -6.541 29.332 3.056 1.00 16.61 200 ARG A C 1
ATOM 1585 O O . ARG A 1 200 ? -7.533 29.219 3.772 1.00 17.31 200 ARG A O 1
ATOM 1593 N N . VAL A 1 201 ? -6.089 30.507 2.636 1.00 15.79 201 VAL A N 1
ATOM 1594 C CA . VAL A 1 201 ? -6.627 31.777 3.116 1.00 15.90 201 VAL A CA 1
ATOM 1595 C C . VAL A 1 201 ? -7.788 32.215 2.233 1.00 14.98 201 VAL A C 1
ATOM 1596 O O . VAL A 1 201 ? -7.678 32.250 1.001 1.00 15.44 201 VAL A O 1
ATOM 1600 N N . ILE A 1 202 ? -8.898 32.567 2.865 1.00 16.47 202 ILE A N 1
ATOM 1601 C CA . ILE A 1 202 ? -10.115 32.972 2.174 1.00 14.95 202 ILE A CA 1
ATOM 1602 C C . ILE A 1 202 ? -10.528 34.302 2.775 1.00 15.80 202 ILE A C 1
ATOM 1603 O O . ILE A 1 202 ? -10.586 34.419 4.000 1.00 15.90 202 ILE A O 1
ATOM 1608 N N . ASN A 1 203 ? -10.804 35.310 1.939 1.00 14.92 203 ASN A N 1
ATOM 1609 C CA . ASN A 1 203 ? -11.355 36.560 2.467 1.00 15.72 203 ASN A CA 1
ATOM 1610 C C . ASN A 1 203 ? -12.869 36.499 2.319 1.00 15.29 203 ASN A C 1
ATOM 1611 O O . ASN A 1 203 ? -13.414 36.775 1.243 1.00 14.10 203 ASN A O 1
ATOM 1616 N N . ALA A 1 204 ? -13.538 36.123 3.415 1.00 12.85 204 ALA A N 1
ATOM 1617 C CA . ALA A 1 204 ? -14.989 36.026 3.508 1.00 14.76 204 ALA A CA 1
ATOM 1618 C C . ALA A 1 204 ? -15.603 37.233 4.215 1.00 15.54 204 ALA A C 1
ATOM 1619 O O . ALA A 1 204 ? -16.764 37.181 4.639 1.00 15.26 204 ALA A O 1
ATOM 1621 N N . GLY A 1 205 ? -14.844 38.310 4.367 1.00 15.63 205 GLY A N 1
ATOM 1622 C CA . GLY A 1 205 ? -15.415 39.539 4.875 1.00 15.53 205 GLY A CA 1
ATOM 1623 C C . GLY A 1 205 ? -16.288 40.204 3.832 1.00 16.21 205 GLY A C 1
ATOM 1624 O O . GLY A 1 205 ? -16.293 39.849 2.651 1.00 14.88 205 GLY A O 1
ATOM 1625 N N . LEU A 1 206 ? -17.051 41.198 4.283 1.00 14.01 206 LEU A N 1
ATOM 1626 C CA . LEU A 1 206 ? -18.002 41.880 3.419 1.00 15.67 206 LEU A CA 1
ATOM 1627 C C . LEU A 1 206 ? -17.487 43.209 2.895 1.00 13.96 206 LEU A C 1
ATOM 1628 O O . LEU A 1 206 ? -18.096 43.764 1.974 1.00 13.71 206 LEU A O 1
ATOM 1633 N N . THR A 1 207 ? -16.382 43.720 3.433 1.00 14.76 207 THR A N 1
ATOM 1634 C CA . THR A 1 207 ? -16.169 45.165 3.343 1.00 13.99 207 THR A CA 1
ATOM 1635 C C . THR A 1 207 ? -14.791 45.589 2.852 1.00 15.26 207 THR A C 1
ATOM 1636 O O . THR A 1 207 ? -14.701 46.575 2.131 1.00 18.68 207 THR A O 1
ATOM 1640 N N . ASN A 1 208 ? -13.721 44.899 3.239 1.00 13.98 208 ASN A N 1
ATOM 1641 C CA . ASN A 1 208 ? -12.377 45.421 3.022 1.00 16.45 208 ASN A CA 1
ATOM 1642 C C . ASN A 1 208 ? -11.438 44.373 2.442 1.00 16.51 208 ASN A C 1
ATOM 1643 O O . ASN A 1 208 ? -11.489 43.197 2.810 1.00 16.89 208 ASN A O 1
ATOM 1648 N N . GLU A 1 209 ? -10.531 44.833 1.582 1.00 14.87 209 GLU A N 1
ATOM 1649 C CA . GLU A 1 209 ? -9.323 44.061 1.306 1.00 16.23 209 GLU A CA 1
ATOM 1650 C C . GLU A 1 209 ? -8.456 44.021 2.564 1.00 18.65 209 GLU A C 1
ATOM 1651 O O . GLU A 1 209 ? -8.507 44.929 3.398 1.00 18.90 209 GLU A O 1
ATOM 1657 N N . MET A 1 210 ? -7.683 42.940 2.725 1.00 14.89 210 MET A N 1
ATOM 1658 C CA . MET A 1 210 ? -6.935 42.720 3.959 1.00 16.63 210 MET A CA 1
ATOM 1659 C C . MET A 1 210 ? -5.478 42.395 3.666 1.00 17.93 210 MET A C 1
ATOM 1660 O O . MET A 1 210 ? -5.176 41.627 2.746 1.00 18.49 210 MET A O 1
ATOM 1665 N N . PHE A 1 211 ? -4.582 42.986 4.461 1.00 19.79 211 PHE A N 1
ATOM 1666 C CA . PHE A 1 211 ? -3.214 42.500 4.604 1.00 18.27 211 PHE A CA 1
ATOM 1667 C C . PHE A 1 211 ? -3.163 41.374 5.634 1.00 19.97 211 PHE A C 1
ATOM 1668 O O . PHE A 1 211 ? -3.886 41.382 6.633 1.00 21.26 211 PHE A O 1
ATOM 1676 N N . PHE A 1 212 ? -2.278 40.409 5.402 1.00 19.64 212 PHE A N 1
ATOM 1677 C CA . PHE A 1 212 ? -2.203 39.225 6.244 1.00 19.16 212 PHE A CA 1
ATOM 1678 C C . PHE A 1 212 ? -0.747 38.789 6.315 1.00 19.80 212 PHE A C 1
ATOM 1679 O O . PHE A 1 212 ? -0.045 38.829 5.303 1.00 19.87 212 PHE A O 1
ATOM 1687 N N . ALA A 1 213 ? -0.310 38.363 7.499 1.00 20.83 213 ALA A N 1
ATOM 1688 C CA . ALA A 1 213 ? 1.068 37.932 7.700 1.00 22.19 213 ALA A CA 1
ATOM 1689 C C . ALA A 1 213 ? 1.152 37.052 8.938 1.00 23.41 213 ALA A C 1
ATOM 1690 O O . ALA A 1 213 ? 0.259 37.052 9.790 1.00 21.68 213 ALA A O 1
ATOM 1692 N N . VAL A 1 214 ? 2.248 36.307 9.032 1.00 21.62 214 VAL A N 1
ATOM 1693 C CA . VAL A 1 214 ? 2.530 35.464 10.189 1.00 23.41 214 VAL A CA 1
ATOM 1694 C C . VAL A 1 214 ? 3.888 35.874 10.737 1.00 27.40 214 VAL A C 1
ATOM 1695 O O . VAL A 1 214 ? 4.888 35.843 10.011 1.00 28.31 214 VAL A O 1
ATOM 1699 N N . ALA A 1 215 ? 3.918 36.270 12.009 1.00 24.56 215 ALA A N 1
ATOM 1700 C CA . ALA A 1 215 ? 5.167 36.670 12.641 1.00 28.28 215 ALA A CA 1
ATOM 1701 C C . ALA A 1 215 ? 6.223 35.588 12.460 1.00 28.23 215 ALA A C 1
ATOM 1702 O O . ALA A 1 215 ? 5.948 34.399 12.651 1.00 27.20 215 ALA A O 1
ATOM 1704 N N . GLY A 1 216 ? 7.422 36.009 12.052 1.00 31.24 216 GLY A N 1
ATOM 1705 C CA . GLY A 1 216 ? 8.580 35.141 11.983 1.00 30.15 216 GLY A CA 1
ATOM 1706 C C . GLY A 1 216 ? 8.603 34.154 10.839 1.00 34.93 216 GLY A C 1
ATOM 1707 O O . GLY A 1 216 ? 9.544 33.356 10.753 1.00 33.94 216 GLY A O 1
ATOM 1708 N N . HIS A 1 217 ? 7.613 34.173 9.952 1.00 29.94 217 HIS A N 1
ATOM 1709 C CA . HIS A 1 217 ? 7.494 33.146 8.927 1.00 28.40 217 HIS A CA 1
ATOM 1710 C C . HIS A 1 217 ? 7.195 33.782 7.583 1.00 29.39 217 HIS A C 1
ATOM 1711 O O . HIS A 1 217 ? 6.248 34.564 7.459 1.00 29.73 217 HIS A O 1
ATOM 1718 N N . ARG A 1 218 ? 8.000 33.442 6.586 1.00 25.42 218 ARG A N 1
ATOM 1719 C CA . ARG A 1 218 ? 7.695 33.839 5.225 1.00 27.07 218 ARG A CA 1
ATOM 1720 C C . ARG A 1 218 ? 6.641 32.907 4.636 1.00 24.16 218 ARG A C 1
ATOM 1721 O O . ARG A 1 218 ? 6.465 31.765 5.069 1.00 26.86 218 ARG A O 1
ATOM 1729 N N . LEU A 1 219 ? 5.926 33.416 3.640 1.00 26.92 219 LEU A N 1
ATOM 1730 C CA . LEU A 1 219 ? 4.826 32.691 3.019 1.00 24.59 219 LEU A CA 1
ATOM 1731 C C . LEU A 1 219 ? 5.128 32.529 1.541 1.00 23.25 219 LE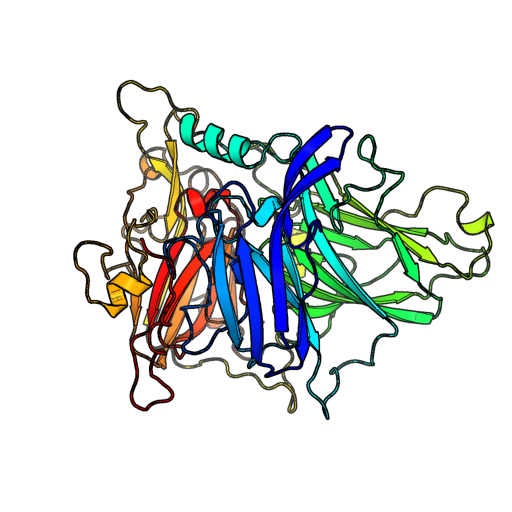U A C 1
ATOM 1732 O O . LEU A 1 219 ? 5.339 33.523 0.835 1.00 23.85 219 LEU A O 1
ATOM 1737 N N . THR A 1 220 ? 5.146 31.287 1.072 1.00 22.47 220 THR A N 1
ATOM 1738 C CA . THR A 1 220 ? 5.360 31.000 -0.342 1.00 22.18 220 THR A CA 1
ATOM 1739 C C . THR A 1 220 ? 4.001 30.762 -0.995 1.00 20.90 220 THR A C 1
ATOM 1740 O O . THR A 1 220 ? 3.385 29.706 -0.808 1.00 20.28 220 THR A O 1
ATOM 1744 N N . VAL A 1 221 ? 3.543 31.749 -1.757 1.00 22.74 221 VAL A N 1
ATOM 1745 C CA . VAL A 1 221 ? 2.227 31.703 -2.384 1.00 20.78 221 VAL A CA 1
ATOM 1746 C C . VAL A 1 221 ? 2.277 30.757 -3.575 1.00 21.10 221 VAL A C 1
ATOM 1747 O O . VAL A 1 221 ? 3.174 30.863 -4.420 1.00 22.94 221 VAL A O 1
ATOM 1751 N N . VAL A 1 222 ? 1.299 29.850 -3.663 1.00 18.06 222 VAL A N 1
ATOM 1752 C CA . VAL A 1 222 ? 1.349 28.795 -4.674 1.00 18.16 222 VAL A CA 1
ATOM 1753 C C . VAL A 1 222 ? 0.062 28.690 -5.486 1.00 19.53 222 VAL A C 1
ATOM 1754 O O . VAL A 1 222 ? 0.016 27.943 -6.471 1.00 19.74 222 VAL A O 1
ATOM 1758 N N . GLY A 1 223 ? -0.988 29.419 -5.099 1.00 19.74 223 GLY A N 1
ATOM 1759 C CA . GLY A 1 223 ? -2.253 29.313 -5.819 1.00 15.11 223 GLY A CA 1
ATOM 1760 C C . GLY A 1 223 ? -3.245 30.378 -5.399 1.00 16.71 223 GLY A C 1
ATOM 1761 O O . GLY A 1 223 ? -3.121 30.991 -4.330 1.00 17.89 223 GLY A O 1
ATOM 1762 N N . THR A 1 224 ? -4.237 30.594 -6.266 1.00 16.92 224 THR A N 1
ATOM 1763 C CA . THR A 1 224 ? -5.329 31.522 -5.985 1.00 17.17 224 THR A CA 1
ATOM 1764 C C . THR A 1 224 ? -6.554 31.100 -6.783 1.00 16.20 224 THR A C 1
ATOM 1765 O O . THR A 1 224 ? -6.425 30.681 -7.933 1.00 16.16 224 THR A O 1
ATOM 1769 N N . ASP A 1 225 ? -7.739 31.196 -6.166 1.00 15.50 225 ASP A N 1
ATOM 1770 C CA . ASP A 1 225 ? -8.998 31.047 -6.904 1.00 15.12 225 ASP A CA 1
ATOM 1771 C C . ASP A 1 225 ? -9.066 29.721 -7.675 1.00 16.39 225 ASP A C 1
ATOM 1772 O O . ASP A 1 225 ? -9.649 29.640 -8.761 1.00 15.50 225 ASP A O 1
ATOM 1777 N N . GLY A 1 226 ? -8.466 28.671 -7.127 1.00 15.54 226 GLY A N 1
ATOM 1778 C CA . GLY A 1 226 ? -8.526 27.368 -7.759 1.00 16.07 226 GLY A CA 1
ATOM 1779 C C . GLY A 1 226 ? -7.544 27.151 -8.886 1.00 18.24 226 GLY A C 1
ATOM 1780 O O . GLY A 1 226 ? -7.736 26.223 -9.679 1.00 16.58 226 GLY A O 1
ATOM 1781 N N . ARG A 1 227 ? -6.513 27.989 -8.998 1.00 17.20 227 ARG A N 1
ATOM 1782 C CA . ARG A 1 227 ? -5.528 27.868 -10.075 1.00 17.39 227 ARG A CA 1
ATOM 1783 C C . ARG A 1 227 ? -4.127 28.139 -9.541 1.00 17.90 227 ARG A C 1
ATOM 1784 O O . ARG A 1 227 ? -3.877 29.179 -8.923 1.00 18.46 227 ARG A O 1
ATOM 1792 N N . TYR A 1 228 ? -3.206 27.209 -9.808 1.00 17.07 228 TYR A N 1
ATOM 1793 C CA . TYR A 1 228 ? -1.833 27.346 -9.346 1.00 20.04 228 TYR A CA 1
ATOM 1794 C C . TYR A 1 228 ? -1.169 28.594 -9.917 1.00 17.01 228 TYR A C 1
ATOM 1795 O O . TYR A 1 228 ? -1.349 28.938 -11.092 1.00 18.45 228 TYR A O 1
ATOM 1804 N N . LEU A 1 229 ? -0.391 29.257 -9.068 1.00 18.41 229 LEU A N 1
ATOM 1805 C CA . LEU A 1 229 ? 0.407 30.428 -9.394 1.00 17.12 229 LEU A CA 1
ATOM 1806 C C . LEU A 1 229 ? 1.880 30.056 -9.491 1.00 21.16 229 LEU A C 1
ATOM 1807 O O . LEU A 1 229 ? 2.342 29.099 -8.868 1.00 21.27 229 LEU A O 1
ATOM 1812 N N . ARG A 1 230 ? 2.614 30.845 -10.255 1.00 19.15 230 ARG A N 1
ATOM 1813 C CA . ARG A 1 230 ? 4.072 30.782 -10.227 1.00 24.12 230 ARG A CA 1
ATOM 1814 C C . ARG A 1 230 ? 4.555 31.129 -8.823 1.00 22.35 230 ARG A C 1
ATOM 1815 O O . ARG A 1 230 ? 4.335 32.259 -8.373 1.00 24.25 230 ARG A O 1
ATOM 1823 N N . PRO A 1 231 ? 5.187 30.203 -8.097 1.00 22.98 231 PRO A N 1
ATOM 1824 C CA . PRO A 1 231 ? 5.438 30.434 -6.667 1.00 22.69 231 PRO A CA 1
ATOM 1825 C C . PRO A 1 231 ? 6.322 31.644 -6.418 1.00 22.59 231 PRO A C 1
ATOM 1826 O O . PRO A 1 231 ? 7.238 31.944 -7.190 1.00 26.66 231 PRO A O 1
ATOM 1830 N N . PHE A 1 232 ? 6.018 32.353 -5.332 1.00 20.95 232 PHE A N 1
ATOM 1831 C CA . PHE A 1 232 ? 6.813 33.483 -4.879 1.00 24.58 232 PHE A CA 1
ATOM 1832 C C . PHE A 1 232 ? 6.651 33.598 -3.372 1.00 26.99 232 PHE A C 1
ATOM 1833 O O . PHE A 1 232 ? 5.597 33.265 -2.823 1.00 23.58 232 PHE A O 1
ATOM 1841 N N . THR A 1 233 ? 7.707 34.059 -2.705 1.00 25.62 233 THR A N 1
ATOM 1842 C CA . THR A 1 233 ? 7.757 34.114 -1.251 1.00 23.76 233 THR A CA 1
ATOM 1843 C C . THR A 1 233 ? 7.765 35.563 -0.778 1.00 25.42 233 THR A C 1
ATOM 1844 O O . THR A 1 233 ? 8.476 36.410 -1.332 1.00 24.63 233 THR A O 1
ATOM 1848 N N . VAL A 1 234 ? 6.953 35.851 0.241 1.00 23.55 234 VAL A N 1
ATOM 1849 C CA . VAL A 1 234 ? 6.711 37.216 0.698 1.00 27.51 234 VAL A CA 1
ATOM 1850 C C . VAL A 1 234 ? 6.593 37.220 2.216 1.00 24.18 234 VAL A C 1
ATOM 1851 O O . VAL A 1 234 ? 6.471 36.177 2.861 1.00 23.74 234 VAL A O 1
ATOM 1855 N N . ASP A 1 235 ? 6.612 38.424 2.783 1.00 26.72 235 ASP A N 1
ATOM 1856 C CA . ASP A 1 235 ? 6.393 38.603 4.210 1.00 27.24 235 ASP A CA 1
ATOM 1857 C C . ASP A 1 235 ? 4.936 38.849 4.554 1.00 23.68 235 ASP A C 1
ATOM 1858 O O . ASP A 1 235 ? 4.547 38.647 5.710 1.00 24.21 235 ASP A O 1
ATOM 1863 N N . TYR A 1 236 ? 4.137 39.292 3.584 1.00 24.28 236 TYR A N 1
ATOM 1864 C CA . TYR A 1 236 ? 2.724 39.581 3.786 1.00 24.21 236 TYR A CA 1
ATOM 1865 C C . TYR A 1 236 ? 2.001 39.377 2.462 1.00 22.95 236 TYR A C 1
ATOM 1866 O O . TYR A 1 236 ? 2.602 39.452 1.387 1.00 23.17 236 TYR A O 1
ATOM 1875 N N . ILE A 1 237 ? 0.687 39.170 2.547 1.00 20.40 237 ILE A N 1
ATOM 1876 C CA . ILE A 1 237 ? -0.152 39.100 1.364 1.00 19.34 237 ILE A CA 1
ATOM 1877 C C . ILE A 1 237 ? -1.227 40.171 1.461 1.00 19.68 237 ILE A C 1
ATOM 1878 O O . ILE A 1 237 ? -1.515 40.720 2.532 1.00 21.24 237 ILE A O 1
ATOM 1883 N N . LEU A 1 238 ? -1.807 40.469 0.309 1.00 19.08 238 LEU A N 1
ATOM 1884 C CA . LEU A 1 238 ? -3.049 41.213 0.199 1.00 18.91 238 LEU A CA 1
ATOM 1885 C C . LEU A 1 238 ? -4.099 40.266 -0.357 1.00 18.37 238 LEU A C 1
ATOM 1886 O O . LEU A 1 238 ? -3.817 39.506 -1.288 1.00 19.51 238 LEU A O 1
ATOM 1891 N N . ILE A 1 239 ? -5.292 40.274 0.234 1.00 16.82 239 ILE A N 1
ATOM 1892 C CA . ILE A 1 239 ? -6.367 39.396 -0.222 1.00 15.08 239 ILE A CA 1
ATOM 1893 C C . ILE A 1 239 ? -7.685 40.152 -0.130 1.00 16.67 239 ILE A C 1
ATOM 1894 O O . ILE A 1 239 ? -8.003 40.738 0.911 1.00 16.07 239 ILE A O 1
ATOM 1899 N N . SER A 1 240 ? -8.459 40.136 -1.231 1.00 14.87 240 SER A N 1
ATOM 1900 C CA . SER A 1 240 ? -9.692 40.889 -1.321 1.00 14.53 240 SER A CA 1
ATOM 1901 C C . SER A 1 240 ? -10.886 39.964 -1.134 1.00 15.22 240 SER A C 1
ATOM 1902 O O . SER A 1 240 ? -10.787 38.763 -1.411 1.00 13.72 240 SER A O 1
ATOM 1905 N N . PRO A 1 241 ? -12.011 40.487 -0.639 1.00 15.09 241 PRO A N 1
ATOM 1906 C CA . PRO A 1 241 ? -13.204 39.648 -0.481 1.00 13.88 241 PRO A CA 1
ATOM 1907 C C . PRO A 1 241 ? -13.525 38.915 -1.774 1.00 12.65 241 PRO A C 1
ATOM 1908 O O . PRO A 1 241 ? -13.509 39.498 -2.862 1.00 13.38 241 PRO A O 1
ATOM 1912 N N . GLY A 1 242 ? -13.806 37.619 -1.649 1.00 12.36 242 GLY A N 1
ATOM 1913 C CA . GLY A 1 242 ? -14.015 36.791 -2.822 1.00 13.73 242 GLY A CA 1
ATOM 1914 C C . GLY A 1 242 ? -12.799 35.955 -3.180 1.00 15.01 242 GLY A C 1
ATOM 1915 O O . GLY A 1 242 ? -12.934 34.803 -3.609 1.00 13.70 242 GLY A O 1
ATOM 1916 N N . GLN A 1 243 ? -11.602 36.508 -2.984 1.00 14.16 243 GLN A N 1
ATOM 1917 C CA . GLN A 1 243 ? -10.391 35.790 -3.360 1.00 14.46 243 GLN A CA 1
ATOM 1918 C C . GLN A 1 243 ? -10.029 34.726 -2.336 1.00 14.02 243 GLN A C 1
ATOM 1919 O O . GLN A 1 243 ? -10.321 34.843 -1.141 1.00 14.59 243 GLN A O 1
ATOM 1925 N N . THR A 1 244 ? -9.353 33.687 -2.817 1.00 14.87 244 THR A N 1
ATOM 1926 C CA . THR A 1 244 ? -8.596 32.801 -1.953 1.00 14.07 244 THR A CA 1
ATOM 1927 C C . THR A 1 244 ? -7.135 32.827 -2.385 1.00 15.72 244 THR A C 1
ATOM 1928 O O . THR A 1 244 ? -6.818 33.079 -3.559 1.00 15.68 244 THR A O 1
ATOM 1932 N N . MET A 1 245 ? -6.253 32.570 -1.426 1.00 15.36 245 MET A N 1
ATOM 1933 C CA . MET A 1 245 ? -4.812 32.517 -1.660 1.00 16.27 245 MET A CA 1
ATOM 1934 C C . MET A 1 245 ? -4.241 31.354 -0.862 1.00 18.26 245 MET A C 1
ATOM 1935 O O . MET A 1 245 ? -4.464 31.264 0.348 1.00 17.46 245 MET A O 1
ATOM 1940 N N . ASN A 1 246 ? -3.509 30.467 -1.532 1.00 16.59 246 ASN A N 1
ATOM 1941 C CA . ASN A 1 246 ? -2.861 29.333 -0.879 1.00 18.66 246 ASN A CA 1
ATOM 1942 C C . ASN A 1 246 ? -1.374 29.615 -0.735 1.00 20.25 246 ASN A C 1
ATOM 1943 O O . ASN A 1 246 ? -0.734 30.119 -1.663 1.00 20.71 246 ASN A O 1
ATOM 1948 N N . MET A 1 247 ? -0.822 29.282 0.426 1.00 18.21 247 MET A N 1
ATOM 1949 C CA . MET A 1 247 ? 0.592 29.553 0.636 1.00 21.22 247 MET A CA 1
ATOM 1950 C C . MET A 1 247 ? 1.168 28.540 1.610 1.00 21.02 247 MET A C 1
ATOM 1951 O O . MET A 1 247 ? 0.478 28.052 2.510 1.00 19.60 247 MET A O 1
ATOM 1956 N N . LEU A 1 248 ? 2.450 28.241 1.419 1.00 22.53 248 LEU A N 1
ATOM 1957 C CA . LEU A 1 248 ? 3.175 27.312 2.270 1.00 21.85 248 LEU A CA 1
ATOM 1958 C C . LEU A 1 248 ? 3.888 28.069 3.379 1.00 22.59 248 LEU A C 1
ATOM 1959 O O . LEU A 1 248 ? 4.563 29.072 3.116 1.00 22.62 248 LEU A O 1
ATOM 1964 N N . LEU A 1 249 ? 3.757 27.572 4.607 1.00 24.23 249 LEU A N 1
ATOM 1965 C CA . LEU A 1 249 ? 4.476 28.094 5.765 1.00 26.27 249 LEU A CA 1
ATOM 1966 C C . LEU A 1 249 ? 5.443 27.026 6.255 1.00 25.42 249 LEU A C 1
ATOM 1967 O O . LEU A 1 249 ? 5.032 25.903 6.559 1.00 26.40 249 LEU A O 1
ATOM 1972 N N . GLU A 1 250 ? 6.713 27.387 6.357 1.00 28.54 250 GLU A N 1
ATOM 1973 C CA . GLU A 1 250 ? 7.767 26.467 6.773 1.00 31.86 250 GLU A CA 1
ATOM 1974 C C . GLU A 1 250 ? 8.075 26.736 8.241 1.00 30.91 250 GLU A C 1
ATOM 1975 O O . GLU A 1 250 ? 8.560 27.816 8.589 1.00 30.71 250 GLU A O 1
ATOM 1981 N N . ALA A 1 251 ? 7.786 25.759 9.104 1.00 29.59 251 ALA A N 1
ATOM 1982 C CA . ALA A 1 251 ? 7.903 25.941 10.554 1.00 33.87 251 ALA A CA 1
ATOM 1983 C C . ALA A 1 251 ? 9.291 25.500 11.010 1.00 38.54 251 ALA A C 1
ATOM 1984 O O . ALA A 1 251 ? 9.502 24.378 11.470 1.00 40.09 251 ALA A O 1
ATOM 1986 N N . ASN A 1 252 ? 10.257 26.410 10.888 1.00 38.54 252 ASN A N 1
ATOM 1987 C CA . ASN A 1 252 ? 11.642 26.083 11.217 1.00 42.91 252 ASN A CA 1
ATOM 1988 C C . ASN A 1 252 ? 12.223 27.000 12.291 1.00 46.12 252 ASN A C 1
ATOM 1989 O O . ASN A 1 252 ? 13.448 27.105 12.414 1.00 49.80 252 ASN A O 1
ATOM 1994 N N . CYS A 1 253 ? 11.377 27.663 13.074 1.00 42.62 253 CYS A N 1
ATOM 1995 C CA . CYS A 1 253 ? 11.871 28.398 14.229 1.00 46.27 253 CYS A CA 1
ATOM 1996 C C . CYS A 1 253 ? 12.380 27.421 15.289 1.00 46.23 253 CYS A C 1
ATOM 1997 O O . CYS A 1 253 ? 11.904 26.287 15.401 1.00 46.67 253 CYS A O 1
ATOM 2000 N N . ALA A 1 254 ? 13.364 27.871 16.068 1.00 50.95 254 ALA A N 1
ATOM 2001 C CA . ALA A 1 254 ? 14.044 26.991 17.013 1.00 51.55 254 ALA A CA 1
ATOM 2002 C C . ALA A 1 254 ? 13.107 26.560 18.136 1.00 53.03 254 ALA A C 1
ATOM 2003 O O . ALA A 1 254 ? 12.478 27.396 18.791 1.00 52.76 254 ALA A O 1
ATOM 2005 N N . THR A 1 255 ? 13.027 25.248 18.365 1.00 51.72 255 THR A N 1
ATOM 2006 C CA . THR A 1 255 ? 12.154 24.677 19.381 1.00 53.49 255 THR A CA 1
ATOM 2007 C C . THR A 1 255 ? 12.906 24.267 20.644 1.00 59.86 255 THR A C 1
ATOM 2008 O O . THR A 1 255 ? 12.347 23.555 21.486 1.00 57.69 255 THR A O 1
ATOM 2012 N N . ASP A 1 256 ? 14.154 24.706 20.797 1.00 59.47 256 ASP A N 1
ATOM 2013 C CA . ASP A 1 256 ? 14.987 24.358 21.941 1.00 59.86 256 ASP A CA 1
ATOM 2014 C C . ASP A 1 256 ? 14.869 25.356 23.088 1.00 61.14 256 ASP A C 1
ATOM 2015 O O . ASP A 1 256 ? 15.610 25.244 24.070 1.00 60.59 256 ASP A O 1
ATOM 2020 N N . GLY A 1 257 ? 13.969 26.332 22.982 1.00 59.62 257 GLY A N 1
ATOM 2021 C CA . GLY A 1 257 ? 13.825 27.367 23.982 1.00 55.42 257 GLY A CA 1
ATOM 2022 C C . GLY A 1 257 ? 14.522 28.670 23.652 1.00 56.46 257 GLY A C 1
ATOM 2023 O O . GLY A 1 257 ? 14.306 29.662 24.358 1.00 52.59 257 GLY A O 1
ATOM 2024 N N . SER A 1 258 ? 15.347 28.701 22.602 1.00 54.38 258 SER A N 1
ATOM 2025 C CA . SER A 1 258 ? 16.060 29.918 22.226 1.00 52.02 258 SER A CA 1
ATOM 2026 C C . SER A 1 258 ? 15.189 30.914 21.473 1.00 53.73 258 SER A C 1
ATOM 2027 O O . SER A 1 258 ? 15.658 32.017 21.176 1.00 52.92 258 SER A O 1
ATOM 2030 N N . ALA A 1 259 ? 13.947 30.556 21.153 1.00 53.91 259 ALA A N 1
ATOM 2031 C CA . ALA A 1 259 ? 13.045 31.432 20.420 1.00 47.69 259 ALA A CA 1
ATOM 2032 C C . ALA A 1 259 ? 11.646 31.302 20.997 1.00 42.55 259 ALA A C 1
ATOM 2033 O O . ALA A 1 259 ? 11.314 30.316 21.663 1.00 42.23 259 ALA A O 1
ATOM 2035 N N . ASN A 1 260 ? 10.821 32.314 20.730 1.00 40.38 260 ASN A N 1
ATOM 2036 C CA . ASN A 1 260 ? 9.408 32.227 21.065 1.00 35.96 260 ASN A CA 1
ATOM 2037 C C . ASN A 1 260 ? 8.805 30.974 20.445 1.00 34.24 260 ASN A C 1
ATOM 2038 O O . ASN A 1 260 ? 9.189 30.562 19.349 1.00 37.41 260 ASN A O 1
ATOM 2043 N N . SER A 1 261 ? 7.874 30.348 21.158 1.00 32.56 261 SER A N 1
ATOM 2044 C CA . SER A 1 261 ? 7.155 29.201 20.622 1.00 34.32 261 SER A CA 1
ATOM 2045 C C . SER A 1 261 ? 5.786 29.567 20.062 1.00 32.39 261 SER A C 1
ATOM 2046 O O . SER A 1 261 ? 5.110 28.695 19.505 1.00 34.04 261 SER A O 1
ATOM 2049 N N . ARG A 1 262 ? 5.363 30.823 20.193 1.00 32.60 262 ARG A N 1
ATOM 2050 C CA . ARG A 1 262 ? 4.061 31.264 19.706 1.00 29.93 262 ARG A CA 1
ATOM 2051 C C . ARG A 1 262 ? 4.246 32.482 18.815 1.00 31.44 262 ARG A C 1
ATOM 2052 O O . ARG A 1 262 ? 5.002 33.399 19.150 1.00 29.21 262 ARG A O 1
ATOM 2060 N N . TYR A 1 263 ? 3.561 32.483 17.673 1.00 27.63 263 TYR A N 1
ATOM 2061 C CA . TYR A 1 263 ? 3.685 33.545 16.689 1.00 26.22 263 TYR A CA 1
ATOM 2062 C C . TYR A 1 263 ? 2.292 33.977 16.261 1.00 25.55 263 TYR A C 1
ATOM 2063 O O . TYR A 1 263 ? 1.418 33.134 16.044 1.00 24.55 263 TYR A O 1
ATOM 2072 N N . TYR A 1 264 ? 2.086 35.287 16.160 1.00 26.61 264 TYR A N 1
ATOM 2073 C CA . TYR A 1 264 ? 0.789 35.807 15.756 1.00 26.50 264 TYR A CA 1
ATOM 2074 C C . TYR A 1 264 ? 0.649 35.722 14.248 1.00 22.74 264 TYR A C 1
ATOM 2075 O O . TYR A 1 264 ? 1.523 36.169 13.498 1.00 25.87 264 TYR A O 1
ATOM 2084 N N . MET A 1 265 ? -0.435 35.097 13.824 1.00 23.51 265 MET A N 1
ATOM 2085 C CA . MET A 1 265 ? -1.032 35.324 12.523 1.00 22.86 265 MET A CA 1
ATOM 2086 C C . MET A 1 265 ? -1.914 36.565 12.647 1.00 20.51 265 MET A C 1
ATOM 2087 O O . MET A 1 265 ? -2.664 36.685 13.615 1.00 24.65 265 MET A O 1
ATOM 2092 N N . ALA A 1 266 ? -1.806 37.512 11.715 1.00 21.14 266 ALA A N 1
ATOM 2093 C CA . ALA A 1 266 ? -2.583 38.739 11.874 1.00 20.74 266 ALA A CA 1
ATOM 2094 C C . ALA A 1 266 ? -3.039 39.294 10.534 1.00 17.87 266 ALA A C 1
ATOM 2095 O O . ALA A 1 266 ? -2.336 39.187 9.524 1.00 20.16 266 ALA A O 1
ATOM 2097 N N . ALA A 1 267 ? -4.204 39.944 10.561 1.00 19.45 267 ALA A N 1
ATOM 2098 C CA . ALA A 1 267 ? -4.750 40.619 9.394 1.00 18.50 267 ALA A CA 1
ATOM 2099 C C . ALA A 1 267 ? -5.313 41.975 9.799 1.00 20.67 267 ALA A C 1
ATOM 2100 O O . ALA A 1 267 ? -5.793 42.153 10.922 1.00 19.73 267 ALA A O 1
ATOM 2102 N N . ARG A 1 268 ? -5.258 42.926 8.863 1.00 18.32 268 ARG A N 1
ATOM 2103 C CA . ARG A 1 268 ? -5.771 44.274 9.075 1.00 20.97 268 ARG A CA 1
ATOM 2104 C C . ARG A 1 268 ? -6.100 44.875 7.717 1.00 18.60 268 ARG A C 1
ATOM 2105 O O . ARG A 1 268 ? -5.438 44.545 6.727 1.00 19.31 268 ARG A O 1
ATOM 2113 N N . PRO A 1 269 ? -7.108 45.746 7.628 1.00 17.80 269 PRO A N 1
ATOM 2114 C CA . PRO A 1 269 ? -7.558 46.202 6.307 1.00 18.90 269 PRO A CA 1
ATOM 2115 C C . PRO A 1 269 ? -6.498 46.956 5.521 1.00 22.97 269 PRO A C 1
ATOM 2116 O O . PRO A 1 269 ? -5.566 47.546 6.075 1.00 22.11 269 PRO A O 1
ATOM 2120 N N . PHE A 1 270 ? -6.645 46.891 4.202 1.00 19.33 270 PHE A N 1
ATOM 2121 C CA . PHE A 1 270 ? -6.057 47.847 3.279 1.00 20.07 270 PHE A CA 1
ATOM 2122 C C . PHE A 1 270 ? -7.189 48.776 2.876 1.00 21.69 270 PHE A C 1
ATOM 2123 O O . PHE A 1 270 ? -8.194 48.321 2.320 1.00 21.41 270 PHE A O 1
ATOM 2131 N N . PHE A 1 271 ? -7.060 50.059 3.204 1.00 20.58 271 PHE A N 1
ATOM 2132 C CA . PHE A 1 271 ? -8.164 50.994 3.022 1.00 23.57 271 PHE A CA 1
ATOM 2133 C C . PHE A 1 271 ? -7.589 52.393 2.890 1.00 28.64 271 PHE A C 1
ATOM 2134 O O . PHE A 1 271 ? -6.772 52.797 3.722 1.00 25.72 271 PHE A O 1
ATOM 2142 N N . THR A 1 272 ? -8.004 53.125 1.848 1.00 27.39 272 THR A N 1
ATOM 2143 C CA . THR A 1 272 ? -7.401 54.421 1.552 1.00 30.12 272 THR A CA 1
ATOM 2144 C C . THR A 1 272 ? -8.334 55.611 1.709 1.00 35.33 272 THR A C 1
ATOM 2145 O O . THR A 1 272 ? -7.852 56.747 1.714 1.00 36.69 272 THR A O 1
ATOM 2149 N N . ASN A 1 273 ? -9.644 55.389 1.806 1.00 36.74 273 ASN A N 1
ATOM 2150 C CA . ASN A 1 273 ? -10.604 56.483 1.896 1.00 41.14 273 ASN A CA 1
ATOM 2151 C C . ASN A 1 273 ? -10.569 57.117 3.277 1.00 46.38 273 ASN A C 1
ATOM 2152 O O . ASN A 1 273 ? -11.360 56.759 4.155 1.00 50.88 273 ASN A O 1
ATOM 2157 N N . THR A 1 274 ? -9.659 58.068 3.478 1.00 50.32 274 THR A N 1
ATOM 2158 C CA . THR A 1 274 ? -9.445 58.640 4.800 1.00 51.46 274 THR A CA 1
ATOM 2159 C C . THR A 1 274 ? -10.651 59.419 5.321 1.00 53.21 274 THR A C 1
ATOM 2160 O O . THR A 1 274 ? -10.650 59.820 6.491 1.00 50.78 274 THR A O 1
ATOM 2164 N N . ALA A 1 275 ? -11.682 59.623 4.501 1.00 53.07 275 ALA A N 1
ATOM 2165 C CA . ALA A 1 275 ? -12.868 60.357 4.924 1.00 54.49 275 ALA A CA 1
ATOM 2166 C C . ALA A 1 275 ? -13.937 59.470 5.552 1.00 57.89 275 ALA A C 1
ATOM 2167 O O . ALA A 1 275 ? -14.736 59.957 6.362 1.00 57.98 275 ALA A O 1
ATOM 2169 N N . VAL A 1 276 ? -13.971 58.184 5.205 1.00 53.99 276 VAL A N 1
ATOM 2170 C CA . VAL A 1 276 ? -15.050 57.280 5.589 1.00 51.39 276 VAL A CA 1
ATOM 2171 C C . VAL A 1 276 ? -14.552 56.330 6.677 1.00 46.61 276 VAL A C 1
ATOM 2172 O O . VAL A 1 276 ? -13.371 55.966 6.716 1.00 46.50 276 VAL A O 1
ATOM 2176 N N . ASN A 1 277 ? -15.456 55.944 7.578 1.00 40.83 277 ASN A N 1
ATOM 2177 C CA . ASN A 1 277 ? -15.064 55.083 8.684 1.00 36.69 277 ASN A CA 1
ATOM 2178 C C . ASN A 1 277 ? -14.793 53.652 8.214 1.00 31.60 277 ASN A C 1
ATOM 2179 O O . ASN A 1 277 ? -15.306 53.192 7.189 1.00 35.60 277 ASN A O 1
ATOM 2184 N N . VAL A 1 278 ? -13.978 52.944 8.993 1.00 28.41 278 VAL A N 1
ATOM 2185 C CA . VAL A 1 278 ? -13.552 51.592 8.657 1.00 25.02 278 VAL A CA 1
ATOM 2186 C C . VAL A 1 278 ? -13.313 50.817 9.950 1.00 24.05 278 VAL A C 1
ATOM 2187 O O . VAL A 1 278 ? -12.869 51.376 10.958 1.00 23.81 278 VAL A O 1
ATOM 2191 N N . ASP A 1 279 ? -13.622 49.520 9.926 1.00 20.00 279 ASP A N 1
ATOM 2192 C CA . ASP A 1 279 ? -13.241 48.621 11.011 1.00 20.05 279 ASP A CA 1
ATOM 2193 C C . ASP A 1 279 ? -11.758 48.333 10.848 1.00 21.43 279 ASP A C 1
ATOM 2194 O O . ASP A 1 279 ? -11.359 47.343 10.232 1.00 18.84 279 ASP A O 1
ATOM 2199 N N . ASP A 1 280 ? -10.919 49.202 11.413 1.00 20.83 280 ASP A N 1
ATOM 2200 C CA . ASP A 1 280 ? -9.472 49.080 11.248 1.00 23.46 280 ASP A CA 1
ATOM 2201 C C . ASP A 1 280 ? -8.842 48.173 12.286 1.00 22.79 280 ASP A C 1
ATOM 2202 O O . ASP A 1 280 ? -7.611 48.128 12.389 1.00 24.81 280 ASP A O 1
ATOM 2207 N N . LYS A 1 281 ? -9.652 47.447 13.047 1.00 21.07 281 LYS A N 1
ATOM 2208 C CA . LYS A 1 281 ? -9.117 46.583 14.089 1.00 22.74 281 LYS A CA 1
ATOM 2209 C C . LYS A 1 281 ? -8.406 45.391 13.471 1.00 22.92 281 LYS A C 1
ATOM 2210 O O . LYS A 1 281 ? -8.910 44.775 12.528 1.00 23.94 281 LYS A O 1
ATOM 2216 N N . ASN A 1 282 ? -7.228 45.066 13.997 1.00 19.90 282 ASN A N 1
ATOM 2217 C CA . ASN A 1 282 ? -6.586 43.860 13.511 1.00 21.26 282 ASN A CA 1
ATOM 2218 C C . ASN A 1 282 ? -7.297 42.641 14.083 1.00 19.16 282 ASN A C 1
ATOM 2219 O O . ASN A 1 282 ? -8.037 42.717 15.065 1.00 19.30 282 ASN A O 1
ATOM 2224 N N . THR A 1 283 ? -7.091 41.512 13.431 1.00 18.04 283 THR A N 1
ATOM 2225 C CA . THR A 1 283 ? -7.531 40.233 13.948 1.00 16.53 283 THR A CA 1
ATOM 2226 C C . THR A 1 283 ? -6.300 39.346 14.042 1.00 19.34 283 THR A C 1
ATOM 2227 O O . THR A 1 283 ? -5.380 39.469 13.230 1.00 20.66 283 THR A O 1
ATOM 2231 N N . THR A 1 284 ? -6.255 38.498 15.070 1.00 19.01 284 THR A N 1
ATOM 2232 C CA . THR A 1 284 ? -5.083 37.677 15.342 1.00 20.18 284 THR A CA 1
ATOM 2233 C C . THR A 1 284 ? -5.474 36.234 15.618 1.00 18.58 284 THR A C 1
ATOM 2234 O O . THR A 1 284 ? -6.567 35.939 16.111 1.00 20.68 284 THR A O 1
ATOM 2238 N N . ALA A 1 285 ? -4.537 35.346 15.303 1.00 19.54 285 ALA A N 1
ATOM 2239 C CA . ALA A 1 285 ? -4.587 33.933 15.640 1.00 21.01 285 ALA A CA 1
ATOM 2240 C C . ALA A 1 285 ? -3.168 33.525 16.004 1.00 18.43 285 ALA A C 1
ATOM 2241 O O . ALA A 1 285 ? -2.218 34.267 15.754 1.00 20.74 285 ALA A O 1
ATOM 2243 N N . ILE A 1 286 ? -3.013 32.348 16.607 1.00 23.33 286 ILE A N 1
ATOM 2244 C CA . ILE A 1 286 ? -1.724 31.950 17.166 1.00 22.95 286 ILE A CA 1
ATOM 2245 C C . ILE A 1 286 ? -1.232 30.674 16.498 1.00 21.01 286 ILE A C 1
ATOM 2246 O O . ILE A 1 286 ? -1.929 29.650 16.499 1.00 25.41 286 ILE A O 1
ATOM 2251 N N . VAL A 1 287 ? -0.023 30.740 15.951 1.00 23.50 287 VAL A N 1
ATOM 2252 C CA . VAL A 1 287 ? 0.735 29.567 15.535 1.00 24.42 287 VAL A CA 1
ATOM 2253 C C . VAL A 1 287 ? 1.643 29.190 16.697 1.00 27.77 287 VAL A C 1
ATOM 2254 O O . VAL A 1 287 ? 2.442 30.014 17.152 1.00 27.32 287 VAL A O 1
ATOM 2258 N N . GLU A 1 288 ? 1.526 27.955 17.174 1.00 27.75 288 GLU A N 1
ATOM 2259 C CA . GLU A 1 288 ? 2.234 27.509 18.369 1.00 30.63 288 GLU A CA 1
ATOM 2260 C C . GLU A 1 288 ? 3.065 26.274 18.055 1.00 29.92 288 GLU A C 1
ATOM 2261 O O . GLU A 1 288 ? 2.536 25.285 17.542 1.00 29.29 288 GLU A O 1
ATOM 2267 N N . TYR A 1 289 ? 4.358 26.334 18.373 1.00 32.73 289 TYR A N 1
ATOM 2268 C CA . TYR A 1 289 ? 5.231 25.167 18.278 1.00 34.89 289 TYR A CA 1
ATOM 2269 C C . TYR A 1 289 ? 4.983 24.292 19.499 1.00 38.75 289 TYR A C 1
ATOM 2270 O O . TYR A 1 289 ? 5.356 24.654 20.617 1.00 41.03 289 TYR A O 1
ATOM 2279 N N . THR A 1 290 ? 4.352 23.142 19.292 1.00 40.45 290 THR A N 1
ATOM 2280 C CA . THR A 1 290 ? 3.930 22.344 20.435 1.00 47.07 290 THR A CA 1
ATOM 2281 C C . THR A 1 290 ? 5.082 21.567 21.060 1.00 52.44 290 THR A C 1
ATOM 2282 O O . THR A 1 290 ? 5.104 21.384 22.283 1.00 57.49 290 THR A O 1
ATOM 2286 N N . ASP A 1 291 ? 6.049 21.121 20.261 1.00 52.62 291 ASP A N 1
ATOM 2287 C CA . ASP A 1 291 ? 7.148 20.311 20.774 1.00 55.94 291 ASP A CA 1
ATOM 2288 C C . ASP A 1 291 ? 8.248 21.142 21.438 1.00 57.56 291 ASP A C 1
ATOM 2289 O O . ASP A 1 291 ? 9.396 20.684 21.503 1.00 61.49 291 ASP A O 1
ATOM 2294 N N . ALA A 1 292 ? 7.921 22.327 21.946 1.00 55.84 292 ALA A N 1
ATOM 2295 C CA . ALA A 1 292 ? 8.858 23.268 22.538 1.00 54.47 292 ALA A CA 1
ATOM 2296 C C . ALA A 1 292 ? 8.687 23.332 24.052 1.00 58.16 292 ALA A C 1
ATOM 2297 O O . ALA A 1 292 ? 7.643 22.943 24.585 1.00 59.36 292 ALA A O 1
ATOM 2299 N N . PRO A 1 293 ? 9.697 23.820 24.784 1.00 58.76 293 PRO A N 1
ATOM 2300 C CA . PRO A 1 293 ? 9.592 23.842 26.244 1.00 58.57 293 PRO A CA 1
ATOM 2301 C C . PRO A 1 293 ? 8.563 24.855 26.708 1.00 59.77 293 PRO A C 1
ATOM 2302 O O . PRO A 1 293 ? 8.335 25.881 26.044 1.00 58.97 293 PRO A O 1
ATOM 2306 N N . PRO A 1 294 ? 7.918 24.615 27.855 1.00 60.09 294 PRO A N 1
ATOM 2307 C CA . PRO A 1 294 ? 6.900 25.564 28.342 1.00 58.94 294 PRO A CA 1
ATOM 2308 C C . PRO A 1 294 ? 7.436 26.963 28.595 1.00 58.58 294 PRO A C 1
ATOM 2309 O O . PRO A 1 294 ? 6.655 27.924 28.574 1.00 55.11 294 PRO A O 1
ATOM 2313 N N . SER A 1 295 ? 8.743 27.111 28.827 1.00 56.91 295 SER A N 1
ATOM 2314 C CA . SER A 1 295 ? 9.309 28.440 29.032 1.00 56.59 295 SER A CA 1
ATOM 2315 C C . SER A 1 295 ? 9.244 29.285 27.765 1.00 55.58 295 SER A C 1
ATOM 2316 O O . SER A 1 295 ? 9.226 30.519 27.846 1.00 54.62 295 SER A O 1
ATOM 2319 N N . ALA A 1 296 ? 9.210 28.649 26.591 1.00 54.51 296 ALA A N 1
ATOM 2320 C CA . ALA A 1 296 ? 9.247 29.396 25.339 1.00 50.01 296 ALA A CA 1
ATOM 2321 C C . ALA A 1 296 ? 7.949 30.150 25.065 1.00 48.78 296 ALA A C 1
ATOM 2322 O O . ALA A 1 296 ? 7.956 31.105 24.279 1.00 43.29 296 ALA A O 1
ATOM 2324 N N . SER A 1 297 ? 6.840 29.744 25.687 1.00 47.95 297 SER A N 1
ATOM 2325 C CA . SER A 1 297 ? 5.561 30.431 25.544 1.00 46.38 297 SER A CA 1
ATOM 2326 C C . SER A 1 297 ? 5.288 31.373 26.707 1.00 49.41 297 SER A C 1
ATOM 2327 O O . SER A 1 297 ? 4.125 31.651 27.026 1.00 49.26 297 SER A O 1
ATOM 2330 N N . ALA A 1 298 ? 6.348 31.880 27.342 1.00 48.86 298 ALA A N 1
ATOM 2331 C CA . ALA A 1 298 ? 6.184 32.659 28.565 1.00 50.54 298 ALA A CA 1
ATOM 2332 C C . ALA A 1 298 ? 5.524 34.002 28.283 1.00 50.78 298 ALA A C 1
ATOM 2333 O O . ALA A 1 298 ? 4.521 34.357 28.915 1.00 54.66 298 ALA A O 1
ATOM 2335 N N . GLY A 1 299 ? 6.073 34.765 27.340 1.00 43.80 299 GLY A N 1
ATOM 2336 C CA . GLY A 1 299 ? 5.560 36.078 27.032 1.00 44.36 299 GLY A CA 1
ATOM 2337 C C . GLY A 1 299 ? 4.517 36.038 25.933 1.00 39.72 299 GLY A C 1
ATOM 2338 O O . GLY A 1 299 ? 4.028 34.971 25.551 1.00 41.05 299 GLY A O 1
ATOM 2339 N N . PRO A 1 300 ? 4.161 37.202 25.400 1.00 38.30 300 PRO A N 1
ATOM 2340 C CA . PRO A 1 300 ? 3.173 37.254 24.314 1.00 36.77 300 PRO A CA 1
ATOM 2341 C C . PRO A 1 300 ? 3.741 36.654 23.042 1.00 36.07 300 PRO A C 1
ATOM 2342 O O . PRO A 1 300 ? 4.969 36.608 22.860 1.00 32.79 300 PRO A O 1
ATOM 2346 N N . PRO A 1 301 ? 2.889 36.174 22.137 1.00 34.18 301 PRO A N 1
ATOM 2347 C CA . PRO A 1 301 ? 3.394 35.732 20.832 1.00 31.10 301 PRO A CA 1
ATOM 2348 C C . PRO A 1 301 ? 4.050 36.890 20.100 1.00 27.75 301 PRO A C 1
ATOM 2349 O O . PRO A 1 301 ? 3.696 38.058 20.294 1.00 33.96 301 PRO A O 1
ATOM 2353 N N . ASP A 1 302 ? 5.041 36.558 19.276 1.00 30.97 302 ASP A N 1
ATOM 2354 C CA . ASP A 1 302 ? 5.643 37.550 18.399 1.00 30.63 302 ASP A CA 1
ATOM 2355 C C . ASP A 1 302 ? 4.592 38.112 17.445 1.00 33.16 302 ASP A C 1
ATOM 2356 O O . ASP A 1 302 ? 3.651 37.419 17.051 1.00 31.71 302 ASP A O 1
ATOM 2361 N N . SER A 1 303 ? 4.767 39.387 17.063 1.00 31.09 303 SER A N 1
ATOM 2362 C CA . SER A 1 303 ? 3.823 40.034 16.163 1.00 31.84 303 SER A CA 1
ATOM 2363 C C . SER A 1 303 ? 4.466 40.343 14.815 1.00 33.80 303 SER A C 1
ATOM 2364 O O . SER A 1 303 ? 5.623 40.780 14.761 1.00 31.47 303 SER A O 1
ATOM 2367 N N . PRO A 1 304 ? 3.745 40.144 13.717 1.00 29.37 304 PRO A N 1
ATOM 2368 C CA . PRO A 1 304 ? 4.277 40.512 12.407 1.00 28.95 304 PRO A CA 1
ATOM 2369 C C . PRO A 1 304 ? 4.207 42.015 12.186 1.00 30.34 304 PRO A C 1
ATOM 2370 O O . PRO A 1 304 ? 3.464 42.741 12.850 1.00 34.72 304 PRO A O 1
ATOM 2374 N N . ASP A 1 305 ? 5.013 42.475 11.238 1.00 30.39 305 ASP A N 1
ATOM 2375 C CA . ASP A 1 305 ? 4.907 43.836 10.728 1.00 34.95 305 ASP A CA 1
ATOM 2376 C C . ASP A 1 305 ? 3.871 43.829 9.612 1.00 33.47 305 ASP A C 1
ATOM 2377 O O . ASP A 1 305 ? 4.090 43.214 8.565 1.00 40.91 305 ASP A O 1
ATOM 2382 N N . LEU A 1 306 ? 2.728 44.485 9.842 1.00 30.49 306 LEU A N 1
ATOM 2383 C CA . LEU A 1 306 ? 1.797 44.605 8.729 1.00 26.89 306 LEU A CA 1
ATOM 2384 C C . LEU A 1 306 ? 1.971 45.956 8.046 1.00 28.51 306 LEU A C 1
ATOM 2385 O O . LEU A 1 306 ? 2.255 46.957 8.710 1.00 28.68 306 LEU A O 1
ATOM 2390 N N . PRO A 1 307 ? 1.800 46.027 6.728 1.00 26.97 307 PRO A N 1
ATOM 2391 C CA . PRO A 1 307 ? 1.788 47.335 6.067 1.00 26.50 307 PRO A CA 1
ATOM 2392 C C . PRO A 1 307 ? 0.727 48.228 6.690 1.00 28.55 307 PRO A C 1
ATOM 2393 O O . PRO A 1 307 ? -0.291 47.754 7.202 1.00 27.41 307 PRO A O 1
ATOM 2397 N N . ALA A 1 308 ? 0.976 49.533 6.648 1.00 28.24 308 ALA A N 1
ATOM 2398 C CA . ALA A 1 308 ? -0.022 50.477 7.125 1.00 29.20 308 ALA A CA 1
ATOM 2399 C C . ALA A 1 308 ? -1.300 50.350 6.303 1.00 27.46 308 ALA A C 1
ATOM 2400 O O . ALA A 1 308 ? -1.281 49.952 5.136 1.00 25.82 308 ALA A O 1
ATOM 2402 N N . MET A 1 309 ? -2.424 50.704 6.929 1.00 29.80 309 MET A N 1
ATOM 2403 C CA . MET A 1 309 ? -3.720 50.506 6.290 1.00 26.27 309 MET A CA 1
ATOM 2404 C C . MET A 1 309 ? -3.820 51.236 4.956 1.00 26.98 309 MET A C 1
ATOM 2405 O O . MET A 1 309 ? -4.467 50.740 4.026 1.00 23.22 309 MET A O 1
ATOM 2410 N N . ASP A 1 310 ? -3.183 52.400 4.822 1.00 25.68 310 ASP A N 1
ATOM 2411 C CA . ASP A 1 310 ? -3.288 53.153 3.580 1.00 27.11 310 ASP A CA 1
ATOM 2412 C C . ASP A 1 310 ? -2.088 52.949 2.659 1.00 26.31 310 ASP A C 1
ATOM 2413 O O . ASP A 1 310 ? -1.869 53.755 1.753 1.00 24.69 310 ASP A O 1
ATOM 2418 N N . ASP A 1 311 ? -1.329 51.872 2.851 1.00 25.92 311 ASP A N 1
ATOM 2419 C CA . ASP A 1 311 ? -0.105 51.637 2.081 1.00 28.49 311 ASP A CA 1
ATOM 2420 C C . ASP A 1 311 ? -0.459 51.029 0.722 1.00 27.39 311 ASP A C 1
ATOM 2421 O O . ASP A 1 311 ? -0.410 49.814 0.521 1.00 25.21 311 ASP A O 1
ATOM 2426 N N . ILE A 1 312 ? -0.793 51.907 -0.235 1.00 27.28 312 ILE A N 1
ATOM 2427 C CA . ILE A 1 312 ? -1.114 51.461 -1.592 1.00 27.00 312 ILE A CA 1
ATOM 2428 C C . ILE A 1 312 ? 0.085 50.770 -2.227 1.00 29.59 312 ILE A C 1
ATOM 2429 O O . ILE A 1 312 ? -0.068 49.789 -2.962 1.00 25.70 312 ILE A O 1
ATOM 2434 N N . ALA A 1 313 ? 1.296 51.267 -1.956 1.00 28.39 313 ALA A N 1
ATOM 2435 C CA . ALA A 1 313 ? 2.481 50.663 -2.555 1.00 29.07 313 ALA A CA 1
ATOM 2436 C C . ALA A 1 313 ? 2.629 49.207 -2.137 1.00 25.88 313 ALA A C 1
ATOM 2437 O O . ALA A 1 313 ? 2.991 48.352 -2.955 1.00 25.78 313 ALA A O 1
ATOM 2439 N N . ALA A 1 314 ? 2.339 48.902 -0.870 1.00 22.89 314 ALA A N 1
ATOM 2440 C CA . ALA A 1 314 ? 2.433 47.526 -0.400 1.00 25.90 314 ALA A CA 1
ATOM 2441 C C . ALA A 1 314 ? 1.390 46.641 -1.069 1.00 22.66 314 ALA A C 1
ATOM 2442 O O . ALA A 1 314 ? 1.673 45.485 -1.396 1.00 22.17 314 ALA A O 1
ATOM 2444 N N . ALA A 1 315 ? 0.173 47.157 -1.249 1.00 21.67 315 ALA A N 1
ATOM 2445 C CA . ALA A 1 315 ? -0.853 46.413 -1.974 1.00 23.17 315 ALA A CA 1
ATOM 2446 C C . ALA A 1 315 ? -0.419 46.154 -3.409 1.00 24.00 315 ALA A C 1
ATOM 2447 O O . ALA A 1 315 ? -0.438 45.012 -3.885 1.00 21.66 315 ALA A O 1
ATOM 2449 N N . THR A 1 316 ? -0.024 47.217 -4.114 1.00 20.71 316 THR A N 1
ATOM 2450 C CA . THR A 1 316 ? 0.424 47.090 -5.498 1.00 22.06 316 THR A CA 1
ATOM 2451 C C . THR A 1 316 ? 1.559 46.085 -5.623 1.00 21.99 316 THR A C 1
ATOM 2452 O O . THR A 1 316 ? 1.587 45.280 -6.562 1.00 21.90 316 THR A O 1
ATOM 2456 N N . ALA A 1 317 ? 2.488 46.097 -4.663 1.00 23.21 317 ALA A N 1
ATOM 2457 C CA . ALA A 1 317 ? 3.674 45.249 -4.744 1.00 24.18 317 ALA A CA 1
ATOM 2458 C C . ALA A 1 317 ? 3.320 43.775 -4.606 1.00 24.45 317 ALA A C 1
ATOM 2459 O O . ALA A 1 317 ? 3.954 42.914 -5.229 1.00 24.63 317 ALA A O 1
ATOM 2461 N N . TYR A 1 318 ? 2.320 43.457 -3.786 1.00 21.30 318 TYR A N 1
ATOM 2462 C CA . TYR A 1 318 ? 1.868 42.074 -3.734 1.00 21.96 318 TYR A CA 1
ATOM 2463 C C . TYR A 1 318 ? 1.154 41.684 -5.024 1.00 20.28 318 TYR A C 1
ATOM 2464 O O . TYR A 1 318 ? 1.474 40.656 -5.635 1.00 21.58 318 TYR A O 1
ATOM 2473 N N . THR A 1 319 ? 0.168 42.481 -5.447 1.00 17.84 319 THR A N 1
ATOM 2474 C CA . THR A 1 319 ? -0.650 42.093 -6.598 1.00 19.07 319 THR A CA 1
ATOM 2475 C C . THR A 1 319 ? 0.187 41.934 -7.860 1.00 21.64 319 THR A C 1
ATOM 2476 O O . THR A 1 319 ? -0.111 41.073 -8.704 1.00 20.19 319 THR A O 1
ATOM 2480 N N . ALA A 1 320 ? 1.250 42.733 -7.987 1.00 18.69 320 ALA A N 1
ATOM 2481 C CA . ALA A 1 320 ? 2.127 42.675 -9.150 1.00 22.58 320 ALA A CA 1
ATOM 2482 C C . ALA A 1 320 ? 2.817 41.320 -9.310 1.00 22.89 320 ALA A C 1
ATOM 2483 O O . ALA A 1 320 ? 3.272 40.994 -10.416 1.00 22.21 320 ALA A O 1
ATOM 2485 N N . GLN A 1 321 ? 2.912 40.527 -8.247 1.00 22.09 321 GLN A N 1
ATOM 2486 C CA . GLN A 1 321 ? 3.632 39.260 -8.298 1.00 21.68 321 GLN A CA 1
ATOM 2487 C C . GLN A 1 321 ? 2.783 38.085 -8.765 1.00 22.15 321 GLN A C 1
ATOM 2488 O O . GLN A 1 321 ? 3.326 36.991 -8.952 1.00 22.86 321 GLN A O 1
ATOM 2494 N N . LEU A 1 322 ? 1.480 38.275 -8.966 1.00 21.65 322 LEU A N 1
ATOM 2495 C CA . LEU A 1 322 ? 0.592 37.171 -9.301 1.00 18.49 322 LEU A CA 1
ATOM 2496 C C . LEU A 1 322 ? 0.763 36.798 -10.770 1.00 18.04 322 LEU A C 1
ATOM 2497 O O . LEU A 1 322 ? 0.557 37.637 -11.650 1.00 20.91 322 LEU A O 1
ATOM 2502 N N . ARG A 1 323 ? 1.132 35.546 -11.025 1.00 18.64 323 ARG A N 1
ATOM 2503 C CA . ARG A 1 323 ? 1.278 35.006 -12.371 1.00 18.38 323 ARG A CA 1
ATOM 2504 C C . ARG A 1 323 ? 0.838 33.551 -12.354 1.00 17.83 323 ARG A C 1
ATOM 2505 O O . ARG A 1 323 ? 1.153 32.822 -11.412 1.00 20.84 323 ARG A O 1
ATOM 2513 N N . SER A 1 324 ? 0.117 33.129 -13.389 1.00 18.15 324 SER A N 1
ATOM 2514 C CA . SER A 1 324 ? -0.291 31.735 -13.467 1.00 20.80 324 SER A CA 1
ATOM 2515 C C . SER A 1 324 ? 0.934 30.840 -13.547 1.00 21.03 324 SER A C 1
ATOM 2516 O O . SER A 1 324 ? 1.940 31.202 -14.164 1.00 22.39 324 SER A O 1
ATOM 2519 N N . LEU A 1 325 ? 0.853 29.682 -12.898 1.00 18.64 325 LEU A N 1
ATOM 2520 C CA . LEU A 1 325 ? 1.822 28.617 -13.125 1.00 22.28 325 LEU A CA 1
ATOM 2521 C C . LEU A 1 325 ? 1.567 28.015 -14.503 1.00 22.13 325 LEU A C 1
ATOM 2522 O O . LEU A 1 325 ? 0.448 27.587 -14.802 1.00 20.34 325 LEU A O 1
ATOM 2527 N N . VAL A 1 326 ? 2.589 27.977 -15.355 1.00 23.13 326 VAL A N 1
ATOM 2528 C CA . VAL A 1 326 ? 2.436 27.429 -16.701 1.00 24.27 326 VAL A CA 1
ATOM 2529 C C . VAL A 1 326 ? 3.447 26.299 -16.858 1.00 26.44 326 VAL A C 1
ATOM 2530 O O . VAL A 1 326 ? 4.652 26.551 -16.968 1.00 27.95 326 VAL A O 1
ATOM 2534 N N . THR A 1 327 ? 2.958 25.057 -16.853 1.00 27.53 327 THR A N 1
ATOM 2535 C CA . THR A 1 327 ? 3.781 23.866 -17.045 1.00 30.10 327 THR A CA 1
ATOM 2536 C C . THR A 1 327 ? 3.032 22.894 -17.945 1.00 30.20 327 THR A C 1
ATOM 2537 O O . THR A 1 327 ? 1.882 23.126 -18.329 1.00 28.59 327 THR A O 1
ATOM 2541 N N . LYS A 1 328 ? 3.687 21.775 -18.269 1.00 34.06 328 LYS A N 1
ATOM 2542 C CA . LYS A 1 328 ? 3.011 20.741 -19.048 1.00 35.18 328 LYS A CA 1
ATOM 2543 C C . LYS A 1 328 ? 1.812 20.182 -18.291 1.00 33.90 328 LYS A C 1
ATOM 2544 O O . LYS A 1 328 ? 0.759 19.917 -18.886 1.00 31.90 328 LYS A O 1
ATOM 2550 N N . GLU A 1 329 ? 1.952 20.001 -16.973 1.00 30.40 329 GLU A N 1
ATOM 2551 C CA . GLU A 1 329 ? 0.849 19.487 -16.171 1.00 32.08 329 GLU A CA 1
ATOM 2552 C C . GLU A 1 329 ? -0.226 20.541 -15.950 1.00 28.29 329 GLU A C 1
ATOM 2553 O O . GLU A 1 329 ? -1.399 20.199 -15.758 1.00 30.93 329 GLU A O 1
ATOM 2559 N N . HIS A 1 330 ? 0.147 21.816 -15.964 1.00 27.19 330 HIS A N 1
ATOM 2560 C CA . HIS A 1 330 ? -0.785 22.915 -15.704 1.00 27.03 330 HIS A CA 1
ATOM 2561 C C . HIS A 1 330 ? -0.636 23.941 -16.812 1.00 22.35 330 HIS A C 1
ATOM 2562 O O . HIS A 1 330 ? 0.052 24.961 -16.658 1.00 25.08 330 HIS A O 1
ATOM 2569 N N . PRO A 1 331 ? -1.242 23.682 -17.960 1.00 26.04 331 PRO A N 1
ATOM 2570 C CA . PRO A 1 331 ? -1.135 24.606 -19.084 1.00 25.82 331 PRO A CA 1
ATOM 2571 C C . PRO A 1 331 ? -2.129 25.752 -18.951 1.00 27.11 331 PRO A C 1
ATOM 2572 O O . PRO A 1 331 ? -3.048 25.744 -18.127 1.00 23.43 331 PRO A O 1
ATOM 2576 N N . ILE A 1 332 ? -1.917 26.740 -19.811 1.00 25.31 332 ILE A N 1
ATOM 2577 C CA . ILE A 1 332 ? -2.641 27.998 -19.829 1.00 25.10 332 ILE A CA 1
ATOM 2578 C C . ILE A 1 332 ? -3.170 28.197 -21.240 1.00 26.37 332 ILE A C 1
ATOM 2579 O O . ILE A 1 332 ? -2.622 27.659 -22.209 1.00 25.59 332 ILE A O 1
ATOM 2584 N N . ASP A 1 333 ? -4.250 28.960 -21.361 1.00 21.34 333 ASP A N 1
ATOM 2585 C CA . ASP A 1 333 ? -4.842 29.219 -22.677 1.00 22.70 333 ASP A CA 1
ATOM 2586 C C . ASP A 1 333 ? -5.314 30.672 -22.692 1.00 21.91 333 ASP A C 1
ATOM 2587 O O . ASP A 1 333 ? -6.513 30.954 -22.592 1.00 23.46 333 ASP A O 1
ATOM 2592 N N . VAL A 1 334 ? -4.361 31.589 -22.826 1.00 21.57 334 VAL A N 1
ATOM 2593 C CA . VAL A 1 334 ? -4.662 33.019 -22.887 1.00 19.81 334 VAL A CA 1
ATOM 2594 C C . VAL A 1 334 ? -5.311 33.330 -24.230 1.00 23.24 334 VAL A C 1
ATOM 2595 O O . VAL A 1 334 ? -4.724 33.037 -25.287 1.00 24.85 334 VAL A O 1
ATOM 2599 N N . PRO A 1 335 ? -6.516 33.901 -24.250 1.00 20.10 335 PRO A N 1
ATOM 2600 C CA . PRO A 1 335 ? -7.135 34.280 -25.531 1.00 21.36 335 PRO A CA 1
ATOM 2601 C C . PRO A 1 335 ? -6.346 35.411 -26.170 1.00 22.35 335 PRO A C 1
ATOM 2602 O O . PRO A 1 335 ? -6.135 36.459 -25.556 1.00 18.91 335 PRO A O 1
ATOM 2606 N N . MET A 1 336 ? -5.897 35.188 -27.404 1.00 21.68 336 MET A N 1
ATOM 2607 C CA . MET A 1 336 ? -4.980 36.110 -28.062 1.00 24.46 336 MET A CA 1
ATOM 2608 C C . MET A 1 336 ? -5.668 37.088 -28.998 1.00 23.09 336 MET A C 1
ATOM 2609 O O . MET A 1 336 ? -5.180 38.208 -29.171 1.00 23.76 336 MET A O 1
ATOM 2614 N N . GLU A 1 337 ? -6.786 36.701 -29.600 1.00 22.47 337 GLU A N 1
ATOM 2615 C CA . GLU A 1 337 ? -7.503 37.543 -30.549 1.00 25.02 337 GLU A CA 1
ATOM 2616 C C . GLU A 1 337 ? -8.886 37.825 -29.984 1.00 22.53 337 GLU A C 1
ATOM 2617 O O . GLU A 1 337 ? -9.750 36.944 -29.965 1.00 26.18 337 GLU A O 1
ATOM 2623 N N . VAL A 1 338 ? -9.085 39.049 -29.556 1.00 24.05 338 VAL A N 1
ATOM 2624 C CA . VAL A 1 338 ? -10.297 39.465 -28.864 1.00 24.67 338 VAL A CA 1
ATOM 2625 C C . VAL A 1 338 ? -11.406 39.712 -29.872 1.00 27.00 338 VAL A C 1
ATOM 2626 O O . VAL A 1 338 ? -11.190 40.371 -30.898 1.00 21.35 338 VAL A O 1
ATOM 2630 N N . ASP A 1 339 ? -12.611 39.206 -29.582 1.00 19.27 339 ASP A N 1
ATOM 2631 C CA . ASP A 1 339 ? -13.761 39.483 -30.441 1.00 19.89 339 ASP A CA 1
ATOM 2632 C C . ASP A 1 339 ? -14.459 40.787 -30.091 1.00 22.54 339 ASP A C 1
ATOM 2633 O O . ASP A 1 339 ? -15.014 41.451 -30.977 1.00 22.36 339 ASP A O 1
ATOM 2638 N N . GLU A 1 340 ? -14.462 41.163 -28.818 1.00 22.84 340 GLU A N 1
ATOM 2639 C CA . GLU A 1 340 ? -15.235 42.310 -28.370 1.00 25.91 340 GLU A CA 1
ATOM 2640 C C . GLU A 1 340 ? -14.552 42.918 -27.157 1.00 23.75 340 GLU A C 1
ATOM 2641 O O . GLU A 1 340 ? -14.146 42.189 -26.248 1.00 24.12 340 GLU A O 1
ATOM 2647 N N . HIS A 1 341 ? -14.430 44.243 -27.146 1.00 21.80 341 HIS A N 1
ATOM 2648 C CA . HIS A 1 341 ? -13.834 44.971 -26.040 1.00 20.86 341 HIS A CA 1
ATOM 2649 C C . HIS A 1 341 ? -14.922 45.673 -25.245 1.00 20.89 341 HIS A C 1
ATOM 2650 O O . HIS A 1 341 ? -15.840 46.267 -25.817 1.00 21.98 341 HIS A O 1
ATOM 2657 N N . MET A 1 342 ? -14.816 45.599 -23.928 1.00 18.78 342 MET A N 1
ATOM 2658 C CA . MET A 1 342 ? -15.682 46.368 -23.049 1.00 19.03 342 MET A CA 1
ATOM 2659 C C . MET A 1 342 ? -14.831 47.264 -22.167 1.00 17.35 342 MET A C 1
ATOM 2660 O O . MET A 1 342 ? -13.780 46.847 -21.666 1.00 17.09 342 MET A O 1
ATOM 2665 N N . LEU A 1 343 ? -15.277 48.500 -21.986 1.00 16.93 343 LEU A N 1
ATOM 2666 C CA . LEU A 1 343 ? -14.753 49.368 -20.943 1.00 17.34 343 LEU A CA 1
ATOM 2667 C C . LEU A 1 343 ? -15.883 49.561 -19.946 1.00 16.77 343 LEU A C 1
ATOM 2668 O O . LEU A 1 343 ? -16.979 49.973 -20.336 1.00 18.17 343 LEU A O 1
ATOM 2673 N N . VAL A 1 344 ? -15.624 49.252 -18.680 1.00 15.55 344 VAL A N 1
ATOM 2674 C CA . VAL A 1 344 ? -16.662 49.246 -17.656 1.00 15.37 344 VAL A CA 1
ATOM 2675 C C . VAL A 1 344 ? -16.223 50.176 -16.529 1.00 14.42 344 VAL A C 1
ATOM 2676 O O . VAL A 1 344 ? -15.306 49.854 -15.762 1.00 15.94 344 VAL A O 1
ATOM 2680 N N . THR A 1 345 ? -16.875 51.329 -16.418 1.00 15.46 345 THR A N 1
ATOM 2681 C CA . THR A 1 345 ? -16.551 52.247 -15.345 1.00 14.92 345 THR A CA 1
ATOM 2682 C C . THR A 1 345 ? -17.262 51.798 -14.081 1.00 15.11 345 THR A C 1
ATOM 2683 O O . THR A 1 345 ? -18.423 51.380 -14.121 1.00 16.95 345 THR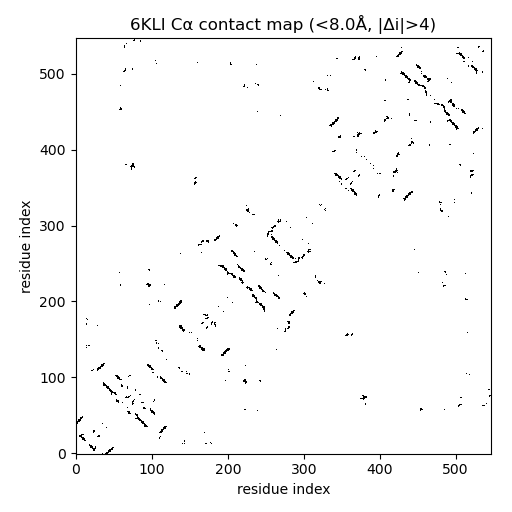 A O 1
ATOM 2687 N N . ILE A 1 346 ? -16.541 51.866 -12.978 1.00 15.16 346 ILE A N 1
ATOM 2688 C CA . ILE A 1 346 ? -17.005 51.427 -11.673 1.00 13.99 346 ILE A CA 1
ATOM 2689 C C . ILE A 1 346 ? -17.111 52.669 -10.808 1.00 16.50 346 ILE A C 1
ATOM 2690 O O . ILE A 1 346 ? -16.096 53.328 -10.550 1.00 16.36 346 ILE A O 1
ATOM 2695 N N . SER A 1 347 ? -18.313 52.974 -10.319 1.00 15.94 347 SER A N 1
ATOM 2696 C CA . SER A 1 347 ? -18.469 54.159 -9.486 1.00 16.57 347 SER A CA 1
ATOM 2697 C C . SER A 1 347 ? -19.377 53.881 -8.303 1.00 16.07 347 SER A C 1
ATOM 2698 O O . SER A 1 347 ? -20.336 53.108 -8.403 1.00 16.75 347 SER A O 1
ATOM 2701 N N . VAL A 1 348 ? -19.065 54.537 -7.189 1.00 16.42 348 VAL A N 1
ATOM 2702 C CA . VAL A 1 348 ? -20.021 54.778 -6.113 1.00 16.45 348 VAL A CA 1
ATOM 2703 C C . VAL A 1 348 ? -20.752 56.068 -6.460 1.00 18.11 348 VAL A C 1
ATOM 2704 O O . VAL A 1 348 ? -20.148 57.000 -6.995 1.00 19.39 348 VAL A O 1
ATOM 2708 N N . ASN A 1 349 ? -22.059 56.116 -6.197 1.00 16.91 349 ASN A N 1
ATOM 2709 C CA . ASN A 1 349 ? -22.914 57.174 -6.716 1.00 16.24 349 ASN A CA 1
ATOM 2710 C C . ASN A 1 349 ? -23.915 57.605 -5.656 1.00 18.09 349 ASN A C 1
ATOM 2711 O O . ASN A 1 349 ? -23.980 57.044 -4.561 1.00 19.33 349 ASN A O 1
ATOM 2716 N N . THR A 1 350 ? -24.732 58.584 -6.018 1.00 19.03 350 THR A N 1
ATOM 2717 C CA . THR A 1 350 ? -25.975 58.843 -5.312 1.00 20.74 350 THR A CA 1
ATOM 2718 C C . THR A 1 350 ? -27.141 58.794 -6.289 1.00 22.86 350 THR A C 1
ATOM 2719 O O . THR A 1 350 ? -26.976 58.895 -7.509 1.00 21.58 350 THR A O 1
ATOM 2723 N N . ILE A 1 351 ? -28.329 58.600 -5.731 1.00 20.63 351 ILE A N 1
ATOM 2724 C CA . ILE A 1 351 ? -29.579 58.851 -6.441 1.00 20.64 351 ILE A CA 1
ATOM 2725 C C . ILE A 1 351 ? -30.394 59.786 -5.561 1.00 24.97 351 ILE A C 1
ATOM 2726 O O . ILE A 1 351 ? -30.129 59.897 -4.354 1.00 23.09 351 ILE A O 1
ATOM 2731 N N . PRO A 1 352 ? -31.358 60.506 -6.136 1.00 25.11 352 PRO A N 1
ATOM 2732 C CA . PRO A 1 352 ? -32.155 61.427 -5.318 1.00 30.02 352 PRO A CA 1
ATOM 2733 C C . PRO A 1 352 ? -32.861 60.701 -4.183 1.00 27.32 352 PRO A C 1
ATOM 2734 O O . PRO A 1 352 ? -33.340 59.575 -4.334 1.00 25.78 352 PRO A O 1
ATOM 2738 N N . CYS A 1 353 ? -32.886 61.349 -3.024 1.00 25.34 353 CYS A N 1
ATOM 2739 C CA . CYS A 1 353 ? -33.709 60.860 -1.933 1.00 27.00 353 CYS A CA 1
ATOM 2740 C C . CYS A 1 353 ? -35.165 60.825 -2.378 1.00 28.57 353 CYS A C 1
ATOM 2741 O O . CYS A 1 353 ? -35.615 61.669 -3.160 1.00 27.70 353 CYS A O 1
ATOM 2744 N N . GLU A 1 354 ? -35.891 59.821 -1.906 1.00 29.78 354 GLU A N 1
ATOM 2745 C CA . GLU A 1 354 ? -37.305 59.709 -2.218 1.00 31.50 354 GLU A CA 1
ATOM 2746 C C . GLU A 1 354 ? -38.067 60.907 -1.645 1.00 30.88 354 GLU A C 1
ATOM 2747 O O . GLU A 1 354 ? -37.582 61.590 -0.738 1.00 28.14 354 GLU A O 1
ATOM 2753 N N . PRO A 1 355 ? -39.251 61.203 -2.187 1.00 32.21 355 PRO A N 1
ATOM 2754 C CA . PRO A 1 355 ? -39.992 62.386 -1.729 1.00 33.75 355 PRO A CA 1
ATOM 2755 C C . PRO A 1 355 ? -40.389 62.275 -0.267 1.00 33.07 355 PRO A C 1
ATOM 2756 O O . PRO A 1 355 ? -40.684 61.187 0.233 1.00 32.32 355 PRO A O 1
ATOM 2760 N N . ASN A 1 356 ? -40.367 63.422 0.418 1.00 28.28 356 ASN A N 1
ATOM 2761 C CA . ASN A 1 356 ? -40.861 63.559 1.788 1.00 31.90 356 ASN A CA 1
ATOM 2762 C C . ASN A 1 356 ? -40.034 62.751 2.775 1.00 35.17 356 ASN A C 1
ATOM 2763 O O . ASN A 1 356 ? -40.548 62.233 3.771 1.00 32.47 356 ASN A O 1
ATOM 2768 N N . LYS A 1 357 ? -38.740 62.669 2.501 1.00 31.47 357 LYS A N 1
ATOM 2769 C CA . LYS A 1 357 ? -37.824 61.898 3.313 1.00 34.69 357 LYS A CA 1
ATOM 2770 C C . LYS A 1 357 ? -36.479 62.608 3.298 1.00 33.74 357 LYS A C 1
ATOM 2771 O O . LYS A 1 357 ? -36.165 63.339 2.355 1.00 30.00 357 LYS A O 1
ATOM 2777 N N . THR A 1 358 ? -35.706 62.423 4.363 1.00 32.81 358 THR A N 1
ATOM 2778 C CA . THR A 1 358 ? -34.339 62.923 4.432 1.00 31.88 358 THR A CA 1
ATOM 2779 C C . THR A 1 358 ? -33.393 61.731 4.436 1.00 29.25 358 THR A C 1
ATOM 2780 O O . THR A 1 358 ? -33.598 60.778 5.193 1.00 29.65 358 THR A O 1
ATOM 2784 N N . CYS A 1 359 ? -32.387 61.767 3.570 1.00 27.03 359 CYS A N 1
ATOM 2785 C CA . CYS A 1 359 ? -31.452 60.661 3.423 1.00 23.27 359 CYS A CA 1
ATOM 2786 C C . CYS A 1 359 ? -30.093 61.058 3.979 1.00 21.54 359 CYS A C 1
ATOM 2787 O O . CYS A 1 359 ? -29.771 62.243 4.093 1.00 24.75 359 CYS A O 1
ATOM 2790 N N . ALA A 1 360 ? -29.272 60.049 4.279 1.00 17.70 360 ALA A N 1
ATOM 2791 C CA . ALA A 1 360 ? -28.028 60.241 5.012 1.00 19.19 360 ALA A CA 1
ATOM 2792 C C . ALA A 1 360 ? -26.775 60.102 4.155 1.00 21.81 360 ALA A C 1
ATOM 2793 O O . ALA A 1 360 ? -25.665 60.193 4.688 1.00 21.40 360 ALA A O 1
ATOM 2795 N N . GLY A 1 361 ? -26.912 59.894 2.853 1.00 20.30 361 GLY A N 1
ATOM 2796 C CA . GLY A 1 361 ? -25.754 59.799 1.994 1.00 19.16 361 GLY A CA 1
ATOM 2797 C C . GLY A 1 361 ? -25.221 61.165 1.630 1.00 25.47 361 GLY A C 1
ATOM 2798 O O . GLY A 1 361 ? -25.688 62.204 2.120 1.00 23.99 361 GLY A O 1
ATOM 2799 N N . PRO A 1 362 ? -24.220 61.175 0.751 1.00 23.68 362 PRO A N 1
ATOM 2800 C CA . PRO A 1 362 ? -23.610 62.441 0.322 1.00 22.14 362 PRO A CA 1
ATOM 2801 C C . PRO A 1 362 ? -24.650 63.430 -0.180 1.00 22.14 362 PRO A C 1
ATOM 2802 O O . PRO A 1 362 ? -25.543 63.084 -0.955 1.00 22.98 362 PRO A O 1
ATOM 2806 N N . GLY A 1 363 ? -24.534 64.674 0.280 1.00 26.02 363 GLY A N 1
ATOM 2807 C CA . GLY A 1 363 ? -25.509 65.687 -0.090 1.00 27.95 363 GLY A CA 1
ATOM 2808 C C . GLY A 1 363 ? -26.921 65.390 0.365 1.00 26.06 363 GLY A C 1
ATOM 2809 O O . GLY A 1 363 ? -27.873 65.922 -0.211 1.00 26.68 363 GLY A O 1
ATOM 2810 N N . ASN A 1 364 ? -27.080 64.554 1.395 1.00 24.71 364 ASN A N 1
ATOM 2811 C CA . ASN A 1 364 ? -28.385 64.055 1.847 1.00 23.39 364 ASN A CA 1
ATOM 2812 C C . ASN A 1 364 ? -29.155 63.360 0.729 1.00 24.49 364 ASN A C 1
ATOM 2813 O O . ASN A 1 364 ? -30.392 63.303 0.741 1.00 22.23 364 ASN A O 1
ATOM 2818 N N . ASN A 1 365 ? -28.420 62.810 -0.238 1.00 22.21 365 ASN A N 1
ATOM 2819 C CA . ASN A 1 365 ? -28.978 61.913 -1.234 1.00 21.56 365 ASN A CA 1
ATOM 2820 C C . ASN A 1 365 ? -28.879 60.469 -0.727 1.00 21.97 365 ASN A C 1
ATOM 2821 O O . ASN A 1 365 ? -28.433 60.204 0.391 1.00 21.35 365 ASN A O 1
ATOM 2826 N N . ARG A 1 366 ? -29.279 59.520 -1.570 1.00 19.59 366 ARG A N 1
ATOM 2827 C CA . ARG A 1 366 ? -29.240 58.094 -1.252 1.00 19.02 366 ARG A CA 1
ATOM 2828 C C . ARG A 1 366 ? -28.029 57.461 -1.922 1.00 20.48 366 ARG A C 1
ATOM 2829 O O . ARG A 1 366 ? -27.799 57.688 -3.114 1.00 19.47 366 ARG A O 1
ATOM 2837 N N . LEU A 1 367 ? -27.260 56.671 -1.177 1.00 16.50 367 LEU A N 1
ATOM 2838 C CA . LEU A 1 367 ? -26.095 56.033 -1.791 1.00 18.23 367 LEU A CA 1
ATOM 2839 C C . LEU A 1 367 ? -26.528 54.976 -2.796 1.00 17.06 367 LEU A C 1
ATOM 2840 O O . LEU A 1 367 ? -27.543 54.294 -2.620 1.00 17.78 367 LEU A O 1
ATOM 2845 N N . ALA A 1 368 ? -25.715 54.820 -3.848 1.00 15.92 368 ALA A N 1
ATOM 2846 C CA . ALA A 1 368 ? -25.935 53.844 -4.906 1.00 17.19 368 ALA A CA 1
ATOM 2847 C C . ALA A 1 368 ? -24.578 53.535 -5.529 1.00 14.46 368 ALA A C 1
ATOM 2848 O O . ALA A 1 368 ? -23.543 54.032 -5.075 1.00 15.72 368 ALA A O 1
ATOM 2850 N N . ALA A 1 369 ? -24.581 52.686 -6.553 1.00 14.79 369 ALA A N 1
ATOM 2851 C CA . ALA A 1 369 ? -23.332 52.304 -7.218 1.00 16.28 369 ALA A CA 1
ATOM 2852 C C . ALA A 1 369 ? -23.678 51.824 -8.618 1.00 14.50 369 ALA A C 1
ATOM 2853 O O . ALA A 1 369 ? -24.828 51.485 -8.897 1.00 16.36 369 ALA A O 1
ATOM 2855 N N . SER A 1 370 ? -22.683 51.800 -9.509 1.00 15.50 370 SER A N 1
ATOM 2856 C CA . SER A 1 370 ? -23.024 51.552 -10.901 1.00 16.42 370 SER A CA 1
ATOM 2857 C C . SER A 1 370 ? -21.848 50.956 -11.661 1.00 15.74 370 SER A C 1
ATOM 2858 O O . SER A 1 370 ? -20.685 51.089 -11.265 1.00 15.01 370 SER A O 1
ATOM 2861 N N . LEU A 1 371 ? -22.189 50.276 -12.757 1.00 17.57 371 LEU A N 1
ATOM 2862 C CA . LEU A 1 371 ? -21.243 49.864 -13.785 1.00 15.35 371 LEU A CA 1
ATOM 2863 C C . LEU A 1 371 ? -21.682 50.521 -15.082 1.00 15.27 371 LEU A C 1
ATOM 2864 O O . LEU A 1 371 ? -22.848 50.405 -15.469 1.00 16.23 371 LEU A O 1
ATOM 2869 N N . ASN A 1 372 ? -20.758 51.219 -15.741 1.00 16.40 372 ASN A N 1
ATOM 2870 C CA . ASN A 1 372 ? -21.091 52.046 -16.910 1.00 15.91 372 ASN A CA 1
ATOM 2871 C C . ASN A 1 372 ? -22.338 52.896 -16.665 1.00 16.71 372 ASN A C 1
ATOM 2872 O O . ASN A 1 372 ? -23.193 53.076 -17.545 1.00 19.79 372 ASN A O 1
ATOM 2877 N N . ASN A 1 373 ? -22.413 53.433 -15.449 1.00 17.44 373 ASN A N 1
ATOM 2878 C CA . ASN A 1 373 ? -23.456 54.345 -14.992 1.00 18.78 373 ASN A CA 1
ATOM 2879 C C . ASN A 1 373 ? -24.847 53.732 -15.007 1.00 23.40 373 ASN A C 1
ATOM 2880 O O . ASN A 1 373 ? -25.849 54.467 -15.066 1.00 20.56 373 ASN A O 1
ATOM 2885 N N . VAL A 1 374 ? -24.955 52.407 -14.933 1.00 18.09 374 VAL A N 1
ATOM 2886 C CA . VAL A 1 374 ? -26.232 51.748 -14.690 1.00 16.68 374 VAL A CA 1
ATOM 2887 C C . VAL A 1 374 ? -26.158 51.120 -13.305 1.00 18.38 374 VAL A C 1
ATOM 2888 O O . VAL A 1 374 ? -25.261 50.319 -13.030 1.00 17.44 374 VAL A O 1
ATOM 2892 N N . SER A 1 375 ? -27.073 51.511 -12.423 1.00 16.47 375 SER A N 1
ATOM 2893 C CA . SER A 1 375 ? -27.118 50.982 -11.065 1.00 15.12 375 SER A CA 1
ATOM 2894 C C . SER A 1 375 ? -28.053 49.783 -11.067 1.00 17.15 375 SER A C 1
ATOM 2895 O O . SER A 1 375 ? -29.271 49.942 -11.217 1.00 16.98 375 SER A O 1
ATOM 2898 N N . PHE A 1 376 ? -27.487 48.584 -10.911 1.00 16.95 376 PHE A N 1
ATOM 2899 C CA . PHE A 1 376 ? -28.259 47.358 -11.090 1.00 16.43 376 PHE A CA 1
ATOM 2900 C C . PHE A 1 376 ? -29.343 47.213 -10.025 1.00 18.17 376 PHE A C 1
ATOM 2901 O O . PHE A 1 376 ? -29.085 47.360 -8.825 1.00 17.52 376 PHE A O 1
ATOM 2909 N N . MET A 1 377 ? -30.547 46.874 -10.473 1.00 17.17 377 MET A N 1
ATOM 2910 C CA . MET A 1 377 ? -31.699 46.653 -9.608 1.00 19.38 377 MET A CA 1
ATOM 2911 C C . MET A 1 377 ? -32.180 45.222 -9.814 1.00 20.10 377 MET A C 1
ATOM 2912 O O . MET A 1 377 ? -32.469 44.816 -10.947 1.00 18.62 377 MET A O 1
ATOM 2917 N N . ASN A 1 378 ? -32.250 44.453 -8.730 1.00 19.57 378 ASN A N 1
ATOM 2918 C CA . ASN A 1 378 ? -32.693 43.071 -8.853 1.00 19.72 378 ASN A CA 1
ATOM 2919 C C . ASN A 1 378 ? -34.114 43.018 -9.408 1.00 19.60 378 ASN A C 1
ATOM 2920 O O . ASN A 1 378 ? -34.951 43.860 -9.057 1.00 21.72 378 ASN A O 1
ATOM 2925 N N . PRO A 1 379 ? -34.428 42.042 -10.247 1.00 18.86 379 PRO A N 1
ATOM 2926 C CA . PRO A 1 379 ? -35.820 41.817 -10.642 1.00 20.94 379 PRO A CA 1
ATOM 2927 C C . PRO A 1 379 ? -36.531 41.005 -9.567 1.00 22.21 379 PRO A C 1
ATOM 2928 O O . PRO A 1 379 ? -35.927 40.570 -8.586 1.00 21.33 379 PRO A O 1
ATOM 2932 N N . THR A 1 380 ? -37.841 40.817 -9.752 1.00 20.77 380 THR A N 1
ATOM 2933 C CA . THR A 1 380 ? -38.596 39.942 -8.859 1.00 21.50 380 THR A CA 1
ATOM 2934 C C . THR A 1 380 ? -38.839 38.562 -9.457 1.00 21.83 380 THR A C 1
ATOM 2935 O O . THR A 1 380 ? -39.116 37.615 -8.714 1.00 24.36 380 THR A O 1
ATOM 2939 N N . ILE A 1 381 ? -38.740 38.432 -10.768 1.00 18.99 381 ILE A N 1
ATOM 2940 C CA . ILE A 1 381 ? -38.572 37.147 -11.432 1.00 20.40 381 ILE A CA 1
ATOM 2941 C C . ILE A 1 381 ? -37.094 37.027 -11.749 1.00 19.71 381 ILE A C 1
ATOM 2942 O O . ILE A 1 381 ? -36.529 37.928 -12.376 1.00 19.78 381 ILE A O 1
ATOM 2947 N N . ASP A 1 382 ? -36.453 35.939 -11.320 1.00 17.22 382 ASP A N 1
ATOM 2948 C CA . ASP A 1 382 ? -35.007 35.865 -11.512 1.00 17.72 382 ASP A CA 1
ATOM 2949 C C . ASP A 1 382 ? -34.666 35.863 -13.001 1.00 17.02 382 ASP A C 1
ATOM 2950 O O . ASP A 1 382 ? -35.420 35.351 -13.836 1.00 17.95 382 ASP A O 1
ATOM 2955 N N . ILE A 1 383 ? -33.512 36.460 -13.328 1.00 17.26 383 ILE A N 1
ATOM 2956 C CA . ILE A 1 383 ? -33.090 36.613 -14.724 1.00 16.48 383 ILE A CA 1
ATOM 2957 C C . ILE A 1 383 ? -33.123 35.277 -15.459 1.00 18.29 383 ILE A C 1
ATOM 2958 O O . ILE A 1 383 ? -33.583 35.186 -16.607 1.00 16.84 383 ILE A O 1
ATOM 2963 N N . LEU A 1 384 ? -32.625 34.218 -14.819 1.00 16.28 384 LEU A N 1
ATOM 2964 C CA . LEU A 1 384 ? -32.476 32.946 -15.521 1.00 15.96 384 LEU A CA 1
ATOM 2965 C C . LEU A 1 384 ? -33.829 32.380 -15.951 1.00 17.82 384 LEU A C 1
ATOM 2966 O O . LEU A 1 384 ? -33.996 31.945 -17.098 1.00 18.25 384 LEU A O 1
ATOM 2971 N N . ASP A 1 385 ? -34.819 32.388 -15.052 1.00 19.10 385 ASP A N 1
ATOM 2972 C CA . ASP A 1 385 ? -36.166 31.969 -15.452 1.00 20.83 385 ASP A CA 1
ATOM 2973 C C . ASP A 1 385 ? -36.724 32.857 -16.564 1.00 21.54 385 ASP A C 1
ATOM 2974 O O . ASP A 1 385 ? -37.366 32.360 -17.498 1.00 20.68 385 ASP A O 1
ATOM 2979 N N . ALA A 1 386 ? -36.496 34.173 -16.484 1.00 19.01 386 ALA A N 1
ATOM 2980 C CA . ALA A 1 386 ? -36.998 35.071 -17.530 1.00 22.18 386 ALA A CA 1
ATOM 2981 C C . ALA A 1 386 ? -36.348 34.768 -18.872 1.00 21.52 386 ALA A C 1
ATOM 2982 O O . ALA A 1 386 ? -37.019 34.753 -19.914 1.00 22.91 386 ALA A O 1
ATOM 2984 N N . TYR A 1 387 ? -35.042 34.521 -18.861 1.00 21.46 387 TYR A N 1
ATOM 2985 C CA . TYR A 1 387 ? -34.341 34.099 -20.067 1.00 20.69 387 TYR A CA 1
ATOM 2986 C C . TYR A 1 387 ? -34.895 32.775 -20.591 1.00 22.21 387 TYR A C 1
ATOM 2987 O O . TYR A 1 387 ? -35.201 32.644 -21.781 1.00 23.32 387 TYR A O 1
ATOM 2996 N N . TYR A 1 388 ? -35.054 31.787 -19.703 1.00 19.29 388 TYR A N 1
ATOM 2997 C CA . TYR A 1 388 ? -35.481 30.450 -20.118 1.00 21.64 388 TYR A CA 1
ATOM 2998 C C . TYR A 1 388 ? -36.885 30.462 -20.709 1.00 23.23 388 TYR A C 1
ATOM 2999 O O . TYR A 1 388 ? -37.144 29.804 -21.725 1.00 23.95 388 TYR A O 1
ATOM 3008 N N . ASP A 1 389 ? -37.797 31.206 -20.095 1.00 22.21 389 ASP A N 1
ATOM 3009 C CA . ASP A 1 389 ? -39.195 31.241 -20.505 1.00 24.84 389 ASP A CA 1
ATOM 3010 C C . ASP A 1 389 ? -39.511 32.409 -21.431 1.00 26.04 389 ASP A C 1
ATOM 3011 O O . ASP A 1 389 ? -40.672 32.575 -21.812 1.00 25.61 389 ASP A O 1
ATOM 3016 N N . SER A 1 390 ? -38.510 33.219 -21.796 1.00 23.50 390 SER A N 1
ATOM 3017 C CA . SER A 1 390 ? -38.693 34.395 -22.655 1.00 24.47 390 SER A CA 1
ATOM 3018 C C . SER A 1 390 ? -39.754 35.340 -22.085 1.00 27.89 390 SER A C 1
ATOM 3019 O O . SER A 1 390 ? -40.692 35.765 -22.771 1.00 29.07 390 SER A O 1
ATOM 3022 N N . ILE A 1 391 ? -39.594 35.680 -20.814 1.00 25.09 391 ILE A N 1
ATOM 3023 C CA . ILE A 1 391 ? -40.541 36.531 -20.103 1.00 24.87 391 ILE A CA 1
ATOM 3024 C C . ILE A 1 391 ? -40.140 37.985 -20.305 1.00 31.65 391 ILE A C 1
ATOM 3025 O O . ILE A 1 391 ? -39.050 38.403 -19.896 1.00 28.39 391 ILE A O 1
ATOM 3030 N N . SER A 1 392 ? -41.025 38.762 -20.920 1.00 28.53 392 SER A N 1
ATOM 3031 C CA . SER A 1 392 ? -40.706 40.152 -21.194 1.00 30.13 392 SER A CA 1
ATOM 3032 C C . SER A 1 392 ? -40.876 40.999 -19.939 1.00 27.67 392 SER A C 1
ATOM 3033 O O . SER A 1 392 ? -41.552 40.618 -18.979 1.00 29.29 392 SER A O 1
ATOM 3036 N N . GLY A 1 393 ? -40.247 42.167 -19.956 1.00 25.52 393 GLY A N 1
ATOM 3037 C CA . GLY A 1 393 ? -40.428 43.125 -18.888 1.00 26.68 393 GLY A CA 1
ATOM 3038 C C . GLY A 1 393 ? -39.657 42.836 -17.627 1.00 27.34 393 GLY A C 1
ATOM 3039 O O . GLY A 1 393 ? -39.982 43.405 -16.576 1.00 29.27 393 GLY A O 1
ATOM 3040 N N . VAL A 1 394 ? -38.654 41.968 -17.684 1.00 23.69 394 VAL A N 1
ATOM 3041 C CA . VAL A 1 394 ? -37.832 41.630 -16.525 1.00 20.16 394 VAL A CA 1
ATOM 3042 C C . VAL A 1 394 ? -36.458 42.287 -16.608 1.00 19.96 394 VAL A C 1
ATOM 3043 O O . VAL A 1 394 ? -36.013 42.943 -15.666 1.00 22.48 394 VAL A O 1
ATOM 3047 N N . TYR A 1 395 ? -35.768 42.106 -17.725 1.00 21.13 395 TYR A N 1
ATOM 3048 C CA . TYR A 1 395 ? -34.465 42.729 -17.907 1.00 19.83 395 TYR A CA 1
ATOM 3049 C C . TYR A 1 395 ? -34.380 43.299 -19.316 1.00 21.04 395 TYR A C 1
ATOM 3050 O O . TYR A 1 395 ? -35.179 42.958 -20.194 1.00 20.69 395 TYR A O 1
ATOM 3059 N N . GLU A 1 396 ? -33.392 44.168 -19.523 1.00 21.67 396 GLU A N 1
ATOM 3060 C CA . GLU A 1 396 ? -33.126 44.754 -20.821 1.00 22.74 396 GLU A CA 1
ATOM 3061 C C . GLU A 1 396 ? -31.761 44.290 -21.303 1.00 22.43 396 GLU A C 1
ATOM 3062 O O . GLU A 1 396 ? -30.773 44.421 -20.569 1.00 22.52 396 GLU A O 1
ATOM 3068 N N . PRO A 1 397 ? -31.664 43.730 -22.503 1.00 22.22 397 PRO A N 1
ATOM 3069 C CA . PRO A 1 397 ? -30.400 43.120 -22.934 1.00 20.45 397 PRO A CA 1
ATOM 3070 C C . PRO A 1 397 ? -29.456 44.109 -23.591 1.00 24.88 397 PRO A C 1
ATOM 3071 O O . PRO A 1 397 ? -28.847 43.785 -24.614 1.00 26.49 397 PRO A O 1
ATOM 3075 N N . ASP A 1 398 ? -29.311 45.303 -23.030 1.00 20.96 398 ASP A N 1
ATOM 3076 C CA . ASP A 1 398 ? -28.504 46.324 -23.688 1.00 26.20 398 ASP A CA 1
ATOM 3077 C C . ASP A 1 398 ? -27.524 46.973 -22.729 1.00 25.58 398 ASP A C 1
ATOM 3078 O O . ASP A 1 398 ? -27.271 48.180 -22.799 1.00 23.18 398 ASP A O 1
ATOM 3083 N N . PHE A 1 399 ? -26.952 46.195 -21.809 1.00 20.35 399 PHE A N 1
ATOM 3084 C CA . PHE A 1 399 ? -25.866 46.734 -21.008 1.00 19.51 399 PHE A CA 1
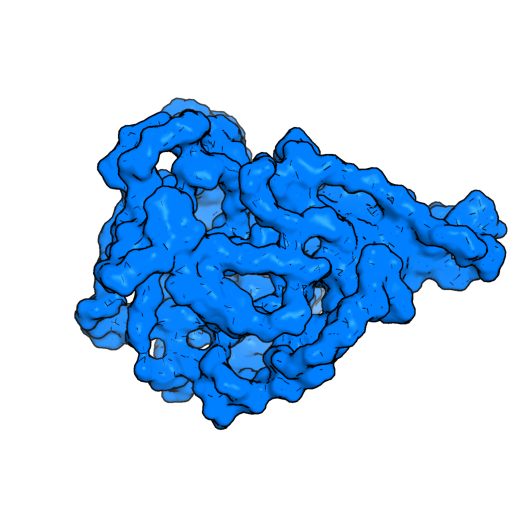ATOM 3085 C C . PHE A 1 399 ? -24.739 47.180 -21.940 1.00 20.50 399 PHE A C 1
ATOM 3086 O O . PHE A 1 399 ? -24.306 46.396 -22.796 1.00 22.30 399 PHE A O 1
ATOM 3094 N N . PRO A 1 400 ? -24.248 48.412 -21.815 1.00 21.36 400 PRO A N 1
ATOM 3095 C CA . PRO A 1 400 ? -23.345 48.962 -22.835 1.00 23.93 400 PRO A CA 1
ATOM 3096 C C . PRO A 1 400 ? -21.909 48.489 -22.685 1.00 23.73 400 PRO A C 1
ATOM 3097 O O . PRO A 1 400 ? -21.428 48.201 -21.585 1.00 19.57 400 PRO A O 1
ATOM 3101 N N . ASN A 1 401 ? -21.211 48.455 -23.827 1.00 21.27 401 ASN A N 1
ATOM 3102 C CA . ASN A 1 401 ? -19.808 48.078 -23.877 1.00 20.33 401 ASN A CA 1
ATOM 3103 C C . ASN A 1 401 ? -18.869 49.186 -23.430 1.00 22.20 401 ASN A C 1
ATOM 3104 O O . ASN A 1 401 ? -17.669 48.934 -23.291 1.00 24.40 401 ASN A O 1
ATOM 3109 N N . LYS A 1 402 ? -19.372 50.403 -23.225 1.00 19.88 402 LYS A N 1
ATOM 3110 C CA . LYS A 1 402 ? -18.567 51.578 -22.925 1.00 20.46 402 LYS A CA 1
ATOM 3111 C C . LYS A 1 402 ? -19.407 52.491 -22.051 1.00 19.66 402 LYS A C 1
ATOM 3112 O O . LYS A 1 402 ? -20.638 52.452 -22.136 1.00 23.35 402 LYS A O 1
ATOM 3118 N N . PRO A 1 403 ? -18.786 53.330 -21.225 1.00 19.97 403 PRO A N 1
ATOM 3119 C CA . PRO A 1 403 ? -19.567 54.292 -20.454 1.00 19.48 403 PRO A CA 1
ATOM 3120 C C . PRO A 1 403 ? -20.252 55.282 -21.376 1.00 25.05 403 PRO A C 1
ATOM 3121 O O . PRO A 1 403 ? -19.737 55.603 -22.465 1.00 23.47 403 PRO A O 1
ATOM 3125 N N . PRO A 1 404 ? -21.425 55.788 -20.982 1.00 23.30 404 PRO A N 1
ATOM 3126 C CA . PRO A 1 404 ? -22.183 56.664 -21.886 1.00 25.93 404 PRO A CA 1
ATOM 3127 C C . PRO A 1 404 ? -21.573 58.039 -22.037 1.00 28.15 404 PRO A C 1
ATOM 3128 O O . PRO A 1 404 ? -21.870 58.726 -23.024 1.00 28.82 404 PRO A O 1
ATOM 3132 N N . PHE A 1 405 ? -20.738 58.464 -21.097 1.00 25.21 405 PHE A N 1
ATOM 3133 C CA . PHE A 1 405 ? -20.115 59.782 -21.142 1.00 30.53 405 PHE A CA 1
ATOM 3134 C C . PHE A 1 405 ? -18.674 59.619 -20.689 1.00 30.20 405 PHE A C 1
ATOM 3135 O O . PHE A 1 405 ? -18.414 59.241 -19.543 1.00 25.24 405 PHE A O 1
ATOM 3143 N N . PHE A 1 406 ? -17.736 59.874 -21.593 1.00 29.22 406 PHE A N 1
ATOM 3144 C CA . PHE A 1 406 ? -16.328 59.816 -21.237 1.00 27.87 406 PHE A CA 1
ATOM 3145 C C . PHE A 1 406 ? -15.900 61.112 -20.568 1.00 28.63 406 PHE A C 1
ATOM 3146 O O . PHE A 1 406 ? -16.264 62.207 -21.009 1.00 34.28 406 PHE A O 1
ATOM 3154 N N . PHE A 1 407 ? -15.130 60.977 -19.495 1.00 28.01 407 PHE A N 1
ATOM 3155 C CA . PHE A 1 407 ? -14.556 62.106 -18.778 1.00 28.08 407 PHE A CA 1
ATOM 3156 C C . PHE A 1 407 ? -13.240 61.635 -18.169 1.00 28.77 407 PHE A C 1
ATOM 3157 O O . PHE A 1 407 ? -12.807 60.504 -18.397 1.00 30.17 407 PHE A O 1
ATOM 3165 N N . ASN A 1 408 ? -12.579 62.522 -17.422 1.00 24.78 408 ASN A N 1
ATOM 3166 C CA . ASN A 1 408 ? -11.303 62.196 -16.788 1.00 26.18 408 ASN A CA 1
ATOM 3167 C C . ASN A 1 408 ? -11.632 61.365 -15.548 1.00 23.43 408 ASN A C 1
ATOM 3168 O O . ASN A 1 408 ? -11.720 61.862 -14.423 1.00 23.16 408 ASN A O 1
ATOM 3173 N N . PHE A 1 409 ? -11.813 60.060 -15.787 1.00 24.12 409 PHE A N 1
ATOM 3174 C CA . PHE A 1 409 ? -12.419 59.162 -14.801 1.00 23.02 409 PHE A CA 1
ATOM 3175 C C . PHE A 1 409 ? -11.765 59.256 -13.427 1.00 24.07 409 PHE A C 1
ATOM 3176 O O . PHE A 1 409 ? -12.459 59.267 -12.402 1.00 23.85 409 PHE A O 1
ATOM 3184 N N . THR A 1 410 ? -10.436 59.300 -13.374 1.00 22.29 410 THR A N 1
ATOM 3185 C CA . THR A 1 410 ? -9.718 59.199 -12.114 1.00 22.44 410 THR A CA 1
ATOM 3186 C C . THR A 1 410 ? -9.252 60.553 -11.582 1.00 23.91 410 THR A C 1
ATOM 3187 O O . THR A 1 410 ? -8.502 60.594 -10.605 1.00 24.46 410 THR A O 1
ATOM 3191 N N . ALA A 1 411 ? -9.689 61.649 -12.185 1.00 25.73 411 ALA A N 1
ATOM 3192 C CA . ALA A 1 411 ? -9.365 62.968 -11.654 1.00 29.41 411 ALA A CA 1
ATOM 3193 C C . ALA A 1 411 ? -10.052 63.161 -10.307 1.00 27.40 411 ALA A C 1
ATOM 3194 O O . ALA A 1 411 ? -11.271 62.984 -10.210 1.00 29.26 411 ALA A O 1
ATOM 3196 N N . PRO A 1 412 ? -9.319 63.527 -9.262 1.00 30.93 412 PRO A N 1
ATOM 3197 C CA . PRO A 1 412 ? -9.912 63.582 -7.921 1.00 32.40 412 PRO A CA 1
ATOM 3198 C C . PRO A 1 412 ? -10.998 64.644 -7.811 1.00 34.76 412 PRO A C 1
ATOM 3199 O O . PRO A 1 412 ? -11.039 65.619 -8.565 1.00 33.84 412 PRO A O 1
ATOM 3203 N N . ASN A 1 413 ? -11.891 64.416 -6.849 1.00 34.10 413 ASN A N 1
ATOM 3204 C CA . ASN A 1 413 ? -12.985 65.324 -6.523 1.00 35.71 413 ASN A CA 1
ATOM 3205 C C . ASN A 1 413 ? -13.755 65.837 -7.744 1.00 35.75 413 ASN A C 1
ATOM 3206 O O . ASN A 1 413 ? -13.800 67.042 -7.993 1.00 40.60 413 ASN A O 1
ATOM 3211 N N . PRO A 1 414 ? -14.387 64.946 -8.507 1.00 38.17 414 PRO A N 1
ATOM 3212 C CA . PRO A 1 414 ? -15.181 65.389 -9.653 1.00 32.81 414 PRO A CA 1
ATOM 3213 C C . PRO A 1 414 ? -16.343 66.251 -9.197 1.00 35.77 414 PRO A C 1
ATOM 3214 O O . PRO A 1 414 ? -16.723 66.219 -8.017 1.00 36.38 414 PRO A O 1
ATOM 3218 N N . PRO A 1 415 ? -16.930 67.040 -10.093 1.00 39.95 415 PRO A N 1
ATOM 3219 C CA . PRO A 1 415 ? -18.024 67.925 -9.682 1.00 43.46 415 PRO A CA 1
ATOM 3220 C C . PRO A 1 415 ? -19.252 67.140 -9.238 1.00 43.47 415 PRO A C 1
ATOM 3221 O O . PRO A 1 415 ? -19.535 66.046 -9.736 1.00 41.98 415 PRO A O 1
ATOM 3225 N N . GLN A 1 416 ? -19.990 67.735 -8.294 1.00 42.63 416 GLN A N 1
ATOM 3226 C CA . GLN A 1 416 ? -21.112 67.074 -7.631 1.00 40.75 416 GLN A CA 1
ATOM 3227 C C . GLN A 1 416 ? -22.163 66.550 -8.604 1.00 41.32 416 GLN A C 1
ATOM 3228 O O . GLN A 1 416 ? -22.881 65.603 -8.265 1.00 39.61 416 GLN A O 1
ATOM 3234 N N . ASP A 1 417 ? -22.279 67.145 -9.797 1.00 38.58 417 ASP A N 1
ATOM 3235 C CA . ASP A 1 417 ? -23.240 66.659 -10.783 1.00 39.11 417 ASP A CA 1
ATOM 3236 C C . ASP A 1 417 ? -22.914 65.243 -11.233 1.00 39.58 417 ASP A C 1
ATOM 3237 O O . ASP A 1 417 ? -23.819 64.491 -11.615 1.00 35.88 417 ASP A O 1
ATOM 3242 N N . LEU A 1 418 ? -21.635 64.868 -11.214 1.00 34.07 418 LEU A N 1
ATOM 3243 C CA . LEU A 1 418 ? -21.239 63.538 -11.658 1.00 33.30 418 LEU A CA 1
ATOM 3244 C C . LEU A 1 418 ? -21.511 62.463 -10.616 1.00 30.89 418 LEU A C 1
ATOM 3245 O O . LEU A 1 418 ? -21.206 61.293 -10.864 1.00 30.04 418 LEU A O 1
ATOM 3250 N N . TRP A 1 419 ? -22.075 62.822 -9.462 1.00 28.64 419 TRP A N 1
ATOM 3251 C CA . TRP A 1 419 ? -22.360 61.812 -8.447 1.00 27.73 419 TRP A CA 1
ATOM 3252 C C . TRP A 1 419 ? -23.511 60.906 -8.856 1.00 23.17 419 TRP A C 1
ATOM 3253 O O . TRP A 1 419 ? -23.559 59.743 -8.445 1.00 22.94 419 TRP A O 1
ATOM 3264 N N . PHE A 1 420 ? -24.455 61.418 -9.633 1.00 23.14 420 PHE A N 1
ATOM 3265 C CA . PHE A 1 420 ? -25.734 60.744 -9.771 1.00 23.86 420 PHE A CA 1
ATOM 3266 C C . PHE A 1 420 ? -25.683 59.626 -10.799 1.00 23.62 420 PHE A C 1
ATOM 3267 O O . PHE A 1 420 ? -24.902 59.658 -11.753 1.00 22.44 420 PHE A O 1
ATOM 3275 N N . THR A 1 421 ? -26.525 58.619 -10.581 1.00 22.28 421 THR A N 1
ATOM 3276 C CA . THR A 1 421 ? -26.645 57.494 -11.497 1.00 21.34 421 THR A CA 1
ATOM 3277 C C . THR A 1 421 ? -28.124 57.204 -11.689 1.00 23.78 421 THR A C 1
ATOM 3278 O O . THR A 1 421 ? -28.990 57.963 -11.242 1.00 25.97 421 THR A O 1
ATOM 3282 N N . LYS A 1 422 ? -28.414 56.098 -12.370 1.00 24.52 422 LYS A N 1
ATOM 3283 C CA . LYS A 1 422 ? -29.772 55.731 -12.740 1.00 25.76 422 LYS A CA 1
ATOM 3284 C C . LYS A 1 422 ? -29.928 54.224 -12.611 1.00 23.86 422 LYS A C 1
ATOM 3285 O O . LYS A 1 422 ? -29.070 53.467 -13.078 1.00 20.93 422 LYS A O 1
ATOM 3291 N N . ARG A 1 423 ? -31.021 53.788 -11.995 1.00 21.65 423 ARG A N 1
ATOM 3292 C CA . ARG A 1 423 ? -31.220 52.363 -11.784 1.00 19.95 423 ARG A CA 1
ATOM 3293 C C . ARG A 1 423 ? -31.698 51.681 -13.062 1.00 22.96 423 ARG A C 1
ATOM 3294 O O . ARG A 1 423 ? -32.312 52.298 -13.936 1.00 25.07 423 ARG A O 1
ATOM 3302 N N . GLY A 1 424 ? -31.406 50.390 -13.166 1.00 19.88 424 GLY A N 1
ATOM 3303 C CA . GLY A 1 424 ? -31.875 49.608 -14.296 1.00 21.63 424 GLY A CA 1
ATOM 3304 C C . GLY A 1 424 ? -31.528 48.154 -14.075 1.00 21.47 424 GLY A C 1
ATOM 3305 O O . GLY A 1 424 ? -30.785 47.804 -13.155 1.00 20.02 424 GLY A O 1
ATOM 3306 N N . THR A 1 425 ? -32.088 47.302 -14.934 1.00 18.64 425 THR A N 1
ATOM 3307 C CA . THR A 1 425 ? -31.829 45.857 -14.883 1.00 18.64 425 THR A CA 1
ATOM 3308 C C . THR A 1 425 ? -31.370 45.447 -16.278 1.00 18.29 425 THR A C 1
ATOM 3309 O O . THR A 1 425 ? -32.142 44.900 -17.070 1.00 21.24 425 THR A O 1
ATOM 3313 N N . LYS A 1 426 ? -30.107 45.734 -16.579 1.00 18.85 426 LYS A N 1
ATOM 3314 C CA . LYS A 1 426 ? -29.565 45.529 -17.914 1.00 21.49 426 LYS A CA 1
ATOM 3315 C C . LYS A 1 426 ? -28.548 44.401 -17.893 1.00 18.62 426 LYS A C 1
ATOM 3316 O O . LYS A 1 426 ? -27.787 44.250 -16.932 1.00 22.91 426 LYS A O 1
ATOM 3322 N N . VAL A 1 427 ? -28.553 43.600 -18.955 1.00 19.39 427 VAL A N 1
ATOM 3323 C CA . VAL A 1 427 ? -27.633 42.484 -19.084 1.00 18.00 427 VAL A CA 1
ATOM 3324 C C . VAL A 1 427 ? -26.924 42.601 -20.422 1.00 19.06 427 VAL A C 1
ATOM 3325 O O . VAL A 1 427 ? -27.358 43.321 -21.328 1.00 19.60 427 VAL A O 1
ATOM 3329 N N . LYS A 1 428 ? -25.802 41.899 -20.520 1.00 18.48 428 LYS A N 1
ATOM 3330 C CA . LYS A 1 428 ? -25.001 41.832 -21.738 1.00 18.43 428 LYS A CA 1
ATOM 3331 C C . LYS A 1 428 ? -25.144 40.427 -22.307 1.00 19.96 428 LYS A C 1
ATOM 3332 O O . LYS A 1 428 ? -24.839 39.446 -21.623 1.00 18.72 428 LYS A O 1
ATOM 3338 N N . VAL A 1 429 ? -25.621 40.329 -23.543 1.00 18.53 429 VAL A N 1
ATOM 3339 C CA . VAL A 1 429 ? -25.868 39.043 -24.181 1.00 15.90 429 VAL A CA 1
ATOM 3340 C C . VAL A 1 429 ? -24.757 38.800 -25.187 1.00 22.84 429 VAL A C 1
ATOM 3341 O O . VAL A 1 429 ? -24.471 39.669 -26.020 1.00 23.40 429 VAL A O 1
ATOM 3345 N N . VAL A 1 430 ? -24.112 37.634 -25.102 1.00 18.92 430 VAL A N 1
ATOM 3346 C CA . VAL A 1 430 ? -23.044 37.281 -26.029 1.00 20.98 430 VAL A CA 1
ATOM 3347 C C . VAL A 1 430 ? -23.290 35.884 -26.576 1.00 22.59 430 VAL A C 1
ATOM 3348 O O . VAL A 1 430 ? -23.896 35.028 -25.919 1.00 20.04 430 VAL A O 1
ATOM 3352 N N . GLU A 1 431 ? -22.821 35.665 -27.804 1.00 21.71 431 GLU A N 1
ATOM 3353 C CA . GLU A 1 431 ? -22.863 34.343 -28.404 1.00 21.18 431 GLU A CA 1
ATOM 3354 C C . GLU A 1 431 ? -21.830 33.436 -27.754 1.00 20.56 431 GLU A C 1
ATOM 3355 O O . GLU A 1 431 ? -20.770 33.885 -27.308 1.00 21.92 431 GLU A O 1
ATOM 3361 N N . TYR A 1 432 ? -22.141 32.143 -27.726 1.00 21.23 432 TYR A N 1
ATOM 3362 C CA . TYR A 1 432 ? -21.214 31.155 -27.186 1.00 20.72 432 TYR A CA 1
ATOM 3363 C C . TYR A 1 432 ? -19.866 31.263 -27.883 1.00 22.97 432 TYR A C 1
ATOM 3364 O O . TYR A 1 432 ? -19.796 31.347 -29.114 1.00 24.35 432 TYR A O 1
ATOM 3373 N N . GLY A 1 433 ? -18.796 31.260 -27.090 1.00 22.09 433 GLY A N 1
ATOM 3374 C CA . GLY A 1 433 ? -17.453 31.290 -27.627 1.00 21.68 433 GLY A CA 1
ATOM 3375 C C . GLY A 1 433 ? -16.879 32.670 -27.857 1.00 23.49 433 GLY A C 1
ATOM 3376 O O . GLY A 1 433 ? -15.708 32.777 -28.256 1.00 25.17 433 GLY A O 1
ATOM 3377 N N . THR A 1 434 ? -17.651 33.724 -27.609 1.00 19.64 434 THR A N 1
ATOM 3378 C CA . THR A 1 434 ? -17.143 35.081 -27.787 1.00 20.65 434 THR A CA 1
ATOM 3379 C C . THR A 1 434 ? -15.949 35.321 -26.874 1.00 23.76 434 THR A C 1
ATOM 3380 O O . THR A 1 434 ? -15.988 35.005 -25.683 1.00 20.31 434 THR A O 1
ATOM 3384 N N . ILE A 1 435 ? -14.874 35.873 -27.425 1.00 21.52 435 ILE A N 1
ATOM 3385 C CA . ILE A 1 435 ? -13.716 36.221 -26.610 1.00 20.68 435 ILE A CA 1
ATOM 3386 C C . ILE A 1 435 ? -13.837 37.683 -26.200 1.00 20.13 435 ILE A C 1
ATOM 3387 O O . ILE A 1 435 ? -13.845 38.575 -27.054 1.00 20.44 435 ILE A O 1
ATOM 3392 N N . LEU A 1 436 ? -13.945 37.930 -24.890 1.00 19.95 436 LEU A N 1
ATOM 3393 C CA . LEU A 1 436 ? -14.112 39.274 -24.359 1.00 19.48 436 LEU A CA 1
ATOM 3394 C C . LEU A 1 436 ? -12.822 39.752 -23.707 1.00 18.68 436 LEU A C 1
ATOM 3395 O O . LEU A 1 436 ? -12.162 38.994 -22.991 1.00 19.55 436 LEU A O 1
ATOM 3400 N N . GLU A 1 437 ? -12.468 41.008 -23.963 1.00 17.07 437 GLU A N 1
ATOM 3401 C CA . GLU A 1 437 ? -11.566 41.749 -23.093 1.00 16.12 437 GLU A CA 1
ATOM 3402 C C . GLU A 1 437 ? -12.407 42.775 -22.350 1.00 16.16 437 GLU A C 1
ATOM 3403 O O . GLU A 1 437 ? -13.015 43.659 -22.971 1.00 18.58 437 GLU A O 1
ATOM 3409 N N . VAL A 1 438 ? -12.459 42.642 -21.032 1.00 17.48 438 VAL A N 1
ATOM 3410 C CA . VAL A 1 438 ? -13.207 43.543 -20.168 1.00 15.79 438 VAL A CA 1
ATOM 3411 C C . VAL A 1 438 ? -12.201 44.382 -19.402 1.00 15.24 438 VAL A C 1
ATOM 3412 O O . VAL A 1 438 ? -11.356 43.841 -18.684 1.00 16.18 438 VAL A O 1
ATOM 3416 N N . VAL A 1 439 ? -12.284 45.702 -19.550 1.00 14.66 439 VAL A N 1
ATOM 3417 C CA . VAL A 1 439 ? -11.395 46.610 -18.845 1.00 15.54 439 VAL A CA 1
ATOM 3418 C C . VAL A 1 439 ? -12.222 47.323 -17.790 1.00 13.65 439 VAL A C 1
ATOM 3419 O O . VAL A 1 439 ? -13.146 48.071 -18.131 1.00 16.69 439 VAL A O 1
ATOM 3423 N N . PHE A 1 440 ? -11.906 47.052 -16.525 1.00 15.40 440 PHE A N 1
ATOM 3424 C CA . PHE A 1 440 ? -12.538 47.717 -15.390 1.00 16.32 440 PHE A CA 1
ATOM 3425 C C . PHE A 1 440 ? -11.830 49.031 -15.129 1.00 16.03 440 PHE A C 1
ATOM 3426 O O . PHE A 1 440 ? -10.610 49.055 -14.948 1.00 17.20 440 PHE A O 1
ATOM 3434 N N . GLN A 1 441 ? -12.589 50.121 -15.082 1.00 16.15 441 GLN A N 1
ATOM 3435 C CA . GLN A 1 441 ? -12.022 51.446 -14.858 1.00 15.74 441 GLN A CA 1
ATOM 3436 C C . GLN A 1 441 ? -12.644 52.053 -13.605 1.00 15.17 441 GLN A C 1
ATOM 3437 O O . GLN A 1 441 ? -13.811 52.444 -13.628 1.00 16.08 441 GLN A O 1
ATOM 3443 N N . ASP A 1 442 ? -11.871 52.142 -12.528 1.00 15.60 442 ASP A N 1
ATOM 3444 C CA . ASP A 1 442 ? -12.344 52.875 -11.358 1.00 19.84 442 ASP A CA 1
ATOM 3445 C C . ASP A 1 442 ? -12.506 54.348 -11.712 1.00 22.26 442 ASP A C 1
ATOM 3446 O O . ASP A 1 442 ? -11.745 54.891 -12.520 1.00 19.84 442 ASP A O 1
ATOM 3451 N N . THR A 1 443 ? -13.527 54.988 -11.138 1.00 19.26 443 THR A N 1
ATOM 3452 C CA . THR A 1 443 ? -13.640 56.438 -11.202 1.00 20.39 443 THR A CA 1
ATOM 3453 C C . THR A 1 443 ? -13.370 57.020 -9.825 1.00 21.57 443 THR A C 1
ATOM 3454 O O . THR A 1 443 ? -13.362 56.316 -8.814 1.00 18.43 443 THR A O 1
ATOM 3458 N N . ALA A 1 444 ? -13.126 58.323 -9.799 1.00 21.96 444 ALA A N 1
ATOM 3459 C CA . ALA A 1 444 ? -12.881 59.013 -8.545 1.00 22.37 444 ALA A CA 1
ATOM 3460 C C . ALA A 1 444 ? -14.159 59.561 -7.925 1.00 22.60 444 ALA A C 1
ATOM 3461 O O . ALA A 1 444 ? -14.080 60.270 -6.917 1.00 24.40 444 ALA A O 1
ATOM 3463 N N . ILE A 1 445 ? -15.322 59.256 -8.507 1.00 21.25 445 ILE A N 1
ATOM 3464 C CA . ILE A 1 445 ? -16.592 59.762 -7.988 1.00 21.30 445 ILE A CA 1
ATOM 3465 C C . ILE A 1 445 ? -16.771 59.263 -6.564 1.00 23.95 445 ILE A C 1
ATOM 3466 O O . ILE A 1 445 ? -16.749 58.053 -6.313 1.00 19.99 445 ILE A O 1
ATOM 3471 N N . LEU A 1 446 ? -16.923 60.202 -5.620 1.00 21.78 446 LEU A N 1
ATOM 3472 C CA . LEU A 1 446 ? -17.110 59.923 -4.195 1.00 22.92 446 LEU A CA 1
ATOM 3473 C C . LEU A 1 446 ? -15.938 59.156 -3.595 1.00 24.75 446 LEU A C 1
ATOM 3474 O O . LEU A 1 446 ? -16.082 58.512 -2.549 1.00 29.40 446 LEU A O 1
ATOM 3479 N N . GLY A 1 447 ? -14.769 59.235 -4.225 1.00 21.25 447 GLY A N 1
ATOM 3480 C CA . GLY A 1 447 ? -13.569 58.624 -3.691 1.00 21.30 447 GLY A CA 1
ATOM 3481 C C . GLY A 1 447 ? -13.053 57.462 -4.518 1.00 25.18 447 GLY A C 1
ATOM 3482 O O . GLY A 1 447 ? -13.767 56.473 -4.725 1.00 21.71 447 GLY A O 1
ATOM 3483 N N . ALA A 1 448 ? -11.818 57.587 -5.012 1.00 22.78 448 ALA A N 1
ATOM 3484 C CA . ALA A 1 448 ? -11.131 56.451 -5.614 1.00 25.56 448 ALA A CA 1
ATOM 3485 C C . ALA A 1 448 ? -11.041 55.317 -4.607 1.00 24.52 448 ALA A C 1
ATOM 3486 O O . ALA A 1 448 ? -10.820 55.534 -3.410 1.00 20.60 448 ALA A O 1
ATOM 3488 N N . GLU A 1 449 ? -11.224 54.097 -5.097 1.00 20.63 449 GLU A N 1
ATOM 3489 C CA . GLU A 1 449 ? -11.327 52.953 -4.210 1.00 22.52 449 GLU A CA 1
ATOM 3490 C C . GLU A 1 449 ? -11.013 51.705 -5.024 1.00 19.07 449 GLU A C 1
ATOM 3491 O O . GLU A 1 449 ? -11.396 51.620 -6.195 1.00 18.48 449 GLU A O 1
ATOM 3497 N N . SER A 1 450 ? -10.307 50.757 -4.415 1.00 18.06 450 SER A N 1
ATOM 3498 C CA . SER A 1 450 ? -10.065 49.477 -5.072 1.00 18.64 450 SER A CA 1
ATOM 3499 C C . SER A 1 450 ? -11.295 48.586 -4.927 1.00 18.54 450 SER A C 1
ATOM 3500 O O . SER A 1 450 ? -11.761 48.337 -3.810 1.00 21.65 450 SER A O 1
ATOM 3503 N N . HIS A 1 451 ? -11.811 48.103 -6.053 1.00 17.79 451 HIS A N 1
ATOM 3504 C CA . HIS A 1 451 ? -12.990 47.253 -6.030 1.00 15.83 451 HIS A CA 1
ATOM 3505 C C . HIS A 1 451 ? -12.620 45.843 -6.459 1.00 15.92 451 HIS A C 1
ATOM 3506 O O . HIS A 1 451 ? -12.012 45.664 -7.526 1.00 15.07 451 HIS A O 1
ATOM 3513 N N . PRO A 1 452 ? -12.968 44.823 -5.664 1.00 14.84 452 PRO A N 1
ATOM 3514 C CA . PRO A 1 452 ? -12.718 43.438 -6.074 1.00 13.92 452 PRO A CA 1
ATOM 3515 C C . PRO A 1 452 ? -13.830 42.924 -6.978 1.00 15.42 452 PRO A C 1
ATOM 3516 O O . PRO A 1 452 ? -14.876 42.456 -6.513 1.00 14.26 452 PRO A O 1
ATOM 3520 N N . MET A 1 453 ? -13.622 43.025 -8.287 1.00 13.92 453 MET A N 1
ATOM 3521 C CA . MET A 1 453 ? -14.646 42.626 -9.242 1.00 13.77 453 MET A CA 1
ATOM 3522 C C . MET A 1 453 ? -14.617 41.119 -9.466 1.00 15.33 453 MET A C 1
ATOM 3523 O O . MET A 1 453 ? -13.556 40.530 -9.700 1.00 14.34 453 MET A O 1
ATOM 3528 N N . HIS A 1 454 ? -15.798 40.510 -9.448 1.00 13.40 454 HIS A N 1
ATOM 3529 C CA . HIS A 1 454 ? -15.946 39.061 -9.473 1.00 14.09 454 HIS A CA 1
ATOM 3530 C C . HIS A 1 454 ? -16.928 38.661 -10.563 1.00 14.64 454 HIS A C 1
ATOM 3531 O O . HIS A 1 454 ? -17.986 39.279 -10.704 1.00 14.69 454 HIS A O 1
ATOM 3538 N N . LEU A 1 455 ? -16.597 37.609 -11.312 1.00 12.85 455 LEU A N 1
ATOM 3539 C CA . LEU A 1 455 ? -17.447 37.104 -12.390 1.00 14.20 455 LEU A CA 1
ATOM 3540 C C . LEU A 1 455 ? -17.829 35.662 -12.080 1.00 13.76 455 LEU A C 1
ATOM 3541 O O . LEU A 1 455 ? -16.952 34.798 -11.966 1.00 16.61 455 LEU A O 1
ATOM 3546 N N . HIS A 1 456 ? -19.129 35.407 -11.937 1.00 13.97 456 HIS A N 1
ATOM 3547 C CA . HIS A 1 456 ? -19.618 34.040 -11.823 1.00 12.97 456 HIS 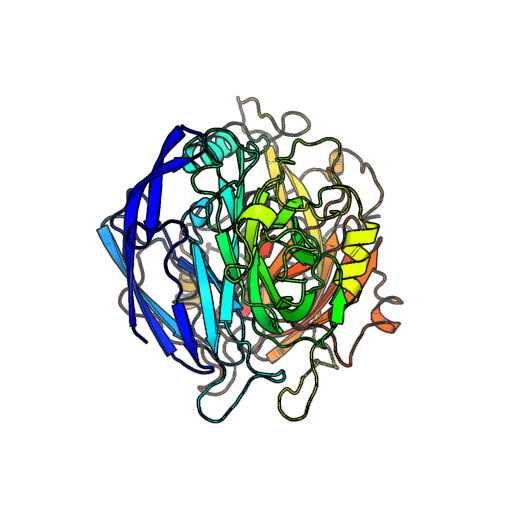A CA 1
ATOM 3548 C C . HIS A 1 456 ? -19.436 33.304 -13.151 1.00 14.66 456 HIS A C 1
ATOM 3549 O O . HIS A 1 456 ? -19.454 33.910 -14.223 1.00 14.92 456 HIS A O 1
ATOM 3556 N N . GLY A 1 457 ? -19.335 31.975 -13.073 1.00 14.74 457 GLY A N 1
ATOM 3557 C CA . GLY A 1 457 ? -19.370 31.136 -14.260 1.00 13.69 457 GLY A CA 1
ATOM 3558 C C . GLY A 1 457 ? -18.048 30.993 -14.992 1.00 15.72 457 GLY A C 1
ATOM 3559 O O . GLY A 1 457 ? -17.944 30.141 -15.889 1.00 16.42 457 GLY A O 1
ATOM 3560 N N . PHE A 1 458 ? -17.036 31.773 -14.625 1.00 14.61 458 PHE A N 1
ATOM 3561 C CA . PHE A 1 458 ? -15.779 31.870 -15.357 1.00 13.79 458 PHE A CA 1
ATOM 3562 C C . PHE A 1 458 ? -14.656 32.268 -14.416 1.00 18.60 458 PHE A C 1
ATOM 3563 O O . PHE A 1 458 ? -14.863 33.018 -13.457 1.00 16.41 458 PHE A O 1
ATOM 3571 N N . SER A 1 459 ? -13.452 31.796 -14.723 1.00 14.75 459 SER A N 1
ATOM 3572 C CA . SER A 1 459 ? -12.262 32.546 -14.357 1.00 13.57 459 SER A CA 1
ATOM 3573 C C . SER A 1 459 ? -11.756 33.299 -15.591 1.00 15.83 459 SER A C 1
ATOM 3574 O O . SER A 1 459 ? -12.206 33.072 -16.721 1.00 16.70 459 SER A O 1
ATOM 3577 N N . PHE A 1 460 ? -10.827 34.225 -15.366 1.00 14.41 460 PHE A N 1
ATOM 3578 C CA . PHE A 1 460 ? -10.361 35.092 -16.442 1.00 15.22 460 PHE A CA 1
ATOM 3579 C C . PHE A 1 460 ? -8.889 35.408 -16.237 1.00 15.14 460 PHE A C 1
ATOM 3580 O O . PHE A 1 460 ? -8.361 35.316 -15.128 1.00 16.63 460 PHE A O 1
ATOM 3588 N N . TYR A 1 461 ? -8.217 35.771 -17.329 1.00 15.67 461 TYR A N 1
ATOM 3589 C CA . TYR A 1 461 ? -6.806 36.138 -17.268 1.00 16.14 461 TYR A CA 1
ATOM 3590 C C . TYR A 1 461 ? -6.690 37.645 -17.095 1.00 14.95 461 TYR A C 1
ATOM 3591 O O . TYR A 1 461 ? -7.224 38.404 -17.907 1.00 16.49 461 TYR A O 1
ATOM 3600 N N . VAL A 1 462 ? -6.000 38.073 -16.040 1.00 14.59 462 VAL A N 1
ATOM 3601 C CA . VAL A 1 462 ? -5.811 39.494 -15.776 1.00 14.38 462 VAL A CA 1
ATOM 3602 C C . VAL A 1 462 ? -4.548 39.894 -16.531 1.00 16.39 462 VAL A C 1
ATOM 3603 O O . VAL A 1 462 ? -3.429 39.754 -16.039 1.00 19.93 462 VAL A O 1
ATOM 3607 N N . VAL A 1 463 ? -4.751 40.409 -17.744 1.00 16.84 463 VAL A N 1
ATOM 3608 C CA . VAL A 1 463 ? -3.632 40.666 -18.653 1.00 17.62 463 VAL A CA 1
ATOM 3609 C C . VAL A 1 463 ? -2.976 42.013 -18.401 1.00 20.40 463 VAL A C 1
ATOM 3610 O O . VAL A 1 463 ? -1.823 42.211 -18.804 1.00 18.76 463 VAL A O 1
ATOM 3614 N N . GLY A 1 464 ? -3.649 42.942 -17.724 1.00 19.83 464 GLY A N 1
ATOM 3615 C CA . GLY A 1 464 ? -3.015 44.216 -17.441 1.00 18.29 464 GLY A CA 1
ATOM 3616 C C . GLY A 1 464 ? -3.641 44.934 -16.268 1.00 22.33 464 GLY A C 1
ATOM 3617 O O . GLY A 1 464 ? -4.775 44.646 -15.869 1.00 19.20 464 GLY A O 1
ATOM 3618 N N . ARG A 1 465 ? -2.891 45.893 -15.730 1.00 18.02 465 ARG A N 1
ATOM 3619 C CA . ARG A 1 465 ? -3.398 46.752 -14.669 1.00 18.93 465 ARG A CA 1
ATOM 3620 C C . ARG A 1 465 ? -2.533 47.997 -14.616 1.00 22.65 465 ARG A C 1
ATOM 3621 O O . ARG A 1 465 ? -1.361 47.972 -15.002 1.00 20.00 465 ARG A O 1
ATOM 3629 N N . GLY A 1 466 ? -3.122 49.083 -14.138 1.00 17.75 466 GLY A N 1
ATOM 3630 C CA . GLY A 1 466 ? -2.354 50.302 -13.989 1.00 19.23 466 GLY A CA 1
ATOM 3631 C C . GLY A 1 466 ? -3.164 51.327 -13.232 1.00 21.71 466 GLY A C 1
ATOM 3632 O O . GLY A 1 466 ? -4.331 51.109 -12.904 1.00 21.03 466 GLY A O 1
ATOM 3633 N N . PHE A 1 467 ? -2.522 52.459 -12.955 1.00 20.76 467 PHE A N 1
ATOM 3634 C CA . PHE A 1 467 ? -3.181 53.581 -12.307 1.00 20.23 467 PHE A CA 1
ATOM 3635 C C . PHE A 1 467 ? -3.581 54.637 -13.330 1.00 23.83 467 PHE A C 1
ATOM 3636 O O . PHE A 1 467 ? -2.974 54.759 -14.399 1.00 24.24 467 PHE A O 1
ATOM 3644 N N . GLY A 1 468 ? -4.610 55.406 -12.988 1.00 20.52 468 GLY A N 1
ATOM 3645 C CA . GLY A 1 468 ? -5.122 56.419 -13.884 1.00 22.38 468 GLY A CA 1
ATOM 3646 C C . GLY A 1 468 ? -6.134 55.876 -14.870 1.00 23.23 468 GLY A C 1
ATOM 3647 O O . GLY A 1 468 ? -6.812 54.882 -14.591 1.00 20.15 468 GLY A O 1
ATOM 3648 N N . ASN A 1 469 ? -6.246 56.528 -16.027 1.00 18.49 469 ASN A N 1
ATOM 3649 C CA . ASN A 1 469 ? -7.247 56.188 -17.027 1.00 19.65 469 ASN A CA 1
ATOM 3650 C C . ASN A 1 469 ? -6.635 55.229 -18.037 1.00 23.74 469 ASN A C 1
ATOM 3651 O O . ASN A 1 469 ? -5.608 55.546 -18.658 1.00 21.42 469 ASN A O 1
ATOM 3656 N N . PHE A 1 470 ? -7.271 54.071 -18.207 1.00 18.03 470 PHE A N 1
ATOM 3657 C CA . PHE A 1 470 ? -6.858 53.112 -19.230 1.00 19.30 470 PHE A CA 1
ATOM 3658 C C . PHE A 1 470 ? -6.771 53.779 -20.592 1.00 21.60 470 PHE A C 1
ATOM 3659 O O . PHE A 1 470 ? -7.701 54.471 -21.018 1.00 21.35 470 PHE A O 1
ATOM 3667 N N . ASP A 1 471 ? -5.660 53.535 -21.291 1.00 21.82 471 ASP A N 1
ATOM 3668 C CA . ASP A 1 471 ? -5.415 54.070 -22.631 1.00 21.97 471 ASP A CA 1
ATOM 3669 C C . ASP A 1 471 ? -5.464 52.916 -23.625 1.00 20.27 471 ASP A C 1
ATOM 3670 O O . ASP A 1 471 ? -4.518 52.129 -23.709 1.00 21.56 471 ASP A O 1
ATOM 3675 N N . LYS A 1 472 ? -6.554 52.828 -24.391 1.00 19.73 472 LYS A N 1
ATOM 3676 C CA . LYS A 1 472 ? -6.772 51.677 -25.251 1.00 24.02 472 LYS A CA 1
ATOM 3677 C C . LYS A 1 472 ? -5.752 51.580 -26.376 1.00 25.34 472 LYS A C 1
ATOM 3678 O O . LYS A 1 472 ? -5.634 50.516 -26.992 1.00 25.28 472 LYS A O 1
ATOM 3684 N N . ASP A 1 473 ? -5.012 52.649 -26.635 1.00 26.85 473 ASP A N 1
ATOM 3685 C CA . ASP A 1 473 ? -4.038 52.685 -27.713 1.00 28.55 473 ASP A CA 1
ATOM 3686 C C . ASP A 1 473 ? -2.607 52.482 -27.233 1.00 29.87 473 ASP A C 1
ATOM 3687 O O . ASP A 1 473 ? -1.700 52.408 -28.068 1.00 31.07 473 ASP A O 1
ATOM 3692 N N . LYS A 1 474 ? -2.372 52.389 -25.908 1.00 22.68 474 LYS A N 1
ATOM 3693 C CA . LYS A 1 474 ? -1.016 52.230 -25.383 1.00 23.83 474 LYS A CA 1
ATOM 3694 C C . LYS A 1 474 ? -0.894 51.167 -24.298 1.00 25.27 474 LYS A C 1
ATOM 3695 O O . LYS A 1 474 ? 0.096 50.434 -24.270 1.00 24.23 474 LYS A O 1
ATOM 3701 N N . ASP A 1 475 ? -1.847 51.087 -23.370 1.00 22.02 475 ASP A N 1
ATOM 3702 C CA . ASP A 1 475 ? -1.698 50.114 -22.294 1.00 22.94 475 ASP A CA 1
ATOM 3703 C C . ASP A 1 475 ? -1.673 48.660 -22.760 1.00 16.75 475 ASP A C 1
ATOM 3704 O O . ASP A 1 475 ? -0.938 47.869 -22.142 1.00 18.80 475 ASP A O 1
ATOM 3709 N N . PRO A 1 476 ? -2.418 48.230 -23.788 1.00 17.39 476 PRO A N 1
ATOM 3710 C CA . PRO A 1 476 ? -2.323 46.816 -24.192 1.00 19.64 476 PRO A CA 1
ATOM 3711 C C . PRO A 1 476 ? -0.926 46.396 -24.614 1.00 21.84 476 PRO A C 1
ATOM 3712 O O . PRO A 1 476 ? -0.625 45.198 -24.579 1.00 20.37 476 PRO A O 1
ATOM 3716 N N . ALA A 1 477 ? -0.066 47.346 -24.996 1.00 21.80 477 ALA A N 1
ATOM 3717 C CA . ALA A 1 477 ? 1.271 47.004 -25.471 1.00 21.21 477 ALA A CA 1
ATOM 3718 C C . ALA A 1 477 ? 2.121 46.347 -24.394 1.00 24.05 477 ALA A C 1
ATOM 3719 O O . ALA A 1 477 ? 3.109 45.680 -24.729 1.00 27.92 477 ALA A O 1
ATOM 3721 N N . THR A 1 478 ? 1.762 46.496 -23.111 1.00 22.45 478 THR A N 1
ATOM 3722 C CA . THR A 1 478 ? 2.518 45.865 -22.038 1.00 23.45 478 THR A CA 1
ATOM 3723 C C . THR A 1 478 ? 1.695 44.848 -21.255 1.00 21.27 478 THR A C 1
ATOM 3724 O O . THR A 1 478 ? 2.118 44.435 -20.172 1.00 21.94 478 THR A O 1
ATOM 3728 N N . TYR A 1 479 ? 0.549 44.417 -21.793 1.00 21.96 479 TYR A N 1
ATOM 3729 C CA . TYR A 1 479 ? -0.176 43.278 -21.247 1.00 20.25 479 TYR A CA 1
ATOM 3730 C C . TYR A 1 479 ? 0.731 42.066 -21.104 1.00 23.13 479 TYR A C 1
ATOM 3731 O O . TYR A 1 479 ? 1.609 41.821 -21.938 1.00 22.35 479 TYR A O 1
ATOM 3740 N N . ASN A 1 480 ? 0.478 41.286 -20.064 1.00 19.36 480 ASN A N 1
ATOM 3741 C CA . ASN A 1 480 ? 1.067 39.962 -19.881 1.00 20.71 480 ASN A CA 1
ATOM 3742 C C . ASN A 1 480 ? 0.182 38.972 -20.626 1.00 21.99 480 ASN A C 1
ATOM 3743 O O . ASN A 1 480 ? -0.907 38.617 -20.157 1.00 18.84 480 ASN A O 1
ATOM 3748 N N . LEU A 1 481 ? 0.644 38.515 -21.794 1.00 18.00 481 LEU A N 1
ATOM 3749 C CA . LEU A 1 481 ? -0.088 37.540 -22.587 1.00 17.59 481 LEU A CA 1
ATOM 3750 C C . LEU A 1 481 ? 0.509 36.147 -22.480 1.00 17.73 481 LEU A C 1
ATOM 3751 O O . LEU A 1 481 ? 0.124 35.248 -23.242 1.00 20.65 481 LEU A O 1
ATOM 3756 N N . VAL A 1 482 ? 1.409 35.937 -21.527 1.00 20.19 482 VAL A N 1
ATOM 3757 C CA . VAL A 1 482 ? 2.139 34.683 -21.394 1.00 22.07 482 VAL A CA 1
ATOM 3758 C C . VAL A 1 482 ? 1.712 33.918 -20.148 1.00 21.54 482 VAL A C 1
ATOM 3759 O O . VAL A 1 482 ? 1.264 32.771 -20.239 1.00 20.69 482 VAL A O 1
ATOM 3763 N N . ASP A 1 483 ? 1.840 34.533 -18.974 1.00 19.75 483 ASP A N 1
ATOM 3764 C CA . ASP A 1 483 ? 1.376 33.854 -17.771 1.00 20.87 483 ASP A CA 1
ATOM 3765 C C . ASP A 1 483 ? 0.578 34.794 -16.866 1.00 18.20 483 ASP A C 1
ATOM 3766 O O . ASP A 1 483 ? 0.848 34.862 -15.659 1.00 20.37 483 ASP A O 1
ATOM 3771 N N . PRO A 1 484 ? -0.421 35.508 -17.383 1.00 18.94 484 PRO A N 1
ATOM 3772 C CA . PRO A 1 484 ? -1.235 36.332 -16.503 1.00 18.10 484 PRO A CA 1
ATOM 3773 C C . PRO A 1 484 ? -1.939 35.461 -15.485 1.00 17.89 484 PRO A C 1
ATOM 3774 O O . PRO A 1 484 ? -2.271 34.294 -15.765 1.00 18.60 484 PRO A O 1
ATOM 3778 N N . PRO A 1 485 ? -2.205 35.987 -14.294 1.00 17.00 485 PRO A N 1
ATOM 3779 C CA . PRO A 1 485 ? -2.902 35.177 -13.291 1.00 17.13 485 PRO A CA 1
ATOM 3780 C C . PRO A 1 485 ? -4.330 34.909 -13.738 1.00 16.04 485 PRO A C 1
ATOM 3781 O O . PRO A 1 485 ? -4.970 35.743 -14.384 1.00 17.47 485 PRO A O 1
ATOM 3785 N N . TYR A 1 486 ? -4.809 33.712 -13.421 1.00 17.77 486 TYR A N 1
ATOM 3786 C CA . TYR A 1 486 ? -6.133 33.230 -13.804 1.00 17.14 486 TYR A CA 1
ATOM 3787 C C . TYR A 1 486 ? -6.989 33.280 -12.549 1.00 16.45 486 TYR A C 1
ATOM 3788 O O . TYR A 1 486 ? -6.887 32.399 -11.696 1.00 16.28 486 TYR A O 1
ATOM 3797 N N . GLN A 1 487 ? -7.837 34.296 -12.453 1.00 17.15 487 GLN A N 1
ATOM 3798 C CA . GLN A 1 487 ? -8.562 34.609 -11.231 1.00 14.89 487 GLN A CA 1
ATOM 3799 C C . GLN A 1 487 ? -10.062 34.618 -11.491 1.00 14.24 487 GLN A C 1
ATOM 3800 O O . GLN A 1 487 ? -10.515 34.710 -12.636 1.00 15.64 487 GLN A O 1
ATOM 3806 N N . ASN A 1 488 ? -10.842 34.535 -10.410 1.00 15.14 488 ASN A N 1
ATOM 3807 C CA . ASN A 1 488 ? -12.265 34.799 -10.524 1.00 14.05 488 ASN A CA 1
ATOM 3808 C C . ASN A 1 488 ? -12.660 36.128 -9.899 1.00 14.09 488 ASN A C 1
ATOM 3809 O O . ASN A 1 488 ? -13.769 36.609 -10.159 1.00 15.37 488 ASN A O 1
ATOM 3814 N N . THR A 1 489 ? -11.783 36.727 -9.095 1.00 14.51 489 THR A N 1
ATOM 3815 C CA . THR A 1 489 ? -11.990 38.029 -8.477 1.00 13.07 489 THR A CA 1
ATOM 3816 C C . THR A 1 489 ? -10.697 38.818 -8.606 1.00 13.40 489 THR A C 1
ATOM 3817 O O . THR A 1 489 ? -9.638 38.341 -8.186 1.00 17.41 489 THR A O 1
ATOM 3821 N N . VAL A 1 490 ? -10.783 40.020 -9.173 1.00 13.39 490 VAL A N 1
ATOM 3822 C CA . VAL A 1 490 ? -9.612 40.846 -9.453 1.00 14.81 490 VAL A CA 1
ATOM 3823 C C . VAL A 1 490 ? -9.705 42.128 -8.632 1.00 15.47 490 VAL A C 1
ATOM 3824 O O . VAL A 1 490 ? -10.748 42.796 -8.624 1.00 14.76 490 VAL A O 1
ATOM 3828 N N . SER A 1 491 ? -8.618 42.461 -7.932 1.00 14.84 491 SER A N 1
ATOM 3829 C CA . SER A 1 491 ? -8.518 43.750 -7.250 1.00 16.48 491 SER A CA 1
ATOM 3830 C C . SER A 1 491 ? -8.262 44.816 -8.309 1.00 16.45 491 SER A C 1
ATOM 3831 O O . SER A 1 491 ? -7.153 44.926 -8.839 1.00 19.13 491 SER A O 1
ATOM 3834 N N . VAL A 1 492 ? -9.283 45.589 -8.643 1.00 16.05 492 VAL A N 1
ATOM 3835 C CA . VAL A 1 492 ? -9.060 46.734 -9.540 1.00 16.76 492 VAL A CA 1
ATOM 3836 C C . VAL A 1 492 ? -8.303 47.812 -8.765 1.00 16.71 492 VAL A C 1
ATOM 3837 O O . VAL A 1 492 ? -8.676 48.120 -7.623 1.00 17.24 492 VAL A O 1
ATOM 3841 N N . PRO A 1 493 ? -7.230 48.396 -9.316 1.00 16.91 493 PRO A N 1
ATOM 3842 C CA . PRO A 1 493 ? -6.448 49.373 -8.544 1.00 17.33 493 PRO A CA 1
ATOM 3843 C C . PRO A 1 493 ? -7.276 50.569 -8.093 1.00 17.47 493 PRO A C 1
ATOM 3844 O O . PRO A 1 493 ? -8.200 51.020 -8.776 1.00 17.45 493 PRO A O 1
ATOM 3848 N N . THR A 1 494 ? -6.932 51.069 -6.911 1.00 19.89 494 THR A N 1
ATOM 3849 C CA . THR A 1 494 ? -7.440 52.348 -6.439 1.00 21.85 494 THR A CA 1
ATOM 3850 C C . THR A 1 494 ? -7.131 53.432 -7.455 1.00 20.71 494 THR A C 1
ATOM 3851 O O . THR A 1 494 ? -5.958 53.693 -7.743 1.00 20.71 494 THR A O 1
ATOM 3855 N N . GLY A 1 495 ? -8.174 54.058 -7.994 1.00 19.00 495 GLY A N 1
ATOM 3856 C CA . GLY A 1 495 ? -7.969 55.098 -8.989 1.00 23.18 495 GLY A CA 1
ATOM 3857 C C . GLY A 1 495 ? -7.264 54.588 -10.226 1.00 21.67 495 GLY A C 1
ATOM 3858 O O . GLY A 1 495 ? -6.442 55.304 -10.815 1.00 22.95 495 GLY A O 1
ATOM 3859 N N . GLY A 1 496 ? -7.547 53.350 -10.621 1.00 19.52 496 GLY A N 1
ATOM 3860 C CA . GLY A 1 496 ? -6.867 52.766 -11.761 1.00 17.31 496 GLY A CA 1
ATOM 3861 C C . GLY A 1 496 ? -7.745 51.801 -12.518 1.00 19.50 496 GLY A C 1
ATOM 3862 O O . GLY A 1 496 ? -8.977 51.891 -12.442 1.00 19.50 496 GLY A O 1
ATOM 3863 N N . TRP A 1 497 ? -7.124 50.870 -13.249 1.00 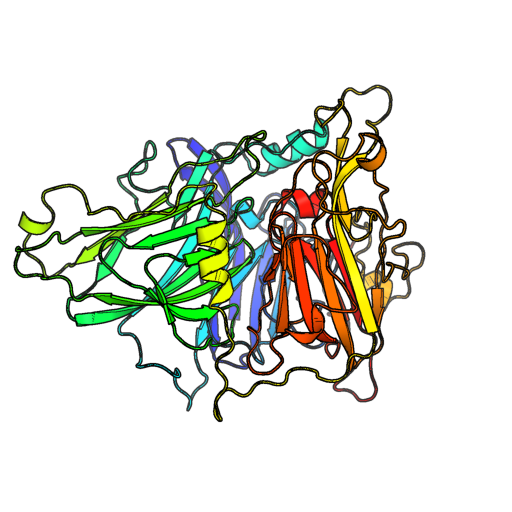18.02 497 TRP A N 1
ATOM 3864 C CA . TRP A 1 497 ? -7.840 49.995 -14.168 1.00 18.42 497 TRP A CA 1
ATOM 3865 C C . TRP A 1 497 ? -7.218 48.600 -14.146 1.00 17.81 497 TRP A C 1
ATOM 3866 O O . TRP A 1 497 ? -6.063 48.412 -13.762 1.00 18.01 497 TRP A O 1
ATOM 3877 N N . ALA A 1 498 ? -8.013 47.611 -14.544 1.00 17.37 498 ALA A N 1
ATOM 3878 C CA . ALA A 1 498 ? -7.526 46.250 -14.707 1.00 16.33 498 ALA A CA 1
ATOM 3879 C C . ALA A 1 498 ? -8.203 45.653 -15.925 1.00 16.31 498 ALA A C 1
ATOM 3880 O O . ALA A 1 498 ? -9.411 45.817 -16.114 1.00 16.08 498 ALA A O 1
ATOM 3882 N N . ALA A 1 499 ? -7.414 44.980 -16.765 1.00 17.45 499 ALA A N 1
ATOM 3883 C CA . ALA A 1 499 ? -7.902 44.393 -18.005 1.00 17.18 499 ALA A CA 1
ATOM 3884 C C . ALA A 1 499 ? -7.871 42.877 -17.877 1.00 14.18 499 ALA A C 1
ATOM 3885 O O . ALA A 1 499 ? -6.885 42.317 -17.394 1.00 16.49 499 ALA A O 1
ATOM 3887 N N . MET A 1 500 ? -8.949 42.216 -18.295 1.00 15.30 500 MET A N 1
ATOM 3888 C CA . MET A 1 500 ? -8.996 40.765 -18.240 1.00 18.16 500 MET A CA 1
ATOM 3889 C C . MET A 1 500 ? -9.588 40.216 -19.540 1.00 17.71 500 MET A C 1
ATOM 3890 O O . MET A 1 500 ? -10.275 40.920 -20.275 1.00 17.02 500 MET A O 1
ATOM 3895 N N . ARG A 1 501 ? -9.277 38.948 -19.837 1.00 16.48 501 ARG A N 1
ATOM 3896 C CA . ARG A 1 501 ? -9.790 38.268 -21.025 1.00 15.95 501 ARG A CA 1
ATOM 3897 C C . ARG A 1 501 ? -10.338 36.903 -20.643 1.00 14.33 501 ARG A C 1
ATOM 3898 O O . ARG A 1 501 ? -9.772 36.220 -19.783 1.00 17.66 501 ARG A O 1
ATOM 3906 N N . PHE A 1 502 ? -11.425 36.502 -21.298 1.00 16.21 502 PHE A N 1
ATOM 3907 C CA . PHE A 1 502 ? -11.926 35.143 -21.143 1.00 18.09 502 PHE A CA 1
ATOM 3908 C C . PHE A 1 502 ? -12.753 34.778 -22.361 1.00 17.64 502 PHE A C 1
ATOM 3909 O O . PHE A 1 502 ? -13.292 35.652 -23.053 1.00 19.49 502 PHE A O 1
ATOM 3917 N N . ARG A 1 503 ? -12.834 33.474 -22.628 1.00 18.18 503 ARG A N 1
ATOM 3918 C CA . ARG A 1 503 ? -13.747 32.948 -23.639 1.00 19.55 503 ARG A CA 1
ATOM 3919 C C . ARG A 1 503 ? -15.091 32.665 -22.979 1.00 17.96 503 ARG A C 1
ATOM 3920 O O . ARG A 1 503 ? -15.152 31.909 -22.006 1.00 18.68 503 ARG A O 1
ATOM 3928 N N . ALA A 1 504 ? -16.160 33.262 -23.509 1.00 18.56 504 ALA A N 1
ATOM 3929 C CA . ALA A 1 504 ? -17.503 33.067 -22.956 1.00 18.80 504 ALA A CA 1
ATOM 3930 C C . ALA A 1 504 ? -18.055 31.740 -23.468 1.00 17.38 504 ALA A C 1
ATOM 3931 O O . ALA A 1 504 ? -18.926 31.681 -24.341 1.00 21.31 504 ALA A O 1
ATOM 3933 N N . ALA A 1 505 ? -17.532 30.644 -22.907 1.00 16.27 505 ALA A N 1
ATOM 3934 C CA . ALA A 1 505 ? -17.857 29.303 -23.386 1.00 21.06 505 ALA A CA 1
ATOM 3935 C C . ALA A 1 505 ? -18.608 28.498 -22.330 1.00 19.84 505 ALA A C 1
ATOM 3936 O O . ALA A 1 505 ? -18.455 27.278 -22.233 1.00 19.47 505 ALA A O 1
ATOM 3938 N N . ASN A 1 506 ? -19.417 29.177 -21.521 1.00 17.99 506 ASN A N 1
ATOM 3939 C CA . ASN A 1 506 ? -20.246 28.528 -20.510 1.00 15.76 506 ASN A CA 1
ATOM 3940 C C . ASN A 1 506 ? -21.656 29.064 -20.702 1.00 16.05 506 ASN A C 1
ATOM 3941 O O . ASN A 1 506 ? -21.940 30.215 -20.332 1.00 15.86 506 ASN A O 1
ATOM 3946 N N . PRO A 1 507 ? -22.559 28.285 -21.298 1.00 14.81 507 PRO A N 1
ATOM 3947 C CA . PRO A 1 507 ? -23.896 28.811 -21.604 1.00 16.21 507 PRO A CA 1
ATOM 3948 C C . PRO A 1 507 ? -24.722 28.954 -20.337 1.00 17.97 507 PRO A C 1
ATOM 3949 O O . PRO A 1 507 ? -24.848 28.005 -19.559 1.00 16.61 507 PRO A O 1
ATOM 3953 N N . GLY A 1 508 ? -25.281 30.145 -20.139 1.00 16.37 508 GLY A N 1
ATOM 3954 C CA . GLY A 1 508 ? -26.082 30.389 -18.952 1.00 17.06 508 GLY A CA 1
ATOM 3955 C C . GLY A 1 508 ? -26.157 31.872 -18.633 1.00 16.30 508 GLY A C 1
ATOM 3956 O O . GLY A 1 508 ? -26.015 32.721 -19.509 1.00 16.58 508 GLY A O 1
ATOM 3957 N N . VAL A 1 509 ? -26.401 32.150 -17.352 1.00 13.35 509 VAL A N 1
ATOM 3958 C CA . VAL A 1 509 ? -26.750 33.479 -16.868 1.00 14.27 509 VAL A CA 1
ATOM 3959 C C . VAL A 1 509 ? -25.808 33.748 -15.705 1.00 16.23 509 VAL A C 1
ATOM 3960 O O . VAL A 1 509 ? -25.890 33.065 -14.683 1.00 15.37 509 VAL A O 1
ATOM 3964 N N . TRP A 1 510 ? -24.891 34.711 -15.866 1.00 16.05 510 TRP A N 1
ATOM 3965 C CA . TRP A 1 510 ? -23.716 34.786 -15.000 1.00 15.38 510 TRP A CA 1
ATOM 3966 C C . TRP A 1 510 ? -23.547 36.182 -14.412 1.00 14.87 510 TRP A C 1
ATOM 3967 O O . TRP A 1 510 ? -23.291 37.149 -15.134 1.00 14.67 510 TRP A O 1
ATOM 3978 N N . PHE A 1 511 ? -23.657 36.268 -13.089 1.00 14.13 511 PHE A N 1
ATOM 3979 C CA . PHE A 1 511 ? -23.571 37.533 -12.378 1.00 14.00 511 PHE A CA 1
ATOM 3980 C C . PHE A 1 511 ? -22.142 38.062 -12.384 1.00 13.27 511 PHE A C 1
ATOM 3981 O O . PHE A 1 511 ? -21.180 37.296 -12.273 1.00 14.85 511 PHE A O 1
ATOM 3989 N N . MET A 1 512 ? -22.000 39.384 -12.495 1.00 13.95 512 MET A N 1
ATOM 3990 C CA . MET A 1 512 ? -20.708 40.044 -12.336 1.00 13.09 512 MET A CA 1
ATOM 3991 C C . MET A 1 512 ? -20.906 41.206 -11.374 1.00 13.88 512 MET A C 1
ATOM 3992 O O . MET A 1 512 ? -21.822 42.006 -11.569 1.00 14.37 512 MET A O 1
ATOM 3997 N N . HIS A 1 513 ? -20.065 41.310 -10.352 1.00 15.17 513 HIS A N 1
ATOM 3998 C CA . HIS A 1 513 ? -20.316 42.331 -9.344 1.00 14.86 513 HIS A CA 1
ATOM 3999 C C . HIS A 1 513 ? -19.055 42.594 -8.536 1.00 12.42 513 HIS A C 1
ATOM 4000 O O . HIS A 1 513 ? -18.156 41.751 -8.449 1.00 14.20 513 HIS A O 1
ATOM 4007 N N . CYS A 1 514 ? -18.996 43.787 -7.933 1.00 12.72 514 CYS A N 1
ATOM 4008 C CA . CYS A 1 514 ? -18.014 44.011 -6.880 1.00 12.88 514 CYS A CA 1
ATOM 4009 C C . CYS A 1 514 ? -18.342 43.127 -5.685 1.00 14.05 514 CYS A C 1
ATOM 4010 O O . CYS A 1 514 ? -19.510 42.968 -5.315 1.00 15.21 514 CYS A O 1
ATOM 4013 N N . HIS A 1 515 ? -17.311 42.530 -5.086 1.00 11.94 515 HIS A N 1
ATOM 4014 C CA . HIS A 1 515 ? -17.526 41.602 -3.987 1.00 14.40 515 HIS A CA 1
ATOM 4015 C C . HIS A 1 515 ? -17.530 42.291 -2.623 1.00 14.35 515 HIS A C 1
ATOM 4016 O O . HIS A 1 515 ? -17.485 41.601 -1.597 1.00 13.66 515 HIS A O 1
ATOM 4023 N N . PHE A 1 516 ? -17.559 43.624 -2.593 1.00 14.49 516 PHE A N 1
ATOM 4024 C CA . PHE A 1 516 ? -17.985 44.355 -1.399 1.00 13.71 516 PHE A CA 1
ATOM 4025 C C . PHE A 1 516 ? -19.509 44.348 -1.375 1.00 13.88 516 PHE A C 1
ATOM 4026 O O . PHE A 1 516 ? -20.139 44.925 -2.262 1.00 15.42 516 PHE A O 1
ATOM 4034 N N . ASP A 1 517 ? -20.108 43.736 -0.346 1.00 14.94 517 ASP A N 1
ATOM 4035 C CA . ASP A 1 517 ? -21.553 43.531 -0.371 1.00 16.33 517 ASP A CA 1
ATOM 4036 C C . ASP A 1 517 ? -22.321 44.841 -0.437 1.00 14.70 517 ASP A C 1
ATOM 4037 O O . ASP A 1 517 ? -23.384 44.892 -1.063 1.00 15.21 517 ASP A O 1
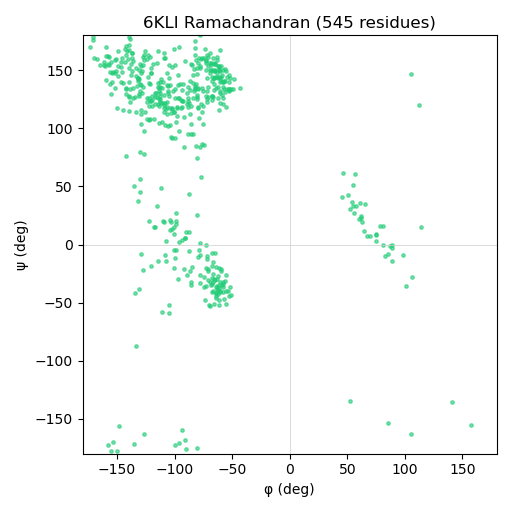ATOM 4042 N N . ARG A 1 518 ? -21.823 45.904 0.199 1.00 15.28 518 ARG A N 1
ATOM 4043 C CA . ARG A 1 518 ? -22.559 47.163 0.138 1.00 15.65 518 ARG A CA 1
ATOM 4044 C C . ARG A 1 518 ? -22.628 47.682 -1.291 1.00 17.21 518 ARG A C 1
ATOM 4045 O O . ARG A 1 518 ? -23.658 48.228 -1.712 1.00 16.41 518 ARG A O 1
ATOM 4053 N N . HIS A 1 519 ? -21.558 47.489 -2.070 1.00 17.27 519 HIS A N 1
ATOM 4054 C CA . HIS A 1 519 ? -21.601 47.909 -3.468 1.00 13.83 519 HIS A CA 1
ATOM 4055 C C . HIS A 1 519 ? -22.485 46.984 -4.299 1.00 15.35 519 HIS A C 1
ATOM 4056 O O . HIS A 1 519 ? -23.168 47.444 -5.214 1.00 14.88 519 HIS A O 1
ATOM 4063 N N . THR A 1 520 ? -22.492 45.678 -3.998 1.00 14.08 520 THR A N 1
ATOM 4064 C CA . THR A 1 520 ? -23.424 44.768 -4.665 1.00 14.65 520 THR A CA 1
ATOM 4065 C C . THR A 1 520 ? -24.860 45.243 -4.502 1.00 15.66 520 THR A C 1
ATOM 4066 O O . THR A 1 520 ? -25.609 45.357 -5.482 1.00 15.35 520 THR A O 1
ATOM 4070 N N . VAL A 1 521 ? -25.268 45.517 -3.264 1.00 15.58 521 VAL A N 1
ATOM 4071 C CA . VAL A 1 521 ? -26.656 45.907 -3.053 1.00 16.83 521 VAL A CA 1
ATOM 4072 C C . VAL A 1 521 ? -26.916 47.288 -3.638 1.00 16.63 521 VAL A C 1
ATOM 4073 O O . VAL A 1 521 ? -28.014 47.551 -4.139 1.00 16.79 521 VAL A O 1
ATOM 4077 N N . TRP A 1 522 ? -25.917 48.179 -3.622 1.00 16.18 522 TRP A N 1
ATOM 4078 C CA . TRP A 1 522 ? -26.094 49.505 -4.213 1.00 17.87 522 TRP A CA 1
ATOM 4079 C C . TRP A 1 522 ? -26.141 49.486 -5.739 1.00 16.73 522 TRP A C 1
ATOM 4080 O O . TRP A 1 522 ? -26.512 50.504 -6.341 1.00 15.33 522 TRP A O 1
ATOM 4091 N N . GLY A 1 523 ? -25.778 48.381 -6.379 1.00 16.90 523 GLY A N 1
ATOM 4092 C CA . GLY A 1 523 ? -25.958 48.220 -7.812 1.00 14.12 523 GLY A CA 1
ATOM 4093 C C . GLY A 1 523 ? -24.681 48.128 -8.668 1.00 15.25 523 GLY A C 1
ATOM 4094 O O . GLY A 1 523 ? -24.775 48.270 -9.896 1.00 16.24 523 GLY A O 1
ATOM 4095 N N . MET A 1 524 ? -23.520 47.887 -8.065 1.00 16.14 524 MET A N 1
ATOM 4096 C CA . MET A 1 524 ? -22.266 47.724 -8.812 1.00 14.28 524 MET A CA 1
ATOM 4097 C C . MET A 1 524 ? -22.185 46.334 -9.457 1.00 15.58 524 MET A C 1
ATOM 4098 O O . MET A 1 524 ? -21.261 45.562 -9.212 1.00 14.99 524 MET A O 1
ATOM 4103 N N . ASP A 1 525 ? -23.178 46.023 -10.296 1.00 15.79 525 ASP A N 1
ATOM 4104 C CA . ASP A 1 525 ? -23.376 44.662 -10.796 1.00 15.97 525 ASP A CA 1
ATOM 4105 C C . ASP A 1 525 ? -23.905 44.714 -12.227 1.00 14.15 525 ASP A C 1
ATOM 4106 O O . ASP A 1 525 ? -24.506 45.707 -12.653 1.00 15.07 525 ASP A O 1
ATOM 4111 N N . THR A 1 526 ? -23.757 43.595 -12.934 1.00 14.70 526 THR A N 1
ATOM 4112 C CA . THR A 1 526 ? -24.500 43.336 -14.163 1.00 14.99 526 THR A CA 1
ATOM 4113 C C . THR A 1 526 ? -24.514 41.825 -14.372 1.00 15.44 526 THR A C 1
ATOM 4114 O O . THR A 1 526 ? -24.114 41.058 -13.488 1.00 14.91 526 THR A O 1
ATOM 4118 N N . VAL A 1 527 ? -25.005 41.391 -15.528 1.00 14.26 527 VAL A N 1
ATOM 4119 C CA . VAL A 1 527 ? -25.203 39.973 -15.816 1.00 15.84 527 VAL A CA 1
ATOM 4120 C C . VAL A 1 527 ? -24.763 39.727 -17.250 1.00 15.48 527 VAL A C 1
ATOM 4121 O O . VAL A 1 527 ? -25.133 40.499 -18.142 1.00 16.54 527 VAL A O 1
ATOM 4125 N N . PHE A 1 528 ? -23.985 38.667 -17.475 1.00 15.30 528 PHE A N 1
ATOM 4126 C CA . PHE A 1 528 ? -23.744 38.149 -18.822 1.00 14.96 528 PHE A CA 1
ATOM 4127 C C . PHE A 1 528 ? -24.700 36.997 -19.098 1.00 18.97 528 PHE A C 1
ATOM 4128 O O . PHE A 1 528 ? -24.725 36.020 -18.342 1.00 18.47 528 PHE A O 1
ATOM 4136 N N . ILE A 1 529 ? -25.443 37.078 -20.198 1.00 15.83 529 ILE A N 1
ATOM 4137 C CA . ILE A 1 529 ? -26.181 35.926 -20.687 1.00 17.12 529 ILE A CA 1
ATOM 4138 C C . ILE A 1 529 ? -25.389 35.368 -21.856 1.00 18.46 529 ILE A C 1
ATOM 4139 O O . ILE A 1 529 ? -25.185 36.064 -22.857 1.00 19.74 529 ILE A O 1
ATOM 4144 N N . VAL A 1 530 ? -24.910 34.138 -21.716 1.00 17.56 530 VAL A N 1
ATOM 4145 C CA . VAL A 1 530 ? -24.141 33.472 -22.760 1.00 18.92 530 VAL A CA 1
ATOM 4146 C C . VAL A 1 530 ? -25.094 32.520 -23.465 1.00 19.55 530 VAL A C 1
ATOM 4147 O O . VAL A 1 530 ? -25.585 31.555 -22.871 1.00 17.76 530 VAL A O 1
ATOM 4151 N N . LYS A 1 531 ? -25.371 32.806 -24.730 1.00 18.97 531 LYS A N 1
ATOM 4152 C CA . LYS A 1 531 ? -26.365 32.051 -25.477 1.00 21.32 531 LYS A CA 1
ATOM 4153 C C . LYS A 1 531 ? -25.853 30.646 -25.775 1.00 19.97 531 LYS A C 1
ATOM 4154 O O . LYS A 1 531 ? -24.656 30.365 -25.709 1.00 20.69 531 LYS A O 1
ATOM 4160 N N . ASN A 1 532 ? -26.783 29.751 -26.101 1.00 19.91 532 ASN A N 1
ATOM 4161 C CA . ASN A 1 532 ? -26.391 28.401 -26.466 1.00 20.52 532 ASN A CA 1
ATOM 4162 C C . ASN A 1 532 ? -25.590 28.430 -27.762 1.00 20.31 532 ASN A C 1
ATOM 4163 O O . ASN A 1 532 ? -25.867 29.219 -28.666 1.00 21.69 532 ASN A O 1
ATOM 4168 N N . GLY A 1 533 ? -24.587 27.574 -27.843 1.00 21.07 533 GLY A N 1
ATOM 4169 C CA . GLY A 1 533 ? -23.833 27.383 -29.058 1.00 25.34 533 GLY A CA 1
ATOM 4170 C C . GLY A 1 533 ? -24.388 26.234 -29.871 1.00 26.93 533 GLY A C 1
ATOM 4171 O O . GLY A 1 533 ? -25.540 25.818 -29.710 1.00 26.27 533 GLY A O 1
ATOM 4172 N N . LYS A 1 534 ? -23.554 25.706 -30.749 1.00 28.95 534 LYS A N 1
ATOM 4173 C CA . LYS A 1 534 ? -23.920 24.557 -31.558 1.00 35.08 534 LYS A CA 1
ATOM 4174 C C . LYS A 1 534 ? -23.322 23.314 -30.919 1.00 32.34 534 LYS A C 1
ATOM 4175 O O . LYS A 1 534 ? -22.156 23.319 -30.510 1.00 37.69 534 LYS A O 1
ATOM 4181 N N . GLY A 1 535 ? -24.127 22.266 -30.809 1.00 36.96 535 GLY A N 1
ATOM 4182 C CA . GLY A 1 535 ? -23.697 21.057 -30.158 1.00 35.56 535 GLY A CA 1
ATOM 4183 C C . GLY A 1 535 ? -24.323 20.938 -28.788 1.00 42.58 535 GLY A C 1
ATOM 4184 O O . GLY A 1 535 ? -24.595 21.940 -28.113 1.00 37.76 535 GLY A O 1
ATOM 4185 N N . PRO A 1 536 ? -24.598 19.703 -28.363 1.00 45.79 536 PRO A N 1
ATOM 4186 C CA . PRO A 1 536 ? -25.116 19.499 -26.997 1.00 44.96 536 PRO A CA 1
ATOM 4187 C C . PRO A 1 536 ? -24.196 20.029 -25.905 1.00 42.91 536 PRO A C 1
ATOM 4188 O O . PRO A 1 536 ? -24.686 20.475 -24.855 1.00 40.74 536 PRO A O 1
ATOM 4192 N N . ASP A 1 537 ? -22.876 20.007 -26.114 1.00 42.22 537 ASP A N 1
ATOM 4193 C CA . ASP A 1 537 ? -21.960 20.475 -25.081 1.00 37.19 537 ASP A CA 1
ATOM 4194 C C . ASP A 1 537 ? -21.981 21.990 -24.911 1.00 34.72 537 ASP A C 1
ATOM 4195 O O . ASP A 1 537 ? -21.387 22.503 -23.957 1.00 36.33 537 ASP A O 1
ATOM 4200 N N . ALA A 1 538 ? -22.641 22.715 -25.808 1.00 29.32 538 ALA A N 1
ATOM 4201 C CA . ALA A 1 538 ? -22.755 24.161 -25.719 1.00 26.10 538 ALA A CA 1
ATOM 4202 C C . ALA A 1 538 ? -24.168 24.586 -25.361 1.00 23.25 538 ALA A C 1
ATOM 4203 O O . ALA A 1 538 ? -24.546 25.735 -25.612 1.00 20.95 538 ALA A O 1
ATOM 4205 N N . GLN A 1 539 ? -24.958 23.670 -24.797 1.00 22.70 539 GLN A N 1
ATOM 4206 C CA . GLN A 1 539 ? -26.343 23.918 -24.433 1.00 25.33 539 GLN A CA 1
ATOM 4207 C C . GLN A 1 539 ? -26.446 24.068 -22.927 1.00 18.00 539 GLN A C 1
ATOM 4208 O O . GLN A 1 539 ? -25.923 23.233 -22.186 1.00 19.89 539 GLN A O 1
ATOM 4214 N N . MET A 1 540 ? -27.130 25.117 -22.487 1.00 18.28 540 MET A N 1
ATOM 4215 C CA . MET A 1 540 ? -27.481 25.225 -21.082 1.00 19.31 540 MET A CA 1
ATOM 4216 C C . MET A 1 540 ? -28.329 24.025 -20.680 1.00 20.28 540 MET A C 1
ATOM 4217 O O . MET A 1 540 ? -29.165 23.551 -21.459 1.00 19.66 540 MET A O 1
ATOM 4222 N N . MET A 1 541 ? -28.083 23.516 -19.476 1.00 18.18 541 MET A N 1
ATOM 4223 C CA . MET A 1 541 ? -28.898 22.436 -18.942 1.00 18.80 541 MET A CA 1
ATOM 4224 C C . MET A 1 541 ? -30.357 22.876 -18.808 1.00 19.64 541 MET A C 1
ATOM 4225 O O . MET A 1 541 ? -30.654 24.070 -18.655 1.00 18.63 541 MET A O 1
ATOM 4230 N N . PRO A 1 542 ? -31.294 21.931 -18.860 1.00 19.79 542 PRO A N 1
ATOM 4231 C CA . PRO A 1 542 ? -32.703 22.274 -18.648 1.00 18.44 542 PRO A CA 1
ATOM 4232 C C . PRO A 1 542 ? -32.957 22.665 -17.202 1.00 18.45 542 PRO A C 1
ATOM 4233 O O . PRO A 1 542 ? -32.159 22.397 -16.298 1.00 17.63 542 PRO A O 1
ATOM 4237 N N . ARG A 1 543 ? -34.111 23.278 -16.989 1.00 17.32 543 ARG A N 1
ATOM 4238 C CA . ARG A 1 543 ? -34.461 23.731 -15.647 1.00 18.42 543 ARG A CA 1
ATOM 4239 C C . ARG A 1 543 ? -34.770 22.544 -14.745 1.00 21.78 543 ARG A C 1
ATOM 4240 O O . ARG A 1 543 ? -35.620 21.713 -15.090 1.00 18.54 543 ARG A O 1
ATOM 4248 N N . PRO A 1 544 ? -34.124 22.439 -13.585 1.00 22.97 544 PRO A N 1
ATOM 4249 C CA . PRO A 1 544 ? -34.456 21.361 -12.658 1.00 21.93 544 PRO A CA 1
ATOM 4250 C C . PRO A 1 544 ? -35.910 21.443 -12.244 1.00 22.44 544 PRO A C 1
ATOM 4251 O O . PRO A 1 544 ? -36.507 22.534 -12.224 1.00 24.91 544 PRO A O 1
ATOM 4255 N N . PRO A 1 545 ? -36.516 20.311 -11.874 1.00 27.57 545 PRO A N 1
ATOM 4256 C CA . PRO A 1 545 ? -37.964 20.314 -11.596 1.00 30.19 545 PRO A CA 1
ATOM 4257 C C . PRO A 1 545 ? -38.352 21.120 -10.373 1.00 35.49 545 PRO A C 1
ATOM 4258 O O . PRO A 1 545 ? -39.452 21.690 -10.335 1.00 39.19 545 PRO A O 1
ATOM 4262 N N . ASN A 1 546 ? -37.501 21.187 -9.362 1.00 26.39 546 ASN A N 1
ATOM 4263 C CA . ASN A 1 546 ? -37.974 21.825 -8.141 1.00 32.65 546 ASN A CA 1
ATOM 4264 C C . ASN A 1 546 ? -37.275 23.143 -7.849 1.00 30.34 546 ASN A C 1
ATOM 4265 O O . ASN A 1 546 ? -36.842 23.372 -6.714 1.00 27.48 546 ASN A O 1
ATOM 4270 N N . MET A 1 547 ? -37.181 24.025 -8.853 1.00 26.64 547 MET A N 1
ATOM 4271 C CA . MET A 1 547 ? -36.633 25.357 -8.611 1.00 25.57 547 MET A CA 1
ATOM 4272 C C . MET A 1 547 ? -37.580 26.153 -7.721 1.00 26.39 547 MET A C 1
ATOM 4273 O O . MET A 1 547 ? -38.800 26.067 -7.882 1.00 27.64 547 MET A O 1
ATOM 4278 N N . PRO A 1 548 ? -37.049 26.933 -6.784 1.00 22.00 548 PRO A N 1
ATOM 4279 C CA . PRO A 1 548 ? -37.895 27.827 -5.990 1.00 24.92 548 PRO A CA 1
ATOM 4280 C C . PRO A 1 548 ? -38.759 28.722 -6.868 1.00 27.73 548 PRO A C 1
ATOM 4281 O O . PRO A 1 548 ? -38.319 29.230 -7.901 1.00 24.01 548 PRO A O 1
ATOM 4285 N N . LYS A 1 549 ? -40.001 28.912 -6.443 1.00 24.75 549 LYS A N 1
ATOM 4286 C CA . LYS A 1 549 ? -40.935 29.754 -7.166 1.00 27.98 549 LYS A CA 1
ATOM 4287 C C . LYS A 1 549 ? -40.677 31.218 -6.846 1.00 27.41 549 LYS A C 1
ATOM 4288 O O . LYS A 1 549 ? -40.267 31.572 -5.739 1.00 27.81 549 LYS A O 1
ATOM 4294 N N . CYS A 1 550 ? -40.915 32.073 -7.834 1.00 28.12 550 CYS A N 1
ATOM 4295 C CA . CYS A 1 550 ? -40.779 33.505 -7.640 1.00 27.08 550 CYS A CA 1
ATOM 4296 C C . CYS A 1 550 ? -42.089 34.114 -7.162 1.00 33.26 550 CYS A C 1
ATOM 4297 O O . CYS A 1 550 ? -42.163 35.286 -6.803 1.00 32.72 550 CYS A O 1
#

Sequence (547 aa):
THYDFVITETKVTRLCHEKTILAVNGQFPGPTIYARKDDVVIVNVYNQGYKNITLHWHGVDQPRNPWSDGPEYITQCPIQPGANFTYKIIFTEEEGTLWWHAHSEFDRATVHGAIVIHPKRGTVYPYPKPHKEMPIILGEWWNADVEQILLESQRTGGDVNISDANTINGQPGDFAPCSKEDTFKMSVEHGKTYLLRVINAGLTNEMFFAVAGHRLTVVGTDGRYLRPFTVDYILISPGQTMNMLLEANCATDGSANSRYYMAARPFFTNTAVNVDDKNTTAIVEYTDAPPSASAGPPDSPDLPAMDDIAAATAYTAQLRSLVTKEHPIDVPMEVDEHMLVTISVNTIPCEPNKTCAGPGNNRLAASLNNVSFMNPTIDILDAYYDSISGVYEPDFPNKPPFFFNFTAPNPPQDLWFTKRGTKVKVVEYGTILEVVFQDTAILGAESHPMHLHGFSFYVVGRGFGNFDKDKDPATYNLVDPPYQNTVSVPTGGWAAMRFRAANPGVWFMHCHFDRHTVWGMDTVFIVKNGKGPDAQMMPRPPNMPKC